Protein AF-A0A0G4MQM3-F1 (afdb_monomer)

Mean predicted aligned error: 10.5 Å

Structure (mmCIF, N/CA/C/O backbone):
data_AF-A0A0G4MQM3-F1
#
_entry.id   AF-A0A0G4MQM3-F1
#
loop_
_atom_site.group_PDB
_atom_site.id
_atom_site.type_symbol
_atom_site.label_atom_id
_atom_site.label_alt_id
_atom_site.label_comp_id
_atom_site.label_asym_id
_atom_site.label_entity_id
_atom_site.label_seq_id
_atom_site.pdbx_PDB_ins_code
_atom_site.Cartn_x
_atom_site.Cartn_y
_atom_site.Cartn_z
_atom_site.occupancy
_atom_site.B_iso_or_equiv
_atom_site.auth_seq_id
_atom_site.auth_comp_id
_atom_site.auth_asym_id
_atom_site.auth_atom_id
_atom_site.pdbx_PDB_model_num
ATOM 1 N N . MET A 1 1 ? -20.144 63.739 32.416 1.00 45.12 1 MET A N 1
ATOM 2 C CA . MET A 1 1 ? -21.367 62.970 32.085 1.00 45.12 1 MET A CA 1
ATOM 3 C C . MET A 1 1 ? -22.306 63.928 31.360 1.00 45.12 1 MET A C 1
ATOM 5 O O . MET A 1 1 ? -22.835 64.807 32.008 1.00 45.12 1 MET A O 1
ATOM 9 N N . VAL A 1 2 ? -22.275 64.053 30.032 1.00 40.44 2 VAL A N 1
ATOM 10 C CA . VAL A 1 2 ? -23.289 63.457 29.129 1.00 40.44 2 VAL A CA 1
ATOM 11 C C . VAL A 1 2 ? -22.763 63.320 27.675 1.00 40.44 2 VAL A C 1
ATOM 13 O O . VAL A 1 2 ? -23.434 62.747 26.835 1.00 40.44 2 VAL A O 1
ATOM 16 N N . SER A 1 3 ? -21.526 63.722 27.357 1.00 49.03 3 SER A N 1
ATOM 17 C CA . SER A 1 3 ? -21.060 63.776 25.951 1.00 49.03 3 SER A CA 1
ATOM 18 C C . SER A 1 3 ? -20.290 62.551 25.418 1.00 49.03 3 SER A C 1
ATOM 20 O O . SER A 1 3 ? -19.908 62.563 24.255 1.00 49.03 3 SER A O 1
ATOM 22 N N . LEU A 1 4 ? -20.060 61.493 26.208 1.00 36.62 4 LEU A N 1
ATOM 23 C CA . LEU A 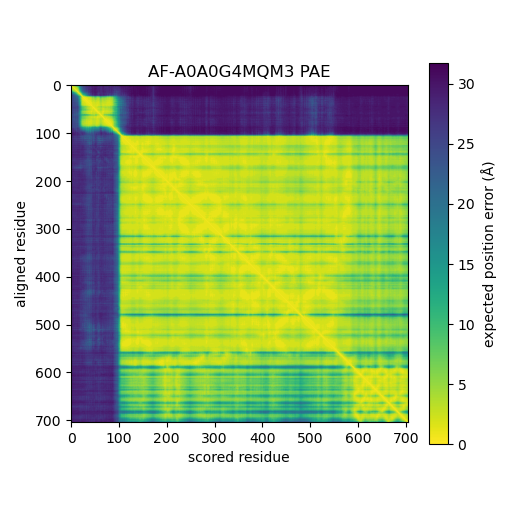1 4 ? -19.366 60.279 25.721 1.00 36.62 4 LEU A CA 1
ATOM 24 C C . LEU A 1 4 ? -20.292 59.064 25.527 1.00 36.62 4 LEU A C 1
ATOM 26 O O . LEU A 1 4 ? -19.958 58.139 24.797 1.00 36.62 4 LEU A O 1
ATOM 30 N N . ARG A 1 5 ? -21.486 59.070 26.139 1.00 38.03 5 ARG A N 1
ATOM 31 C CA . ARG A 1 5 ? -22.462 57.971 26.005 1.00 38.03 5 ARG A CA 1
ATOM 32 C C . ARG A 1 5 ? -23.193 57.992 24.660 1.00 38.03 5 ARG A C 1
ATOM 34 O O . ARG A 1 5 ? -23.529 56.935 24.146 1.00 38.03 5 ARG A O 1
ATOM 41 N N . SER A 1 6 ? -23.392 59.167 24.070 1.00 38.03 6 SER A N 1
ATOM 42 C CA . SER A 1 6 ? -24.176 59.319 22.837 1.00 38.03 6 SER A CA 1
ATOM 43 C C . SER A 1 6 ? -23.406 58.933 21.569 1.00 38.03 6 SER A C 1
ATOM 45 O O . SER A 1 6 ? -24.026 58.619 20.562 1.00 38.03 6 SER A O 1
ATOM 47 N N . GLN A 1 7 ? -22.068 58.923 21.612 1.00 39.97 7 GLN A N 1
ATOM 48 C CA . GLN A 1 7 ? -21.227 58.553 20.463 1.00 39.97 7 GLN A CA 1
ATOM 49 C C . GLN A 1 7 ? -20.845 57.063 20.445 1.00 39.97 7 GLN A C 1
ATOM 51 O O . GLN A 1 7 ? -20.603 56.517 19.375 1.00 39.97 7 GLN A O 1
ATOM 56 N N . LEU A 1 8 ? -20.885 56.372 21.591 1.00 37.66 8 LEU A N 1
ATOM 57 C CA . LEU A 1 8 ? -20.654 54.921 21.667 1.00 37.66 8 LEU A CA 1
ATOM 58 C C . LEU A 1 8 ? -21.893 54.086 21.295 1.00 37.66 8 LEU A C 1
ATOM 60 O O . LEU A 1 8 ? -21.753 52.973 20.802 1.00 37.66 8 LEU A O 1
ATOM 64 N N . VAL A 1 9 ? -23.104 54.630 21.456 1.00 40.44 9 VAL A N 1
ATOM 65 C CA . VAL A 1 9 ? -24.354 53.924 21.104 1.00 40.44 9 VAL A CA 1
ATOM 66 C C . VAL A 1 9 ? -24.642 53.963 19.593 1.00 40.44 9 VAL A C 1
ATOM 68 O O . VAL A 1 9 ? -25.296 53.065 19.074 1.00 40.44 9 VAL A O 1
ATOM 71 N N . ALA A 1 10 ? -24.095 54.936 18.857 1.00 34.84 10 ALA A N 1
ATOM 72 C CA . ALA A 1 10 ? -24.284 55.040 17.406 1.00 34.84 10 ALA A CA 1
ATOM 73 C C . ALA A 1 10 ? -23.329 54.150 16.583 1.00 34.84 10 ALA A C 1
ATOM 75 O O . ALA A 1 10 ? -23.631 53.852 15.432 1.00 34.84 10 ALA A O 1
ATOM 76 N N . LEU A 1 11 ? -22.214 53.681 17.162 1.00 31.00 11 LEU A N 1
ATOM 77 C CA . LEU A 1 11 ? -21.285 52.764 16.480 1.00 31.00 11 LEU A CA 1
ATOM 78 C C . LEU A 1 11 ? -21.647 51.280 16.684 1.00 31.00 11 LEU A C 1
ATOM 80 O O . LEU A 1 11 ? -21.257 50.436 15.886 1.00 31.00 11 LEU A O 1
ATOM 84 N N . ALA A 1 12 ? -22.437 50.963 17.715 1.00 33.69 12 ALA A N 1
ATOM 85 C CA . ALA A 1 12 ? -22.892 49.602 18.014 1.00 33.69 12 ALA A CA 1
ATOM 86 C C . ALA A 1 12 ? -24.162 49.182 17.240 1.00 33.69 12 ALA A C 1
ATOM 88 O O . ALA A 1 12 ? -24.564 48.026 17.305 1.00 33.69 12 ALA A O 1
ATOM 89 N N . ALA A 1 13 ? -24.791 50.095 16.491 1.00 33.56 13 ALA A N 1
ATOM 90 C CA . ALA A 1 13 ? -26.027 49.825 15.748 1.00 33.56 13 ALA A CA 1
ATOM 91 C C . ALA A 1 13 ? -25.812 49.437 14.267 1.00 33.56 13 ALA A C 1
ATOM 93 O O . ALA A 1 13 ? -26.789 49.230 13.553 1.00 33.56 13 ALA A O 1
ATOM 94 N N . ALA A 1 14 ? -24.562 49.319 13.797 1.00 35.78 14 ALA A N 1
ATOM 95 C CA . ALA A 1 14 ? -24.239 48.984 12.400 1.00 35.78 14 ALA A CA 1
ATOM 96 C C . ALA A 1 14 ? -23.581 47.601 12.201 1.00 35.78 14 ALA A C 1
ATOM 98 O O . ALA A 1 14 ? -23.248 47.241 11.077 1.00 35.78 14 ALA A O 1
ATOM 99 N N . LEU A 1 15 ? -23.428 46.800 13.260 1.00 32.94 15 LEU A N 1
ATOM 100 C CA . LEU A 1 15 ? -22.952 45.415 13.182 1.00 32.94 15 LEU A CA 1
ATOM 101 C C . LEU A 1 15 ? -23.902 44.520 13.977 1.00 32.94 15 LEU A C 1
ATOM 103 O O . LEU A 1 15 ? -23.637 44.141 15.115 1.00 32.94 15 LEU A O 1
ATOM 107 N N . ALA A 1 16 ? -25.044 44.209 13.370 1.00 32.56 16 ALA A N 1
ATOM 108 C CA . ALA A 1 16 ? -25.912 43.135 13.829 1.00 32.56 16 ALA A CA 1
ATOM 109 C C . ALA A 1 16 ? -25.217 41.788 13.566 1.00 32.56 16 ALA A C 1
ATOM 111 O O . ALA A 1 16 ? -25.464 41.131 12.559 1.00 32.56 16 ALA A O 1
ATOM 112 N N . ILE A 1 17 ? -24.318 41.397 14.468 1.00 32.84 17 ILE A N 1
ATOM 113 C CA . ILE A 1 17 ? -23.904 40.004 14.630 1.00 32.84 17 ILE A CA 1
ATOM 114 C C . ILE A 1 17 ? -24.949 39.368 15.557 1.00 32.84 17 ILE A C 1
ATOM 116 O O . ILE A 1 17 ? -25.212 39.932 16.625 1.00 32.84 17 ILE A O 1
ATOM 120 N N . PRO A 1 18 ? -25.585 38.242 15.188 1.00 31.36 18 PRO A N 1
ATOM 121 C CA . PRO A 1 18 ? -26.501 37.559 16.088 1.00 31.36 18 PRO A CA 1
ATOM 122 C C . PRO A 1 18 ? -25.741 37.158 17.352 1.00 31.36 18 PRO A C 1
ATOM 124 O O . PRO A 1 18 ? -24.697 36.511 17.280 1.00 31.36 18 PRO A O 1
ATOM 127 N N . ALA A 1 19 ? -26.264 37.564 18.507 1.00 32.25 19 ALA A N 1
ATOM 128 C CA . ALA A 1 19 ? -25.777 37.118 19.798 1.00 32.25 19 ALA A CA 1
ATOM 129 C C . ALA A 1 19 ? -25.812 35.584 19.844 1.00 32.25 19 ALA A C 1
ATOM 131 O O . ALA A 1 19 ? -26.888 34.984 19.820 1.00 32.25 19 ALA A O 1
ATOM 132 N N . VAL A 1 20 ? -24.635 34.957 19.914 1.00 35.31 20 VAL A N 1
ATOM 133 C CA . VAL A 1 20 ? -24.522 33.563 20.340 1.00 35.31 20 VAL A CA 1
ATOM 134 C C . VAL A 1 20 ? -25.028 33.506 21.775 1.00 35.31 20 VAL A C 1
ATOM 136 O O . VAL A 1 20 ? -24.501 34.143 22.687 1.00 35.31 20 VAL A O 1
ATOM 139 N N . SER A 1 21 ? -26.126 32.786 21.930 1.00 42.91 21 SER A N 1
ATOM 140 C CA . SER A 1 21 ? -26.828 32.549 23.174 1.00 42.91 21 SER A CA 1
ATOM 141 C C . SER A 1 21 ? -25.985 31.721 24.144 1.00 42.91 21 SER A C 1
ATOM 143 O O . SER A 1 21 ? -25.620 30.592 23.831 1.00 42.91 21 SER A O 1
ATOM 145 N N . GLY A 1 22 ? -25.764 32.276 25.336 1.00 47.69 22 GLY A N 1
ATOM 146 C CA . GLY A 1 22 ? -25.800 31.570 26.618 1.00 47.69 22 GLY A CA 1
ATOM 147 C C . GLY A 1 22 ? -24.928 30.325 26.777 1.00 47.69 22 GLY A C 1
ATOM 148 O O . GLY A 1 22 ? -25.447 29.214 26.803 1.00 47.69 22 GLY A O 1
ATOM 149 N N . GLN A 1 23 ? -23.639 30.514 27.056 1.00 51.12 23 GLN A N 1
ATOM 150 C CA . GLN A 1 23 ? -23.091 29.803 28.212 1.00 51.12 23 GLN A CA 1
ATOM 151 C C . GLN A 1 23 ? -23.460 30.640 29.437 1.00 51.12 23 GLN A C 1
ATOM 153 O O . GLN A 1 23 ? -23.235 31.853 29.429 1.00 51.12 23 GLN A O 1
ATOM 158 N N . ASP A 1 24 ? -24.096 30.028 30.437 1.00 71.25 24 ASP A N 1
ATOM 159 C CA . ASP A 1 24 ? -24.305 30.684 31.726 1.00 71.25 24 ASP A CA 1
ATOM 160 C C . ASP A 1 24 ? -22.931 31.151 32.230 1.00 71.25 24 ASP A C 1
ATOM 162 O O . ASP A 1 24 ? -21.958 30.396 32.168 1.00 71.25 24 ASP A O 1
ATOM 166 N N . LEU A 1 25 ? -22.815 32.410 32.653 1.00 67.31 25 LEU A N 1
ATOM 167 C CA . LEU A 1 25 ? -21.551 32.945 33.160 1.00 67.31 25 LEU A CA 1
ATOM 168 C C . LEU A 1 25 ? -21.043 32.076 34.318 1.00 67.31 25 LEU A C 1
ATOM 170 O O . LEU A 1 25 ? -19.841 31.855 34.434 1.00 67.31 25 LEU A O 1
ATOM 174 N N . GLU A 1 26 ? -21.963 31.526 35.110 1.00 71.81 26 GLU A N 1
ATOM 175 C CA . GLU A 1 26 ? -21.655 30.589 36.187 1.00 71.81 26 GLU A CA 1
ATOM 176 C C . GLU A 1 26 ? -21.132 29.244 35.662 1.00 71.81 26 GLU A C 1
ATOM 178 O O . GLU A 1 26 ? -20.152 28.727 36.194 1.00 71.81 26 GLU A O 1
ATOM 183 N N . ASP A 1 27 ? -21.682 28.711 34.565 1.00 67.19 27 ASP A N 1
ATOM 184 C CA . ASP A 1 27 ? -21.165 27.493 33.919 1.00 67.19 27 ASP A CA 1
ATOM 185 C C . ASP A 1 27 ? -19.780 27.717 33.299 1.00 67.19 27 ASP A C 1
ATOM 187 O O . ASP A 1 27 ? -18.915 26.837 33.355 1.00 67.19 27 ASP A O 1
ATOM 191 N N . PHE A 1 28 ? -19.550 28.894 32.707 1.00 76.12 28 PHE A N 1
ATOM 192 C CA . PHE A 1 28 ? -18.236 29.280 32.202 1.00 76.12 28 PHE A CA 1
ATOM 193 C C . PHE A 1 28 ? -17.230 29.386 33.350 1.00 76.12 28 PHE A C 1
ATOM 195 O O . PHE A 1 28 ? -16.153 28.799 33.265 1.00 76.12 28 PHE A O 1
ATOM 202 N N . ILE A 1 29 ? -17.581 30.066 34.446 1.00 71.06 29 ILE A N 1
ATOM 203 C CA . ILE A 1 29 ? -16.719 30.196 35.628 1.00 71.06 29 ILE A CA 1
ATOM 204 C C . ILE A 1 29 ? -16.440 28.819 36.243 1.00 71.06 29 ILE A C 1
ATOM 206 O O . ILE A 1 29 ? -15.282 28.508 36.525 1.00 71.06 29 ILE A O 1
ATOM 210 N N . ALA A 1 30 ? -17.456 27.965 36.390 1.00 71.38 30 ALA A N 1
ATOM 211 C CA . ALA A 1 30 ? -17.316 26.627 36.961 1.00 71.38 30 ALA A CA 1
ATOM 212 C C . ALA A 1 30 ? -16.373 25.728 36.144 1.00 71.38 30 ALA A C 1
ATOM 214 O O . ALA A 1 30 ? -15.617 24.950 36.724 1.00 71.38 30 ALA A O 1
ATOM 215 N N . LYS A 1 31 ? -16.368 25.859 34.810 1.00 68.69 31 LYS A N 1
ATOM 216 C CA . LYS A 1 31 ? -15.453 25.120 33.921 1.00 68.69 31 LYS A CA 1
ATOM 217 C C . LYS A 1 31 ? -14.067 25.756 33.834 1.00 68.69 31 LYS A C 1
ATOM 219 O O . LYS A 1 31 ? -13.063 25.049 33.851 1.00 68.69 31 LYS A O 1
ATOM 224 N N . GLN A 1 32 ? -13.995 27.081 33.757 1.00 79.62 32 GLN A N 1
ATOM 225 C CA . GLN A 1 32 ? -12.750 27.797 33.496 1.00 79.62 32 GLN A CA 1
ATOM 226 C C . GLN A 1 32 ? -11.874 27.941 34.742 1.00 79.62 32 GLN A C 1
ATOM 228 O O . GLN A 1 32 ? -10.648 28.013 34.623 1.00 79.62 32 GLN A O 1
ATOM 233 N N . ARG A 1 33 ? -12.470 27.960 35.940 1.00 79.38 33 ARG A N 1
ATOM 234 C CA . ARG A 1 33 ? -11.743 28.069 37.210 1.00 79.38 33 ARG A CA 1
ATOM 235 C C . ARG A 1 33 ? -10.747 26.919 37.440 1.00 79.38 33 ARG A C 1
ATOM 237 O O . ARG A 1 33 ? -9.574 27.237 37.641 1.00 79.38 33 ARG A O 1
ATOM 244 N N . PRO A 1 34 ? -11.122 25.622 37.365 1.00 72.81 34 PRO A N 1
ATOM 245 C CA . PRO A 1 34 ? -10.156 24.535 37.543 1.00 72.81 34 PRO A CA 1
ATOM 246 C C . PRO A 1 34 ? -9.076 24.524 36.449 1.00 72.81 34 PRO A C 1
ATOM 248 O O . PRO A 1 34 ? -7.906 24.326 36.758 1.00 72.81 34 PRO A O 1
ATOM 251 N N . LEU A 1 35 ? -9.428 24.832 35.194 1.00 66.69 35 LEU A N 1
ATOM 252 C CA . LEU A 1 35 ? -8.464 24.923 34.087 1.00 66.69 35 LEU A CA 1
ATOM 253 C C . LEU A 1 35 ? -7.432 26.036 34.305 1.00 66.69 35 LEU A C 1
ATOM 255 O O . LEU A 1 35 ? -6.234 25.839 34.111 1.00 66.69 35 LEU A O 1
ATOM 259 N N . SER A 1 36 ? -7.892 27.209 34.742 1.00 77.69 36 SER A N 1
ATOM 260 C CA . SER A 1 36 ? -7.018 28.352 35.018 1.00 77.69 36 SER A CA 1
ATOM 261 C C . SER A 1 36 ? -6.077 28.064 36.187 1.00 77.69 36 SER A C 1
ATOM 263 O O . SER A 1 36 ? -4.905 28.425 36.117 1.00 77.69 36 SER A O 1
ATOM 265 N N . LEU A 1 37 ? -6.556 27.372 37.227 1.00 80.38 37 LEU A N 1
ATOM 266 C CA . LEU A 1 37 ? -5.730 26.973 38.365 1.00 80.38 37 LEU A CA 1
ATOM 267 C C . LEU A 1 37 ? -4.632 25.985 37.947 1.00 80.38 37 LEU A C 1
ATOM 269 O O . LEU A 1 37 ? -3.466 26.206 38.269 1.00 80.38 37 LEU A O 1
ATOM 273 N N . THR A 1 38 ? -4.972 24.955 37.169 1.00 78.62 38 THR A N 1
ATOM 274 C CA . THR A 1 38 ? -3.993 23.998 36.629 1.00 78.62 38 THR A CA 1
ATOM 275 C C . THR A 1 38 ? -2.932 24.694 35.776 1.00 78.62 38 THR A C 1
ATOM 277 O O . THR A 1 38 ? -1.740 24.461 35.956 1.00 78.62 38 THR A O 1
ATOM 280 N N . ASN A 1 39 ? -3.336 25.617 34.902 1.00 78.75 39 ASN A N 1
ATOM 281 C CA . ASN A 1 39 ? -2.395 26.365 34.065 1.00 78.75 39 ASN A CA 1
ATOM 282 C C . ASN A 1 39 ? -1.470 27.279 34.878 1.00 78.75 39 ASN A C 1
ATOM 284 O O . ASN A 1 39 ? -0.300 27.436 34.532 1.00 78.75 39 ASN A O 1
ATOM 288 N N . VAL A 1 40 ? -1.960 27.854 35.979 1.00 82.75 40 VAL A N 1
ATOM 289 C CA . VAL A 1 40 ? -1.112 28.600 36.914 1.00 82.75 40 VAL A CA 1
ATOM 290 C C . VAL A 1 40 ? -0.096 27.677 37.590 1.00 82.75 40 VAL A C 1
ATOM 292 O O . VAL A 1 40 ? 1.073 28.045 37.683 1.00 82.75 40 VAL A O 1
ATOM 295 N N . LEU A 1 41 ? -0.506 26.480 38.024 1.00 82.00 41 LEU A N 1
ATOM 296 C CA . LEU A 1 41 ? 0.394 25.501 38.645 1.00 82.00 41 LEU A CA 1
ATOM 297 C C . LEU A 1 41 ? 1.480 25.013 37.674 1.00 82.00 41 LEU A C 1
ATOM 299 O O . LEU A 1 41 ? 2.636 24.878 38.070 1.00 82.00 41 LEU A O 1
ATOM 303 N N . ASN A 1 42 ? 1.144 24.841 36.394 1.00 81.81 42 ASN A N 1
ATOM 304 C CA . ASN A 1 42 ? 2.099 24.461 35.348 1.00 81.81 42 ASN A CA 1
ATOM 305 C C . ASN A 1 42 ? 3.169 25.533 35.080 1.00 81.81 42 ASN A C 1
ATOM 307 O O . ASN A 1 42 ? 4.229 25.217 34.549 1.00 81.81 42 ASN A O 1
ATOM 311 N N . ASN A 1 43 ? 2.936 26.781 35.495 1.00 86.62 43 ASN A N 1
ATOM 312 C CA . ASN A 1 43 ? 3.917 27.865 35.421 1.00 86.62 43 ASN A CA 1
ATOM 313 C C . ASN A 1 43 ? 4.820 27.957 36.672 1.00 86.62 43 ASN A C 1
ATOM 315 O O . ASN A 1 43 ? 5.604 28.904 36.795 1.00 86.62 43 ASN A O 1
ATOM 319 N N . LEU A 1 44 ? 4.748 26.989 37.596 1.00 84.38 44 LEU A N 1
ATOM 320 C CA . LEU A 1 44 ? 5.563 26.943 38.812 1.00 84.38 44 LEU A CA 1
ATOM 321 C C . LEU A 1 44 ? 6.716 25.942 38.707 1.00 84.38 44 LEU A C 1
ATOM 323 O O . LEU A 1 44 ? 6.526 24.767 38.392 1.00 84.38 44 LEU A O 1
ATOM 327 N N . GLY A 1 45 ? 7.909 26.389 39.101 1.00 83.25 45 GLY A N 1
ATOM 328 C CA . GLY A 1 45 ? 9.063 25.534 39.366 1.00 83.25 45 GLY A CA 1
ATOM 329 C C . GLY A 1 45 ? 9.331 24.501 38.272 1.00 83.25 45 GLY A C 1
ATOM 330 O O . GLY A 1 45 ? 9.378 24.832 37.089 1.00 83.25 45 GLY A O 1
ATOM 331 N N . ALA A 1 46 ? 9.511 23.243 38.679 1.00 69.50 46 ALA A N 1
ATOM 332 C CA . ALA A 1 46 ? 9.918 22.167 37.780 1.00 69.50 46 ALA A CA 1
ATOM 333 C C . ALA A 1 46 ? 8.910 21.895 36.650 1.00 69.50 46 ALA A C 1
ATOM 335 O O . ALA A 1 46 ? 9.342 21.613 35.536 1.00 69.50 46 ALA A O 1
ATOM 336 N N . ALA A 1 47 ? 7.601 22.046 36.900 1.00 66.62 47 ALA A N 1
ATOM 337 C CA . ALA A 1 47 ? 6.561 21.869 35.878 1.00 66.62 47 ALA A CA 1
ATOM 338 C C . ALA A 1 47 ? 6.716 22.865 34.717 1.00 66.62 47 ALA A C 1
ATOM 340 O O . ALA A 1 47 ? 6.431 22.549 33.566 1.00 66.62 47 ALA A O 1
ATOM 341 N N . ALA A 1 48 ? 7.258 24.042 35.021 1.00 75.81 48 ALA A N 1
ATOM 342 C CA . ALA A 1 48 ? 7.523 25.099 34.064 1.00 75.81 48 ALA A CA 1
ATOM 343 C C . ALA A 1 48 ? 8.924 25.031 33.438 1.00 75.81 48 ALA A C 1
ATOM 345 O O . ALA A 1 48 ? 9.242 25.865 32.596 1.00 75.81 48 ALA A O 1
ATOM 346 N N . GLY A 1 49 ? 9.793 24.111 33.879 1.00 77.75 49 GLY A N 1
ATOM 347 C CA . GLY A 1 49 ? 11.228 24.123 33.567 1.00 77.75 49 GLY A CA 1
ATOM 348 C C . GLY A 1 49 ? 12.024 25.210 34.313 1.00 77.75 49 GLY A C 1
ATOM 349 O O . GLY A 1 49 ? 13.100 25.615 33.863 1.00 77.75 49 GLY A O 1
ATOM 350 N N . ALA A 1 50 ? 11.493 25.728 35.425 1.00 79.62 50 ALA A N 1
ATOM 351 C CA . ALA A 1 50 ? 12.103 26.748 36.277 1.00 79.62 50 ALA A CA 1
ATOM 352 C C . ALA A 1 50 ? 12.607 26.163 37.613 1.00 79.62 50 ALA A C 1
ATOM 354 O O . ALA A 1 50 ? 12.245 25.058 38.018 1.00 79.62 50 ALA A O 1
ATOM 355 N N . ALA A 1 51 ? 13.454 26.907 38.332 1.00 78.50 51 ALA A N 1
ATOM 356 C CA . ALA A 1 51 ? 13.912 26.481 39.655 1.00 78.50 51 ALA A CA 1
ATOM 357 C C . ALA A 1 51 ? 12.739 26.419 40.661 1.00 78.50 51 ALA A C 1
ATOM 359 O O . ALA A 1 51 ? 11.816 27.236 40.568 1.00 78.50 51 ALA A O 1
ATOM 360 N N . PRO A 1 52 ? 12.764 25.495 41.643 1.00 77.62 52 PRO A N 1
ATOM 361 C CA . PRO A 1 52 ? 11.723 25.399 42.663 1.00 77.62 52 PRO A CA 1
ATOM 362 C C . PRO A 1 52 ? 11.438 26.746 43.342 1.00 77.62 52 PRO A C 1
ATOM 364 O O . PRO A 1 52 ? 12.358 27.458 43.741 1.00 77.62 52 PRO A O 1
ATOM 367 N N . GLY A 1 53 ? 10.155 27.093 43.473 1.00 74.44 53 GLY A N 1
ATOM 368 C CA . GLY A 1 53 ? 9.707 28.353 44.077 1.00 74.44 53 GLY A CA 1
ATOM 369 C C . GLY A 1 53 ? 9.617 29.550 43.122 1.00 74.44 53 GLY A C 1
ATOM 370 O O . GLY A 1 53 ? 9.162 30.611 43.544 1.00 74.44 53 GLY A O 1
ATOM 371 N N . LEU A 1 54 ? 10.002 29.403 41.848 1.00 81.31 54 LEU A N 1
ATOM 372 C CA . LEU A 1 54 ? 9.814 30.444 40.833 1.00 81.31 54 LEU A CA 1
ATOM 373 C C . LEU A 1 54 ? 8.491 30.278 40.081 1.00 81.31 54 LEU A C 1
ATOM 375 O O . LEU A 1 54 ? 8.071 29.160 39.791 1.00 81.31 54 LEU A O 1
ATOM 379 N N . VAL A 1 55 ? 7.876 31.407 39.726 1.00 89.19 55 VAL A N 1
ATOM 380 C CA . VAL A 1 55 ? 6.721 31.488 38.817 1.00 89.19 55 VAL A CA 1
ATOM 381 C C . VAL A 1 55 ? 7.194 32.114 37.513 1.00 89.19 55 VAL A C 1
ATOM 383 O O . VAL A 1 55 ? 7.801 33.189 37.555 1.00 89.19 55 VAL A O 1
ATOM 386 N N . ILE A 1 56 ? 6.936 31.478 36.372 1.00 89.88 56 ILE A N 1
ATOM 387 C CA . ILE A 1 56 ? 7.141 32.101 35.057 1.00 89.88 56 ILE A CA 1
ATOM 388 C C . ILE A 1 56 ? 5.863 32.818 34.606 1.00 89.88 56 ILE A C 1
ATOM 390 O O . ILE A 1 56 ? 4.760 32.366 34.899 1.00 89.88 56 ILE A O 1
ATOM 394 N N . ALA A 1 57 ? 5.989 33.933 33.883 1.00 84.50 57 ALA A N 1
ATOM 395 C CA . ALA A 1 57 ? 4.819 34.632 33.338 1.00 84.50 57 ALA A CA 1
ATOM 396 C C . ALA A 1 57 ? 4.141 33.863 32.193 1.00 84.50 57 ALA A C 1
ATOM 398 O O . ALA A 1 57 ? 2.923 33.926 32.046 1.00 84.50 57 ALA A O 1
ATOM 399 N N . SER A 1 58 ? 4.919 33.158 31.370 1.00 84.19 58 SER A N 1
ATOM 400 C CA . SER A 1 58 ? 4.423 32.328 30.271 1.00 84.19 58 SER A CA 1
ATOM 401 C C . SER A 1 58 ? 5.499 31.329 29.836 1.00 84.19 58 SER A C 1
ATOM 403 O O . SER A 1 58 ? 6.684 31.672 29.885 1.00 84.19 58 SER A O 1
ATOM 405 N N . PRO A 1 59 ? 5.129 30.134 29.338 1.00 81.62 59 PRO A N 1
ATOM 406 C CA . PRO A 1 59 ? 6.077 29.215 28.712 1.00 81.62 59 PRO A CA 1
ATOM 407 C C . PRO A 1 59 ? 6.665 29.759 27.395 1.00 81.62 59 PRO A C 1
ATOM 409 O O . PRO A 1 59 ? 7.622 29.181 26.881 1.00 81.62 59 PRO A O 1
ATOM 412 N N . SER A 1 60 ? 6.137 30.867 26.852 1.00 84.56 60 SER A N 1
ATOM 413 C CA . SER A 1 60 ? 6.624 31.467 25.606 1.00 84.56 60 SER A CA 1
ATOM 414 C C . SER A 1 60 ? 8.084 31.913 25.708 1.00 84.56 60 SER A C 1
ATOM 416 O O . SER A 1 60 ? 8.429 32.830 26.461 1.00 84.56 60 SER A O 1
ATOM 418 N N . ARG A 1 61 ? 8.944 31.298 24.891 1.00 85.81 61 ARG A N 1
ATOM 419 C CA . ARG A 1 61 ? 10.365 31.659 24.735 1.00 85.81 61 ARG A CA 1
ATOM 420 C C . ARG A 1 61 ? 10.642 32.472 23.467 1.00 85.81 61 ARG A C 1
ATOM 422 O O . ARG A 1 61 ? 11.786 32.843 23.227 1.00 85.81 61 ARG A O 1
ATOM 429 N N . THR A 1 62 ? 9.614 32.751 22.672 1.00 81.06 62 THR A N 1
ATOM 430 C CA . THR A 1 62 ? 9.702 33.417 21.364 1.00 81.06 62 THR A CA 1
ATOM 431 C C . THR A 1 62 ? 8.802 34.649 21.315 1.00 81.06 62 THR A C 1
ATOM 433 O O . THR A 1 62 ? 7.902 34.768 22.136 1.00 81.06 62 THR A O 1
ATOM 436 N N . ASP A 1 63 ? 9.068 35.565 20.379 1.00 62.78 63 ASP A N 1
ATOM 437 C CA . ASP A 1 63 ? 8.550 36.942 20.354 1.00 62.78 63 ASP A CA 1
ATOM 438 C C . ASP A 1 63 ? 7.024 37.080 20.588 1.00 62.78 63 ASP A C 1
ATOM 440 O O . ASP A 1 63 ? 6.244 36.604 19.761 1.00 62.78 63 ASP A O 1
ATOM 444 N N . PRO A 1 64 ? 6.581 37.747 21.678 1.00 70.06 64 PRO A N 1
ATOM 445 C CA . PRO A 1 64 ? 7.391 38.278 22.782 1.00 70.06 64 PRO A CA 1
ATOM 446 C C . PRO A 1 64 ? 7.839 37.180 23.775 1.00 70.06 64 PRO A C 1
ATOM 448 O O . PRO A 1 64 ? 7.000 36.429 24.290 1.00 70.06 64 PRO A O 1
ATOM 451 N N . PRO A 1 65 ? 9.145 37.091 24.112 1.00 81.50 65 PRO A N 1
ATOM 452 C CA . PRO A 1 65 ? 9.623 36.130 25.097 1.00 81.50 65 PRO A CA 1
ATOM 453 C C . PRO A 1 65 ? 9.096 36.519 26.482 1.00 81.50 65 PRO A C 1
ATOM 455 O O . PRO A 1 65 ? 9.380 37.603 26.990 1.00 81.50 65 PRO A O 1
ATOM 458 N N . TYR A 1 66 ? 8.336 35.627 27.111 1.00 87.62 66 TYR A N 1
ATOM 459 C CA . TYR A 1 66 ? 7.748 35.839 28.438 1.00 87.62 66 TYR A CA 1
ATOM 460 C C . TYR A 1 66 ? 8.130 34.751 29.450 1.00 87.62 66 TYR A C 1
ATOM 462 O O . TYR A 1 66 ? 7.600 34.725 30.563 1.00 87.62 66 TYR A O 1
ATOM 470 N N . TYR A 1 67 ? 9.118 33.921 29.110 1.00 89.69 67 TYR A N 1
ATOM 471 C CA . TYR A 1 67 ? 9.766 32.971 30.012 1.00 89.69 67 TYR A CA 1
ATOM 472 C C . TYR A 1 67 ? 10.669 33.689 31.033 1.00 89.69 67 TYR A C 1
ATOM 474 O O . TYR A 1 67 ? 11.891 33.557 31.049 1.00 89.69 67 TYR A O 1
ATOM 482 N N . TYR A 1 68 ? 10.051 34.505 31.881 1.00 88.69 68 TYR A N 1
ATOM 483 C CA . TYR A 1 68 ? 10.696 35.290 32.924 1.00 88.69 68 TYR A CA 1
ATOM 484 C C . TYR A 1 68 ? 9.908 35.172 34.222 1.00 88.69 68 TYR A C 1
ATOM 486 O O . TYR A 1 68 ? 8.682 35.040 34.207 1.00 88.69 68 TYR A O 1
ATOM 494 N N . THR A 1 69 ? 10.613 35.270 35.348 1.00 88.44 69 THR A N 1
ATOM 495 C CA . THR A 1 69 ? 9.979 35.435 36.654 1.00 88.44 69 THR A CA 1
ATOM 496 C C . THR A 1 69 ? 9.919 36.916 37.005 1.00 88.44 69 THR A C 1
ATOM 498 O O . THR A 1 69 ? 10.940 37.603 37.061 1.00 88.44 69 THR A O 1
ATOM 501 N N . TRP A 1 70 ? 8.710 37.427 37.216 1.00 86.62 70 TRP A N 1
ATOM 502 C CA . TRP A 1 70 ? 8.482 38.809 37.620 1.00 86.62 70 TRP A CA 1
ATOM 503 C C . TRP A 1 70 ? 8.066 38.816 39.078 1.00 86.62 70 TRP A C 1
ATOM 505 O O . TRP A 1 70 ? 7.028 38.264 39.428 1.00 86.62 70 TRP A O 1
ATOM 515 N N . THR A 1 71 ? 8.836 39.478 39.938 1.00 85.44 71 THR A N 1
ATOM 516 C CA . THR A 1 71 ? 8.615 39.461 41.393 1.00 85.44 71 THR A CA 1
ATOM 517 C C . THR A 1 71 ? 7.179 39.817 41.789 1.00 85.44 71 THR A C 1
ATOM 519 O O . THR A 1 71 ? 6.611 39.191 42.682 1.00 85.44 71 THR A O 1
ATOM 522 N N . ARG A 1 72 ? 6.570 40.797 41.108 1.00 86.81 72 ARG A N 1
ATOM 523 C CA . ARG A 1 72 ? 5.175 41.197 41.338 1.00 86.81 72 ARG A CA 1
ATOM 524 C C . ARG A 1 72 ? 4.198 40.074 40.989 1.00 86.81 72 ARG A C 1
ATOM 526 O O . ARG A 1 72 ? 3.315 39.773 41.785 1.00 86.81 72 ARG A O 1
ATOM 533 N N . ASP A 1 73 ? 4.352 39.477 39.815 1.00 81.50 73 ASP A N 1
ATOM 534 C CA . ASP A 1 73 ? 3.406 38.494 39.289 1.00 81.50 73 ASP A CA 1
ATOM 535 C C . ASP A 1 73 ? 3.536 37.173 40.062 1.00 81.50 73 ASP A C 1
ATOM 537 O O . ASP A 1 73 ? 2.529 36.563 40.418 1.00 81.50 73 ASP A O 1
ATOM 541 N N . SER A 1 74 ? 4.760 36.811 40.464 1.00 85.19 74 SER A N 1
ATOM 542 C CA . SER A 1 74 ? 5.031 35.726 41.410 1.00 85.19 74 SER A CA 1
ATOM 543 C C . SER A 1 74 ? 4.328 35.958 42.752 1.00 85.19 74 SER A C 1
ATOM 545 O O . SER A 1 74 ? 3.639 35.069 43.244 1.00 85.19 74 SER A O 1
ATOM 547 N N . ALA A 1 75 ? 4.436 37.159 43.335 1.00 83.88 75 ALA A N 1
ATOM 548 C CA . ALA A 1 75 ? 3.795 37.473 44.613 1.00 83.88 75 ALA A CA 1
ATOM 549 C C . ALA A 1 75 ? 2.259 37.422 44.536 1.00 83.88 75 ALA A C 1
ATOM 551 O O . ALA A 1 75 ? 1.616 36.896 45.443 1.00 83.88 75 ALA A O 1
ATOM 552 N N . LEU A 1 76 ? 1.667 37.931 43.450 1.00 85.50 76 LEU A N 1
ATOM 553 C CA . LEU A 1 76 ? 0.219 37.873 43.223 1.00 85.50 76 LEU A CA 1
ATOM 554 C C . LEU A 1 76 ? -0.267 36.437 43.006 1.00 85.50 76 LEU A C 1
ATOM 556 O O . LEU A 1 76 ? -1.290 36.050 43.566 1.00 85.50 76 LEU A O 1
ATOM 560 N N . THR A 1 77 ? 0.495 35.642 42.255 1.00 86.12 77 THR A N 1
ATOM 561 C CA . THR A 1 77 ? 0.200 34.226 42.005 1.00 86.12 77 THR A CA 1
ATOM 562 C C . THR A 1 77 ? 0.229 33.4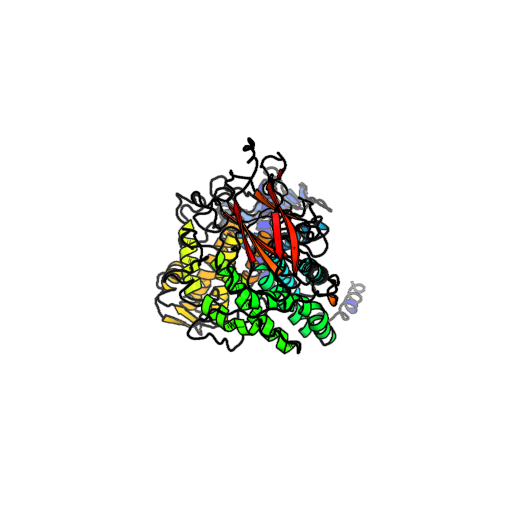25 43.301 1.00 86.12 77 THR A C 1
ATOM 564 O O . THR A 1 77 ? -0.731 32.727 43.613 1.00 86.12 77 THR A O 1
ATOM 567 N N . PHE A 1 78 ? 1.278 33.577 44.113 1.00 85.38 78 PHE A N 1
ATOM 568 C CA . PHE A 1 78 ? 1.357 32.898 45.406 1.00 85.38 78 PHE A CA 1
ATOM 569 C C . PHE A 1 78 ? 0.287 33.373 46.385 1.00 85.38 78 PHE A C 1
ATOM 571 O O . PHE A 1 78 ? -0.266 32.550 47.108 1.00 85.38 78 PHE A O 1
ATOM 578 N N . LYS A 1 79 ? -0.056 34.668 46.396 1.00 86.81 79 LYS A N 1
ATOM 579 C CA . LYS A 1 79 ? -1.172 35.162 47.210 1.00 86.81 79 LYS A CA 1
ATOM 580 C C . LYS A 1 79 ? -2.485 34.479 46.813 1.00 86.81 79 LYS A C 1
ATOM 582 O O . LYS A 1 79 ? -3.197 34.014 47.693 1.00 86.81 79 LYS A O 1
ATOM 587 N N . MET A 1 80 ? -2.771 34.383 45.514 1.00 87.94 80 MET A N 1
ATOM 588 C CA . MET A 1 80 ? -3.957 33.691 45.004 1.00 87.94 80 MET A CA 1
ATOM 589 C C . MET A 1 80 ? -3.964 32.213 45.413 1.00 87.94 80 MET A C 1
ATOM 591 O O . MET A 1 80 ? -4.966 31.746 45.937 1.00 87.94 80 MET A O 1
ATOM 595 N N . LEU A 1 81 ? -2.842 31.502 45.271 1.00 82.06 81 LEU A N 1
ATOM 596 C CA . LEU A 1 81 ? -2.738 30.093 45.670 1.00 82.06 81 LEU A CA 1
ATOM 597 C C . LEU A 1 81 ? -2.931 29.890 47.179 1.00 82.06 81 LEU A C 1
ATOM 599 O O . LEU A 1 81 ? -3.553 28.917 47.594 1.00 82.06 81 LEU A O 1
ATOM 603 N N . ILE A 1 82 ? -2.421 30.811 48.001 1.00 81.38 82 ILE A N 1
ATOM 604 C CA . ILE A 1 82 ? -2.645 30.808 49.452 1.00 81.38 82 ILE A CA 1
ATOM 605 C C . ILE A 1 82 ? -4.124 31.053 49.762 1.00 81.38 82 ILE A C 1
ATOM 607 O O . ILE A 1 82 ? -4.693 30.345 50.588 1.00 81.38 82 ILE A O 1
ATOM 611 N N . ASP A 1 83 ? -4.754 32.029 49.105 1.00 81.31 83 ASP A N 1
ATOM 612 C CA . ASP A 1 83 ? -6.173 32.332 49.301 1.00 81.31 83 ASP A CA 1
ATOM 613 C C . ASP A 1 83 ? -7.055 31.130 48.895 1.00 81.31 83 ASP A C 1
ATOM 615 O O . ASP A 1 83 ? -7.946 30.751 49.658 1.00 81.31 83 ASP A O 1
ATOM 619 N N . GLU A 1 84 ? -6.758 30.485 47.757 1.00 77.81 84 GLU A N 1
ATOM 620 C CA . GLU A 1 84 ? -7.411 29.252 47.283 1.00 77.81 84 GLU A CA 1
ATOM 621 C C . GLU A 1 84 ? -7.236 28.096 48.280 1.00 77.81 84 GLU A C 1
ATOM 623 O O . GLU A 1 84 ? -8.213 27.453 48.665 1.00 77.81 84 GLU A O 1
ATOM 628 N N . PHE A 1 85 ? -6.016 27.881 48.785 1.00 70.56 85 PHE A N 1
ATOM 629 C CA . PHE A 1 85 ? -5.732 26.851 49.790 1.00 70.56 85 PHE A CA 1
ATOM 630 C C . PHE A 1 85 ? -6.495 27.079 51.104 1.00 70.56 85 PHE A C 1
ATOM 632 O O . PHE A 1 85 ? -6.955 26.128 51.735 1.00 70.56 85 PHE A O 1
ATOM 639 N N . ILE A 1 86 ? -6.635 28.338 51.531 1.00 74.75 86 ILE A N 1
ATOM 640 C CA . ILE A 1 86 ? -7.356 28.700 52.759 1.00 74.75 86 ILE A CA 1
ATOM 641 C C . ILE A 1 86 ? -8.872 28.513 52.594 1.00 74.75 86 ILE A C 1
ATOM 643 O O . ILE A 1 86 ? -9.541 28.167 53.568 1.00 74.75 86 ILE A O 1
ATOM 647 N N . HIS A 1 87 ? -9.423 28.765 51.402 1.00 68.12 87 HIS A N 1
ATOM 648 C CA . HIS A 1 87 ? -10.873 28.764 51.171 1.00 68.12 87 HIS A CA 1
ATOM 649 C C . HIS A 1 87 ? -11.439 27.389 50.791 1.00 68.12 87 HIS A C 1
ATOM 651 O O . HIS A 1 87 ? -12.590 27.118 51.131 1.00 68.12 87 HIS A O 1
ATOM 657 N N . ASP A 1 88 ? -10.659 26.516 50.144 1.00 62.22 88 ASP A N 1
ATOM 658 C CA . ASP A 1 88 ? -11.098 25.161 49.788 1.00 62.22 88 ASP A CA 1
ATOM 659 C C . ASP A 1 88 ? -9.954 24.125 49.903 1.00 62.22 88 ASP A C 1
ATOM 661 O O . ASP A 1 88 ? -9.329 23.729 48.911 1.00 62.22 88 ASP A O 1
ATOM 665 N N . PRO A 1 89 ? -9.643 23.661 51.130 1.00 54.50 89 PRO A N 1
ATOM 666 C CA . PRO A 1 89 ? -8.502 22.782 51.375 1.00 54.50 89 PRO A CA 1
ATOM 667 C C . PRO A 1 89 ? -8.639 21.405 50.708 1.00 54.50 89 PRO A C 1
ATOM 669 O O . PRO A 1 89 ? -7.628 20.733 50.521 1.00 54.50 89 PRO A O 1
ATOM 672 N N . LEU A 1 90 ? -9.845 20.974 50.311 1.00 46.66 90 LEU A N 1
ATOM 673 C CA . LEU A 1 90 ? -10.062 19.692 49.627 1.00 46.66 90 LEU A CA 1
ATOM 674 C C . LEU A 1 90 ? -9.687 19.748 48.139 1.00 46.66 90 LEU A C 1
ATOM 676 O O . LEU A 1 90 ? -9.147 18.770 47.624 1.00 46.66 90 LEU A O 1
ATOM 680 N N . VAL A 1 91 ? -9.889 20.885 47.465 1.00 51.31 91 VAL A N 1
ATOM 681 C CA . VAL A 1 91 ? -9.461 21.086 46.067 1.00 51.31 91 VAL A CA 1
ATOM 682 C C . VAL A 1 91 ? -7.936 21.174 45.971 1.00 51.31 91 VAL A C 1
ATOM 684 O O . VAL A 1 91 ? -7.330 20.573 45.084 1.00 51.31 91 VAL A O 1
ATOM 687 N N . ALA A 1 92 ? -7.291 21.843 46.929 1.00 43.88 92 ALA A N 1
ATOM 688 C CA . ALA A 1 92 ? -5.835 21.947 46.961 1.00 43.88 92 ALA A CA 1
ATOM 689 C C . ALA A 1 92 ? -5.141 20.630 47.360 1.00 43.88 92 ALA A C 1
ATOM 691 O O . ALA A 1 92 ? -4.071 20.315 46.838 1.00 43.88 92 ALA A O 1
ATOM 692 N N . LEU A 1 93 ? -5.760 19.822 48.232 1.00 39.69 93 LEU A N 1
ATOM 693 C CA . LEU A 1 93 ? -5.260 18.484 48.557 1.00 39.69 93 LEU A CA 1
ATOM 694 C C . LEU A 1 93 ? -5.493 17.491 47.407 1.00 39.69 93 LEU A C 1
ATOM 696 O O . LEU A 1 93 ? -4.639 16.645 47.177 1.00 39.69 93 LEU A O 1
ATOM 700 N N . ALA A 1 94 ? -6.584 17.619 46.642 1.00 40.81 94 ALA A N 1
ATOM 701 C CA . ALA A 1 94 ? -6.814 16.832 45.427 1.00 40.81 94 ALA A CA 1
ATOM 702 C C . ALA A 1 94 ? -5.814 17.173 44.307 1.00 40.81 94 ALA A C 1
ATOM 704 O O . ALA A 1 94 ? -5.377 16.273 43.602 1.00 40.81 94 ALA A O 1
ATOM 705 N N . ALA A 1 95 ? -5.384 18.434 44.183 1.00 41.56 95 ALA A N 1
ATOM 706 C CA . ALA A 1 95 ? -4.334 18.837 43.242 1.00 41.56 95 ALA A CA 1
ATOM 707 C C . ALA A 1 95 ? -2.920 18.389 43.674 1.00 41.56 95 ALA A C 1
ATOM 709 O O . ALA A 1 95 ? -2.072 18.132 42.825 1.00 41.56 95 ALA A O 1
ATOM 710 N N . ALA A 1 96 ? -2.662 18.269 44.983 1.00 38.16 96 ALA A N 1
ATOM 711 C CA . ALA A 1 96 ? -1.366 17.850 45.532 1.00 38.16 96 ALA A CA 1
ATOM 712 C C . ALA A 1 96 ? -1.237 16.328 45.778 1.00 38.16 96 ALA A C 1
ATOM 714 O O . ALA A 1 96 ? -0.121 15.825 45.893 1.00 38.16 96 ALA A O 1
ATOM 715 N N . LEU A 1 97 ? -2.355 15.594 45.862 1.00 35.38 97 LEU A N 1
ATOM 716 C CA . LEU A 1 97 ? -2.422 14.129 46.009 1.00 35.38 97 LEU A CA 1
ATOM 717 C C . LEU A 1 97 ? -3.007 13.420 44.780 1.00 35.38 97 LEU A C 1
ATOM 719 O O . LEU A 1 97 ? -3.219 12.206 44.827 1.00 35.38 97 LEU A O 1
ATOM 723 N N . ALA A 1 98 ? -3.240 14.131 43.674 1.00 30.81 98 ALA A N 1
ATOM 724 C CA . ALA A 1 98 ? -3.461 13.496 42.384 1.00 30.81 98 ALA A CA 1
ATOM 725 C C . ALA A 1 98 ? -2.167 12.789 41.956 1.00 30.81 98 ALA A C 1
ATOM 727 O O . ALA A 1 98 ? -1.331 13.334 41.241 1.00 30.81 98 ALA A O 1
ATOM 728 N N . ILE A 1 99 ? -2.024 11.531 42.374 1.00 35.12 99 ILE A N 1
ATOM 729 C CA . ILE A 1 99 ? -1.464 10.512 41.490 1.00 35.12 99 ILE A CA 1
ATOM 730 C C . ILE A 1 99 ? -2.295 10.647 40.211 1.00 35.12 99 ILE A C 1
ATOM 732 O O . ILE A 1 99 ? -3.517 10.481 40.295 1.00 35.12 99 ILE A O 1
ATOM 736 N N . PRO A 1 100 ? -1.711 11.062 39.077 1.00 33.72 100 PRO A N 1
ATOM 737 C CA . PRO A 1 100 ? -2.515 11.367 37.916 1.00 33.72 100 PRO A CA 1
ATOM 738 C C . PRO A 1 100 ? -3.229 10.084 37.514 1.00 33.72 100 PRO A C 1
ATOM 740 O O . PRO A 1 100 ? -2.601 9.059 37.244 1.00 33.72 100 PRO A O 1
ATOM 743 N N . ALA A 1 101 ? -4.556 10.147 37.464 1.00 31.72 101 ALA A N 1
ATOM 744 C CA . ALA A 1 101 ? -5.288 9.314 36.538 1.00 31.72 101 ALA A CA 1
ATOM 745 C C . ALA A 1 101 ? -4.851 9.759 35.132 1.00 31.72 101 ALA A C 1
ATOM 747 O O . ALA A 1 101 ? -5.456 10.636 34.523 1.00 31.72 101 ALA A O 1
ATOM 748 N N . VAL A 1 102 ? -3.739 9.205 34.650 1.00 42.94 102 VAL A N 1
ATOM 749 C CA . VAL A 1 102 ? -3.426 9.165 33.222 1.00 42.94 102 VAL A CA 1
ATOM 750 C C . VAL A 1 102 ? -4.530 8.315 32.605 1.00 42.94 102 VAL A C 1
ATOM 752 O O . VAL A 1 102 ? -4.671 7.164 33.007 1.00 42.94 102 VAL A O 1
ATOM 755 N N . SER A 1 103 ? -5.381 8.872 31.738 1.00 48.06 103 SER A N 1
ATOM 756 C CA . SER A 1 103 ? -6.158 8.058 30.770 1.00 48.06 103 SER A CA 1
ATOM 757 C C . SER A 1 103 ? -7.136 8.820 29.864 1.00 48.06 103 SER A C 1
ATOM 759 O O . SER A 1 103 ? -7.671 8.199 28.958 1.00 48.06 103 SER A O 1
ATOM 761 N N . GLY A 1 104 ? -7.386 10.127 30.032 1.00 47.66 104 GLY A N 1
ATOM 762 C CA . GLY A 1 104 ? -8.313 10.855 29.139 1.00 47.66 104 GLY A CA 1
ATOM 763 C C . GLY A 1 104 ? -7.752 12.155 28.575 1.00 47.66 104 GLY A C 1
ATOM 764 O O . GLY A 1 104 ? -7.510 12.275 27.383 1.00 47.66 104 GLY A O 1
ATOM 765 N N . GLN A 1 105 ? -7.519 13.134 29.449 1.00 53.56 105 GLN A N 1
ATOM 766 C CA . GLN A 1 105 ? -7.133 14.489 29.042 1.00 53.56 105 GLN A CA 1
ATOM 767 C C . GLN A 1 105 ? -5.726 14.559 28.417 1.00 53.56 105 GLN A C 1
ATOM 769 O O . GLN A 1 105 ? -5.510 15.315 27.480 1.00 53.56 105 GLN A O 1
ATOM 774 N N . ASP A 1 106 ? -4.802 13.717 28.885 1.00 75.50 106 ASP A N 1
ATOM 775 C CA . ASP A 1 106 ? -3.433 13.620 28.361 1.00 75.50 106 ASP A CA 1
ATOM 776 C C . ASP A 1 106 ? -3.382 13.048 26.929 1.00 75.50 106 ASP A C 1
ATOM 778 O O . ASP A 1 106 ? -2.647 13.555 26.084 1.00 75.50 106 ASP A O 1
ATOM 782 N N . LEU A 1 107 ? -4.225 12.052 26.623 1.00 87.06 107 LEU A N 1
ATOM 783 C CA . LEU A 1 107 ? -4.309 11.473 25.280 1.00 87.06 107 LEU A CA 1
ATOM 784 C C . LEU A 1 107 ? -4.927 12.461 24.279 1.00 87.06 107 LEU A C 1
ATOM 786 O O . LEU A 1 107 ? -4.430 12.589 23.163 1.00 87.06 107 LEU A O 1
ATOM 790 N N . GLU A 1 108 ? -5.979 13.186 24.674 1.00 89.19 108 GLU A N 1
ATOM 791 C CA . GLU A 1 108 ? -6.564 14.241 23.832 1.00 89.19 108 GLU A CA 1
ATOM 792 C C . GLU A 1 108 ? -5.546 15.347 23.530 1.00 89.19 108 GLU A C 1
ATOM 794 O O . GLU A 1 108 ? -5.398 15.753 22.376 1.00 89.19 108 GLU A O 1
ATOM 799 N N . ASP A 1 109 ? -4.796 15.796 24.542 1.00 88.81 109 ASP A N 1
ATOM 800 C CA . ASP A 1 109 ? -3.742 16.799 24.373 1.00 88.81 109 ASP A CA 1
ATOM 801 C C . ASP A 1 109 ? -2.619 16.296 23.455 1.00 88.81 109 ASP A C 1
ATOM 803 O O . ASP A 1 109 ? -2.084 17.067 22.651 1.00 88.81 109 ASP A O 1
ATOM 807 N N . PHE A 1 110 ? -2.257 15.012 23.549 1.00 90.31 110 PHE A N 1
ATOM 808 C CA . PHE A 1 110 ? -1.304 14.386 22.636 1.00 90.31 110 PHE A CA 1
ATOM 809 C C . PHE A 1 110 ? -1.834 14.356 21.206 1.00 90.31 110 PHE A C 1
ATOM 811 O O . PHE A 1 110 ? -1.146 14.837 20.311 1.00 90.31 110 PHE A O 1
ATOM 818 N N . ILE A 1 111 ? -3.055 13.870 20.972 1.00 93.81 111 ILE A N 1
ATOM 819 C CA . ILE A 1 111 ? -3.640 13.785 19.626 1.00 93.81 111 ILE A CA 1
ATOM 820 C C . ILE A 1 111 ? -3.771 15.176 18.997 1.00 93.81 111 ILE A C 1
ATOM 822 O O . ILE A 1 111 ? -3.383 15.366 17.841 1.00 93.81 111 ILE A O 1
ATOM 826 N N . ALA A 1 112 ? -4.244 16.163 19.764 1.00 90.88 112 ALA A N 1
ATOM 827 C CA . ALA A 1 112 ? -4.396 17.542 19.310 1.00 90.88 112 ALA A CA 1
ATOM 828 C C . ALA A 1 112 ? -3.061 18.191 18.901 1.00 90.88 112 ALA A C 1
ATOM 830 O O . ALA A 1 112 ? -3.039 19.035 18.005 1.00 90.88 112 ALA A O 1
ATOM 831 N N . LYS A 1 113 ? -1.942 17.792 19.522 1.00 91.62 113 LYS A N 1
ATOM 832 C CA . LYS A 1 113 ? -0.588 18.241 19.148 1.00 91.62 113 LYS A CA 1
ATOM 833 C C . LYS A 1 113 ? 0.005 17.415 18.008 1.00 91.62 113 LYS A C 1
ATOM 835 O O . LYS A 1 113 ? 0.585 17.970 17.078 1.00 91.62 113 LYS A O 1
ATOM 840 N N . GLN A 1 114 ? -0.141 16.097 18.072 1.00 95.81 114 GLN A N 1
ATOM 841 C CA . GLN A 1 114 ? 0.545 15.156 17.199 1.00 95.81 114 GLN A CA 1
ATOM 842 C C . GLN A 1 114 ? -0.092 15.069 15.808 1.00 95.81 114 GLN A C 1
ATOM 844 O O . GLN A 1 114 ? 0.644 14.885 14.842 1.00 95.81 114 GLN A O 1
ATOM 849 N N . ARG A 1 115 ? -1.415 15.248 15.652 1.00 95.94 115 ARG A N 1
ATOM 850 C CA . ARG A 1 115 ? -2.076 15.231 14.327 1.00 95.94 115 ARG A CA 1
ATOM 851 C C . ARG A 1 115 ? -1.538 16.328 13.390 1.00 95.94 115 ARG A C 1
ATOM 853 O O . ARG A 1 115 ? -1.034 15.969 12.325 1.00 95.94 115 ARG A O 1
ATOM 860 N N . PRO A 1 116 ? -1.561 17.630 13.750 1.00 93.00 116 PRO A N 1
ATOM 861 C CA . PRO A 1 116 ? -1.018 18.676 12.876 1.00 93.00 116 PRO A CA 1
ATOM 862 C C . PRO A 1 116 ? 0.504 18.568 12.682 1.00 93.00 116 PRO A C 1
ATOM 864 O O . PRO A 1 116 ? 1.012 18.893 11.606 1.00 93.00 116 PRO A O 1
ATOM 867 N N . LEU A 1 117 ? 1.239 18.073 13.686 1.00 92.81 117 LEU A N 1
ATOM 868 C CA . LEU A 1 117 ? 2.672 17.800 13.555 1.00 92.81 117 LEU A CA 1
ATOM 869 C C . LEU A 1 117 ? 2.947 16.671 12.553 1.00 92.81 117 LEU A C 1
ATOM 871 O O . LEU A 1 117 ? 3.812 16.811 11.696 1.00 92.81 117 LEU A O 1
ATOM 875 N N . SER A 1 118 ? 2.177 15.585 12.611 1.00 97.31 118 SER A N 1
ATOM 876 C CA . SER A 1 118 ? 2.304 14.455 11.686 1.00 97.31 118 SER A CA 1
ATOM 877 C C . SER A 1 118 ? 1.991 14.880 10.253 1.00 97.31 118 SER A C 1
ATOM 879 O O . SER A 1 118 ? 2.754 14.552 9.350 1.00 97.31 118 SER A O 1
ATOM 881 N N . LEU A 1 119 ? 0.949 15.694 10.039 1.00 94.69 119 LEU A N 1
ATOM 882 C CA . LEU A 1 119 ? 0.664 16.273 8.722 1.00 94.69 119 LEU A CA 1
ATOM 883 C C . LEU A 1 119 ? 1.829 17.145 8.223 1.00 94.69 119 LEU A C 1
ATOM 885 O O . LEU A 1 119 ? 2.256 17.019 7.078 1.00 94.69 119 LEU A O 1
ATOM 889 N N . THR A 1 120 ? 2.399 17.979 9.097 1.00 96.12 120 THR A N 1
ATOM 890 C CA . THR A 1 120 ? 3.588 18.785 8.769 1.00 96.12 120 THR A CA 1
ATOM 891 C C . THR A 1 120 ? 4.778 17.901 8.389 1.00 96.12 120 THR A C 1
ATOM 893 O O . THR A 1 120 ? 5.463 18.179 7.408 1.00 96.12 120 THR A O 1
ATOM 896 N N . ASN A 1 121 ? 5.009 16.808 9.115 1.00 94.81 121 ASN A N 1
ATOM 897 C CA . ASN A 1 121 ? 6.128 15.906 8.857 1.00 94.81 121 ASN A CA 1
ATOM 898 C C . ASN A 1 121 ? 5.937 15.059 7.590 1.00 94.81 121 ASN A C 1
ATOM 900 O O . ASN A 1 121 ? 6.913 14.818 6.882 1.00 94.81 121 ASN A O 1
ATOM 904 N N . VAL A 1 122 ? 4.699 14.704 7.227 1.00 98.00 122 VAL A N 1
ATOM 905 C CA . VAL A 1 122 ? 4.388 14.157 5.894 1.00 98.00 122 VAL A CA 1
ATOM 906 C C . VAL A 1 122 ? 4.793 15.149 4.801 1.00 98.00 122 VAL A C 1
ATOM 908 O O . VAL A 1 122 ? 5.476 14.771 3.851 1.00 98.00 122 VAL A O 1
ATOM 911 N N . LEU A 1 123 ? 4.426 16.427 4.943 1.00 96.69 123 LEU A N 1
ATOM 912 C CA . LEU A 1 123 ? 4.776 17.460 3.961 1.00 96.69 123 LEU A CA 1
ATOM 913 C C . LEU A 1 123 ? 6.289 17.737 3.904 1.00 96.69 123 LEU A C 1
ATOM 915 O O . LEU A 1 123 ? 6.813 18.020 2.828 1.00 96.69 123 LEU A O 1
ATOM 919 N N . ASN A 1 124 ? 7.010 17.598 5.021 1.00 97.12 124 ASN A N 1
ATOM 920 C CA . ASN A 1 124 ? 8.475 17.691 5.050 1.00 97.12 124 ASN A CA 1
ATOM 921 C C . ASN A 1 124 ? 9.153 16.561 4.255 1.00 97.12 124 ASN A C 1
ATOM 923 O O . ASN A 1 124 ? 10.227 16.771 3.691 1.00 97.12 124 ASN A O 1
ATOM 927 N N . ASN A 1 125 ? 8.512 15.393 4.158 1.00 97.69 125 ASN A N 1
ATOM 928 C CA . ASN A 1 125 ? 8.978 14.257 3.362 1.00 97.69 125 ASN A CA 1
ATOM 929 C C . ASN A 1 125 ? 8.546 14.329 1.880 1.00 97.69 125 ASN A C 1
ATOM 931 O O . ASN A 1 125 ? 8.810 13.405 1.105 1.00 97.69 125 ASN A O 1
ATOM 935 N N . LEU A 1 126 ? 7.923 15.430 1.448 1.00 95.62 126 LEU A N 1
ATOM 936 C CA . LEU A 1 126 ? 7.419 15.596 0.089 1.00 95.62 126 LEU A CA 1
ATOM 937 C C . LEU A 1 126 ? 8.305 16.508 -0.772 1.00 95.62 126 LEU A C 1
ATOM 939 O O . LEU A 1 126 ? 8.625 17.643 -0.407 1.00 95.62 126 LEU A O 1
ATOM 943 N N . GLY A 1 127 ? 8.610 16.050 -1.987 1.00 94.75 127 GLY A N 1
ATOM 944 C CA . GLY A 1 127 ? 9.189 16.851 -3.060 1.00 94.75 127 GLY A CA 1
ATOM 945 C C . GLY A 1 127 ? 10.408 17.658 -2.623 1.00 94.75 127 GLY A C 1
ATOM 946 O O . GLY A 1 127 ? 11.306 17.155 -1.950 1.00 94.75 127 GLY A O 1
ATOM 947 N N . ALA A 1 128 ? 10.435 18.941 -2.986 1.00 91.00 128 ALA A N 1
ATOM 948 C CA . ALA A 1 128 ? 11.583 19.806 -2.730 1.00 91.00 128 ALA A CA 1
ATOM 949 C C . ALA A 1 128 ? 11.949 19.936 -1.238 1.00 91.00 128 ALA A C 1
ATOM 951 O O . ALA A 1 128 ? 13.129 20.111 -0.942 1.00 91.00 128 ALA A O 1
ATOM 952 N N . ALA A 1 129 ? 10.989 19.817 -0.309 1.00 91.88 129 ALA A N 1
ATOM 953 C CA . ALA A 1 129 ? 11.272 19.853 1.131 1.00 91.88 129 ALA A CA 1
ATOM 954 C C . ALA A 1 129 ? 12.160 18.673 1.565 1.00 91.88 129 ALA A C 1
ATOM 956 O O . ALA A 1 129 ? 13.070 18.836 2.376 1.00 91.88 129 ALA A O 1
ATOM 957 N N . ALA A 1 130 ? 11.956 17.521 0.928 1.00 93.94 130 ALA A N 1
ATOM 958 C CA . ALA A 1 130 ? 12.728 16.304 1.123 1.00 93.94 130 ALA A CA 1
ATOM 959 C C . ALA A 1 130 ? 13.969 16.195 0.225 1.00 93.94 130 ALA A C 1
ATOM 961 O O . ALA A 1 130 ? 14.771 15.281 0.410 1.00 93.94 130 ALA A O 1
ATOM 962 N N . GLY A 1 131 ? 14.140 17.078 -0.764 1.00 95.00 131 GLY A N 1
ATOM 963 C CA . GLY A 1 131 ? 15.126 16.911 -1.840 1.00 95.00 131 GLY A CA 1
ATOM 964 C C . GLY A 1 131 ? 14.720 15.885 -2.911 1.00 95.00 131 GLY A C 1
ATOM 965 O O . GLY A 1 131 ? 15.585 15.377 -3.618 1.00 95.00 131 GLY A O 1
ATOM 966 N N . ALA A 1 132 ? 13.424 15.587 -3.024 1.00 96.94 132 ALA A N 1
ATOM 967 C CA . ALA A 1 132 ? 12.827 14.733 -4.048 1.00 96.94 132 ALA A CA 1
ATOM 968 C C . ALA A 1 132 ? 12.201 15.560 -5.191 1.00 96.94 132 ALA A C 1
ATOM 970 O O . ALA A 1 132 ? 11.948 16.763 -5.051 1.00 96.94 132 ALA A O 1
ATOM 971 N N . ALA A 1 133 ? 11.920 14.923 -6.329 1.00 97.81 133 ALA A N 1
ATOM 972 C CA . ALA A 1 133 ? 11.198 15.564 -7.427 1.00 97.81 133 ALA A CA 1
ATOM 973 C C . ALA A 1 133 ? 9.759 15.954 -7.008 1.00 97.81 133 ALA A C 1
ATOM 975 O O . ALA A 1 133 ? 9.173 15.307 -6.135 1.00 97.81 133 ALA A O 1
ATOM 976 N N . PRO A 1 134 ? 9.157 17.006 -7.603 1.00 97.44 134 PRO A N 1
ATOM 977 C CA . PRO A 1 134 ? 7.786 17.410 -7.287 1.00 97.44 134 PRO A CA 1
ATOM 978 C C . PRO A 1 134 ? 6.799 16.245 -7.409 1.00 97.44 134 PRO A C 1
ATOM 980 O O . PRO A 1 134 ? 6.828 15.523 -8.399 1.00 97.44 134 PRO A O 1
ATOM 983 N N . GLY A 1 135 ? 5.937 16.073 -6.404 1.00 96.81 135 GLY A N 1
ATOM 984 C CA . GLY A 1 135 ? 4.939 14.999 -6.367 1.00 96.81 135 GLY A CA 1
ATOM 985 C C . GLY A 1 135 ? 5.461 13.639 -5.900 1.00 96.81 135 GLY A C 1
ATOM 986 O O . GLY A 1 135 ? 4.656 12.738 -5.682 1.00 96.81 135 GLY A O 1
ATOM 987 N N . LEU A 1 136 ? 6.774 13.479 -5.700 1.00 98.38 136 LEU A N 1
ATOM 988 C CA . LEU A 1 136 ? 7.340 12.291 -5.062 1.00 98.38 136 LEU A CA 1
ATOM 989 C C . LEU A 1 136 ? 7.441 12.492 -3.551 1.00 98.38 136 LEU A C 1
ATOM 991 O O . LEU A 1 136 ? 7.786 13.573 -3.073 1.00 98.38 136 LEU A O 1
ATOM 995 N N . VAL A 1 137 ? 7.158 11.429 -2.805 1.00 97.62 137 VAL A N 1
ATOM 996 C CA . VAL A 1 137 ? 7.312 11.378 -1.349 1.00 97.62 137 VAL A CA 1
ATOM 997 C C . VAL A 1 137 ? 8.372 10.346 -1.003 1.00 97.62 137 VAL A C 1
ATOM 999 O O . VAL A 1 137 ? 8.372 9.247 -1.567 1.00 97.62 137 VAL A O 1
ATOM 1002 N N . ILE A 1 138 ? 9.295 10.704 -0.113 1.00 98.31 138 ILE A N 1
ATOM 1003 C CA . ILE A 1 138 ? 10.274 9.748 0.408 1.00 98.31 138 ILE A CA 1
ATOM 1004 C C . ILE A 1 138 ? 9.626 8.899 1.504 1.00 98.31 138 ILE A C 1
ATOM 1006 O O . ILE A 1 138 ? 8.781 9.403 2.245 1.00 98.31 138 ILE A O 1
ATOM 1010 N N . ALA A 1 139 ? 10.028 7.636 1.656 1.00 97.75 139 ALA A N 1
ATOM 1011 C CA . ALA A 1 139 ? 9.591 6.850 2.814 1.00 97.75 139 ALA A CA 1
ATOM 1012 C C . ALA A 1 139 ? 10.169 7.428 4.116 1.00 97.75 139 ALA A C 1
ATOM 1014 O O . ALA A 1 139 ? 9.441 7.613 5.087 1.00 97.75 139 ALA A O 1
ATOM 1015 N N . SER A 1 140 ? 11.463 7.769 4.122 1.00 98.56 140 SER A N 1
ATOM 1016 C CA . SER A 1 140 ? 12.139 8.419 5.251 1.00 98.56 140 SER A CA 1
ATOM 1017 C C . SER A 1 140 ? 13.373 9.215 4.794 1.00 98.56 140 SER A C 1
ATOM 1019 O O . SER A 1 140 ? 14.028 8.840 3.817 1.00 98.56 140 SER A O 1
ATOM 1021 N N . PRO A 1 141 ? 13.771 10.284 5.517 1.00 96.44 141 PRO A N 1
ATOM 1022 C CA . PRO A 1 141 ? 15.030 10.998 5.286 1.00 96.44 141 PRO A CA 1
ATOM 1023 C C . PRO A 1 141 ? 16.289 10.186 5.652 1.00 96.44 141 PRO A C 1
ATOM 1025 O O . PRO A 1 141 ? 17.405 10.699 5.517 1.00 96.44 141 PRO A O 1
ATOM 1028 N N . SER A 1 142 ? 16.152 8.955 6.155 1.00 96.38 142 SER A N 1
ATOM 1029 C CA . SER A 1 142 ? 17.275 8.072 6.480 1.00 96.38 142 SER A CA 1
ATOM 1030 C C . SER A 1 142 ? 17.998 7.578 5.221 1.00 96.38 142 SER A C 1
ATOM 1032 O O . SER A 1 142 ? 17.386 7.008 4.322 1.00 96.38 142 SER A O 1
ATOM 1034 N N . LYS A 1 143 ? 19.322 7.770 5.157 1.00 93.50 143 LYS A N 1
ATOM 1035 C CA . LYS A 1 143 ? 20.153 7.436 3.979 1.00 93.50 143 LYS A CA 1
ATOM 1036 C C . LYS A 1 143 ? 21.117 6.269 4.187 1.00 93.50 143 LYS A C 1
ATOM 1038 O O . LYS A 1 143 ? 21.750 5.858 3.223 1.00 93.50 143 LYS A O 1
ATOM 1043 N N . THR A 1 144 ? 21.282 5.777 5.413 1.00 89.25 144 THR A N 1
ATOM 1044 C CA . THR A 1 144 ? 22.388 4.864 5.749 1.00 89.25 144 THR A CA 1
ATOM 1045 C C . THR A 1 144 ? 21.936 3.573 6.405 1.00 89.25 144 THR A C 1
ATOM 1047 O O . THR A 1 144 ? 22.253 2.511 5.886 1.00 89.25 144 THR A O 1
ATOM 1050 N N . ASP A 1 145 ? 21.219 3.646 7.525 1.00 88.06 145 ASP A N 1
ATOM 1051 C CA . ASP A 1 145 ? 20.874 2.468 8.323 1.00 88.06 145 ASP A CA 1
ATOM 1052 C C . ASP A 1 145 ? 19.500 2.664 8.993 1.00 88.06 145 ASP A C 1
ATOM 1054 O O . ASP A 1 145 ? 19.426 3.267 10.065 1.00 88.06 145 ASP A O 1
ATOM 1058 N N . PRO A 1 146 ? 18.407 2.260 8.323 1.00 93.50 146 PRO A N 1
ATOM 1059 C CA . PRO A 1 146 ? 18.371 1.726 6.961 1.00 93.50 146 PRO A CA 1
ATOM 1060 C C . PRO A 1 146 ? 18.316 2.845 5.894 1.00 93.50 146 PRO A C 1
ATOM 1062 O O . PRO A 1 146 ? 17.877 3.965 6.182 1.00 93.50 146 PRO A O 1
ATOM 1065 N N . PRO A 1 147 ? 18.743 2.585 4.643 1.00 93.69 147 PRO A N 1
ATOM 1066 C CA . PRO A 1 147 ? 18.676 3.553 3.546 1.00 93.69 147 PRO A CA 1
ATOM 1067 C C . PRO A 1 147 ? 17.262 3.602 2.939 1.00 93.69 147 PRO A C 1
ATOM 1069 O O . PRO A 1 147 ? 16.939 2.853 2.022 1.00 93.69 147 PRO A O 1
ATOM 1072 N N . TYR A 1 148 ? 16.408 4.481 3.463 1.00 96.75 148 TYR A N 1
ATOM 1073 C CA . TYR A 1 148 ? 14.988 4.623 3.087 1.00 96.75 148 TYR A CA 1
ATOM 1074 C C . TYR A 1 148 ? 14.699 5.879 2.251 1.00 96.75 148 TYR A C 1
ATOM 1076 O O . TYR A 1 148 ? 13.547 6.249 2.017 1.00 96.75 148 TYR A O 1
ATOM 1084 N N . TYR A 1 149 ? 15.747 6.538 1.766 1.00 97.94 149 TYR A N 1
ATOM 1085 C CA . TYR A 1 149 ? 15.647 7.725 0.927 1.00 97.94 149 TYR A CA 1
ATOM 1086 C C . TYR A 1 149 ? 15.314 7.356 -0.529 1.00 97.94 149 TYR A C 1
ATOM 1088 O O . TYR A 1 149 ? 16.122 7.555 -1.431 1.00 97.94 149 TYR A O 1
ATOM 1096 N N . TYR A 1 150 ? 14.122 6.790 -0.723 1.00 98.44 150 TYR A N 1
ATOM 1097 C CA . TYR A 1 150 ? 13.516 6.402 -2.000 1.00 98.44 150 TYR A CA 1
ATOM 1098 C C . TYR A 1 150 ? 12.016 6.704 -1.959 1.00 98.44 150 TYR A C 1
ATOM 1100 O O . TYR A 1 150 ? 11.451 6.923 -0.883 1.00 98.44 150 TYR A O 1
ATOM 1108 N N . THR A 1 151 ? 11.361 6.689 -3.119 1.00 98.62 151 THR A N 1
ATOM 1109 C CA . THR A 1 151 ? 9.897 6.745 -3.195 1.00 98.62 151 THR A CA 1
ATOM 1110 C C . THR A 1 151 ? 9.342 5.349 -3.464 1.00 98.62 151 THR A C 1
ATOM 1112 O O . THR A 1 151 ? 9.705 4.710 -4.451 1.00 98.62 151 THR A O 1
ATOM 1115 N N . TRP A 1 152 ? 8.485 4.854 -2.572 1.00 98.75 152 TRP A N 1
ATOM 1116 C CA . TRP A 1 152 ? 7.752 3.602 -2.765 1.00 98.75 152 TRP A CA 1
ATOM 1117 C C . TRP A 1 152 ? 6.368 3.898 -3.324 1.00 98.75 152 TRP A C 1
ATOM 1119 O O . TRP A 1 152 ? 5.674 4.791 -2.836 1.00 98.75 152 TRP A O 1
ATOM 1129 N N . THR A 1 153 ? 5.934 3.119 -4.314 1.00 98.75 153 THR A N 1
ATOM 1130 C CA . THR A 1 153 ? 4.606 3.276 -4.922 1.00 98.75 153 THR A CA 1
ATOM 1131 C C . THR A 1 153 ? 3.500 3.108 -3.874 1.00 98.75 153 THR A C 1
ATOM 1133 O O . THR A 1 153 ? 2.569 3.912 -3.848 1.00 98.75 153 THR A O 1
ATOM 1136 N N . ARG A 1 154 ? 3.623 2.114 -2.976 1.00 98.75 154 ARG A N 1
ATOM 1137 C CA . ARG A 1 154 ? 2.672 1.859 -1.878 1.00 98.75 154 ARG A CA 1
ATOM 1138 C C . ARG A 1 154 ? 2.601 3.033 -0.901 1.00 98.75 154 ARG A C 1
ATOM 1140 O O . ARG A 1 154 ? 1.530 3.609 -0.733 1.00 98.75 154 ARG A O 1
ATOM 1147 N N . ASP A 1 155 ? 3.724 3.397 -0.285 1.00 98.31 155 ASP A N 1
ATOM 1148 C CA . ASP A 1 155 ? 3.801 4.468 0.715 1.00 98.31 155 ASP A CA 1
ATOM 1149 C C . ASP A 1 155 ? 3.298 5.793 0.144 1.00 98.31 155 ASP A C 1
ATOM 1151 O O . ASP A 1 155 ? 2.548 6.518 0.798 1.00 98.31 155 ASP A O 1
ATOM 1155 N N . SER A 1 156 ? 3.659 6.074 -1.110 1.00 98.50 156 SER A N 1
ATOM 1156 C CA . SER A 1 156 ? 3.198 7.248 -1.837 1.00 98.50 156 SER A CA 1
ATOM 1157 C C . SER A 1 156 ? 1.688 7.241 -2.044 1.00 98.50 156 SER A C 1
ATOM 1159 O O . SER A 1 156 ? 1.019 8.201 -1.668 1.00 98.50 156 SER A O 1
ATOM 1161 N N . ALA A 1 157 ? 1.120 6.144 -2.548 1.00 98.88 157 ALA A N 1
ATOM 1162 C CA . ALA A 1 157 ? -0.319 6.029 -2.754 1.00 98.88 157 ALA A CA 1
ATOM 1163 C C . ALA A 1 157 ? -1.127 6.122 -1.449 1.00 98.88 157 ALA A C 1
ATOM 1165 O O . ALA A 1 157 ? -2.124 6.840 -1.403 1.00 98.88 157 ALA A O 1
ATOM 1166 N N . LEU A 1 158 ? -0.691 5.458 -0.374 1.00 98.81 158 LEU A N 1
ATOM 1167 C CA . LEU A 1 158 ? -1.366 5.515 0.929 1.00 98.81 158 LEU A CA 1
ATOM 1168 C C . LEU A 1 158 ? -1.284 6.912 1.558 1.00 98.81 158 LEU A C 1
ATOM 1170 O O . LEU A 1 158 ? -2.275 7.418 2.084 1.00 98.81 158 LEU A O 1
ATOM 1174 N N . THR A 1 159 ? -0.124 7.563 1.457 1.00 98.75 159 THR A N 1
ATOM 1175 C CA . THR A 1 159 ? 0.066 8.933 1.952 1.00 98.75 159 THR A CA 1
ATOM 1176 C C . THR A 1 159 ? -0.799 9.917 1.174 1.00 98.75 159 THR A C 1
ATOM 1178 O O . THR A 1 159 ? -1.485 10.741 1.775 1.00 98.75 159 THR A O 1
ATOM 1181 N N . PHE A 1 160 ? -0.827 9.818 -0.157 1.00 98.81 160 PHE A N 1
ATOM 1182 C CA . PHE A 1 160 ? -1.667 10.688 -0.973 1.00 98.81 160 PHE A CA 1
ATOM 1183 C C . PHE A 1 160 ? -3.152 10.396 -0.813 1.00 98.81 160 PHE A C 1
ATOM 1185 O O . PHE A 1 160 ? -3.935 11.338 -0.841 1.00 98.81 160 PHE A O 1
ATOM 1192 N N . LYS A 1 161 ? -3.555 9.148 -0.546 1.00 98.81 161 LYS A N 1
ATOM 1193 C CA . LYS A 1 161 ? -4.934 8.847 -0.150 1.00 98.81 161 LYS A CA 1
ATOM 1194 C C . LYS A 1 161 ? -5.326 9.614 1.117 1.00 98.81 161 LYS A C 1
ATOM 1196 O O . LYS A 1 161 ? -6.377 10.244 1.121 1.00 98.81 161 LYS A O 1
ATOM 1201 N N . MET A 1 162 ? -4.467 9.623 2.141 1.00 98.69 162 MET A N 1
ATOM 1202 C CA . MET A 1 162 ? -4.685 10.411 3.361 1.00 98.69 162 MET A CA 1
ATOM 1203 C C . MET A 1 162 ? -4.749 11.918 3.066 1.00 98.69 162 MET A C 1
ATOM 1205 O O . MET A 1 162 ? -5.681 12.577 3.513 1.00 98.69 162 MET A O 1
ATOM 1209 N N . LEU A 1 163 ? -3.823 12.466 2.271 1.00 98.81 163 LEU A N 1
ATOM 1210 C CA . LEU A 1 163 ? -3.823 13.898 1.929 1.00 98.81 163 LEU A CA 1
ATOM 1211 C C . LEU A 1 163 ? -5.058 14.315 1.116 1.00 98.81 163 LEU A C 1
ATOM 1213 O O . LEU A 1 163 ? -5.576 15.412 1.312 1.00 98.81 163 LEU A O 1
ATOM 1217 N N . ILE A 1 164 ? -5.532 13.451 0.214 1.00 98.88 164 ILE A N 1
ATOM 1218 C CA . ILE A 1 164 ? -6.769 13.667 -0.544 1.00 98.88 164 ILE A CA 1
ATOM 1219 C C . ILE A 1 164 ? -7.972 13.648 0.403 1.00 98.88 164 ILE A C 1
ATOM 1221 O O . ILE A 1 164 ? -8.826 14.520 0.296 1.00 98.88 164 ILE A O 1
ATOM 1225 N N . ASP A 1 165 ? -8.026 12.721 1.361 1.00 98.44 165 ASP A N 1
ATOM 1226 C CA . ASP A 1 165 ? -9.109 12.675 2.350 1.00 98.44 165 ASP A CA 1
ATOM 1227 C C . ASP A 1 165 ? -9.117 13.918 3.261 1.00 98.44 165 ASP A C 1
ATOM 1229 O O . ASP A 1 165 ? -10.177 14.506 3.471 1.00 98.44 165 ASP A O 1
ATOM 1233 N N . GLU A 1 166 ? -7.952 14.370 3.745 1.00 97.75 166 GLU A N 1
ATOM 1234 C CA . GLU A 1 166 ? -7.819 15.620 4.516 1.00 97.75 166 GLU A CA 1
ATOM 1235 C C . GLU A 1 166 ? -8.252 16.842 3.689 1.00 97.75 166 GLU A C 1
ATOM 1237 O O . GLU A 1 166 ? -8.942 17.730 4.196 1.00 97.75 166 GLU A O 1
ATOM 1242 N N . PHE A 1 167 ? -7.888 16.887 2.403 1.00 98.19 167 PHE A N 1
ATOM 1243 C CA . PHE A 1 167 ? -8.334 17.937 1.491 1.00 98.19 167 PHE A CA 1
ATOM 1244 C C . PHE A 1 167 ? -9.855 17.918 1.303 1.00 98.19 167 PHE A C 1
ATOM 1246 O O . PHE A 1 167 ? -10.490 18.957 1.438 1.00 98.19 167 PHE A O 1
ATOM 1253 N N . ILE A 1 168 ? -10.455 16.757 1.028 1.00 96.81 168 ILE A N 1
ATOM 1254 C CA . ILE A 1 168 ? -11.902 16.625 0.797 1.00 96.81 168 ILE A CA 1
ATOM 1255 C C . ILE A 1 168 ? -12.704 16.984 2.052 1.00 96.81 168 ILE A C 1
ATOM 1257 O O . ILE A 1 168 ? -13.781 17.570 1.937 1.00 96.81 168 ILE A O 1
ATOM 1261 N N . HIS A 1 169 ? -12.191 16.648 3.237 1.00 94.31 169 HIS A N 1
ATOM 1262 C CA . HIS A 1 169 ? -12.853 16.952 4.501 1.00 94.31 169 HIS A CA 1
ATOM 1263 C C . HIS A 1 169 ? -12.997 18.465 4.741 1.00 94.31 169 HIS A C 1
ATOM 1265 O O . HIS A 1 169 ? -14.061 18.920 5.162 1.00 94.31 169 HIS A O 1
ATOM 1271 N N . ASP A 1 170 ? -11.955 19.253 4.453 1.00 93.38 170 ASP A N 1
ATOM 1272 C CA . ASP A 1 170 ? -12.009 20.720 4.522 1.00 93.38 170 ASP A CA 1
ATOM 1273 C C . ASP A 1 170 ? -11.179 21.375 3.397 1.00 93.38 170 ASP A C 1
ATOM 1275 O O . ASP A 1 170 ? -10.036 21.794 3.619 1.00 93.38 170 ASP A O 1
ATOM 1279 N N . PRO A 1 171 ? -11.748 21.517 2.181 1.00 92.44 171 PRO A N 1
ATOM 1280 C CA . PRO A 1 171 ? -11.015 22.038 1.024 1.00 92.44 171 PRO A CA 1
ATOM 1281 C C . PRO A 1 171 ? -10.563 23.490 1.193 1.00 92.44 171 PRO A C 1
ATOM 1283 O O . PRO A 1 171 ? -9.634 23.937 0.523 1.00 92.44 171 PRO A O 1
ATOM 1286 N N . VAL A 1 172 ? -11.221 24.250 2.078 1.00 92.56 172 VAL A N 1
ATOM 1287 C CA . VAL A 1 172 ? -10.888 25.654 2.338 1.00 92.56 172 VAL A CA 1
ATOM 1288 C C . VAL A 1 172 ? -9.702 25.744 3.289 1.00 92.56 172 VAL A C 1
ATOM 1290 O O . VAL A 1 172 ? -8.756 26.481 3.004 1.00 92.56 172 VAL A O 1
ATOM 1293 N N . ALA A 1 173 ? -9.723 24.998 4.398 1.00 86.25 173 ALA A N 1
ATOM 1294 C CA . ALA A 1 173 ? -8.610 24.980 5.345 1.00 86.25 173 ALA A CA 1
ATOM 1295 C C . ALA A 1 173 ? -7.359 24.315 4.754 1.00 86.25 173 ALA A C 1
ATOM 1297 O O . ALA A 1 173 ? -6.245 24.770 5.013 1.00 86.25 173 ALA A O 1
ATOM 1298 N N . ASN A 1 174 ? -7.548 23.292 3.917 1.00 92.94 174 ASN A N 1
ATOM 1299 C CA . ASN A 1 174 ? -6.479 22.477 3.344 1.00 92.94 174 ASN A CA 1
ATOM 1300 C C . ASN A 1 174 ? -6.196 22.793 1.866 1.00 92.94 174 ASN A C 1
ATOM 1302 O O . ASN A 1 174 ? -5.607 21.978 1.157 1.00 92.94 174 ASN A O 1
ATOM 1306 N N . ALA A 1 175 ? -6.559 23.986 1.383 1.00 91.69 175 ALA A N 1
ATOM 1307 C CA . ALA A 1 175 ? -6.381 24.395 -0.017 1.00 91.69 175 ALA A CA 1
ATOM 1308 C C . ALA A 1 175 ? -4.927 24.275 -0.527 1.00 91.69 175 ALA A C 1
ATOM 1310 O O . ALA A 1 175 ? -4.679 24.098 -1.718 1.00 91.69 175 ALA A O 1
ATOM 1311 N N . ASN A 1 176 ? -3.939 24.344 0.370 1.00 90.62 176 ASN A N 1
ATOM 1312 C CA . ASN A 1 176 ? -2.527 24.145 0.039 1.00 90.62 176 ASN A CA 1
ATOM 1313 C C . ASN A 1 176 ? -2.195 22.706 -0.401 1.00 90.62 176 ASN A C 1
ATOM 1315 O O . ASN A 1 176 ? -1.203 22.514 -1.108 1.00 90.62 176 ASN A O 1
ATOM 1319 N N . LEU A 1 177 ? -3.000 21.708 -0.019 1.00 96.31 177 LEU A N 1
ATOM 1320 C CA . LEU A 1 177 ? -2.796 20.309 -0.403 1.00 96.31 177 LEU A CA 1
ATOM 1321 C C . LEU A 1 177 ? -3.096 20.057 -1.883 1.00 96.31 177 LEU A C 1
ATOM 1323 O O . LEU A 1 177 ? -2.451 19.199 -2.484 1.00 96.31 177 LEU A O 1
ATOM 1327 N N . GLU A 1 178 ? -3.991 20.834 -2.503 1.00 97.50 178 GLU A N 1
ATOM 1328 C CA . GLU A 1 178 ? -4.380 20.645 -3.908 1.00 97.50 178 GLU A CA 1
ATOM 1329 C C . GLU A 1 178 ? -3.164 20.661 -4.843 1.00 97.50 178 GLU A C 1
ATOM 1331 O O . GLU A 1 178 ? -3.018 19.802 -5.715 1.00 97.50 178 GLU A O 1
ATOM 1336 N N . LYS A 1 179 ? -2.233 21.599 -4.627 1.00 96.94 179 LYS A N 1
ATOM 1337 C CA . LYS A 1 179 ? -1.001 21.670 -5.421 1.00 96.94 179 LYS A CA 1
ATOM 1338 C C . LYS A 1 179 ? -0.205 20.366 -5.326 1.00 96.94 179 LYS A C 1
ATOM 1340 O O . LYS A 1 179 ? 0.296 19.882 -6.337 1.00 96.94 179 LYS A O 1
ATOM 1345 N N . HIS A 1 180 ? -0.080 19.809 -4.126 1.00 98.31 180 HIS A N 1
ATOM 1346 C CA . HIS A 1 180 ? 0.662 18.574 -3.902 1.00 98.31 180 HIS A CA 1
ATOM 1347 C C . HIS A 1 180 ? -0.026 17.372 -4.554 1.00 98.31 180 HIS A C 1
ATOM 1349 O O . HIS A 1 180 ? 0.659 16.546 -5.151 1.00 98.31 180 HIS A O 1
ATOM 1355 N N . ILE A 1 181 ? -1.360 17.309 -4.513 1.00 98.81 181 ILE A N 1
ATOM 1356 C CA . ILE A 1 181 ? -2.158 16.264 -5.174 1.00 98.81 181 ILE A CA 1
ATOM 1357 C C . ILE A 1 181 ? -1.964 16.317 -6.699 1.00 98.81 181 ILE A C 1
ATOM 1359 O O . ILE A 1 181 ? -1.728 15.291 -7.339 1.00 98.81 181 ILE A O 1
ATOM 1363 N N . ARG A 1 182 ? -1.976 17.518 -7.290 1.00 98.62 182 ARG A N 1
ATOM 1364 C CA . ARG A 1 182 ? -1.722 17.719 -8.728 1.00 98.62 182 ARG A CA 1
ATOM 1365 C C . ARG A 1 182 ? -0.281 17.387 -9.122 1.00 98.62 182 ARG A C 1
ATOM 1367 O O . ARG A 1 182 ? -0.057 16.768 -10.162 1.00 98.62 182 ARG A O 1
ATOM 1374 N N . ASP A 1 183 ? 0.693 17.758 -8.290 1.00 98.69 183 ASP A N 1
ATOM 1375 C CA . ASP A 1 183 ? 2.093 17.374 -8.497 1.00 98.69 183 ASP A CA 1
ATOM 1376 C C . ASP A 1 183 ? 2.252 15.843 -8.444 1.00 98.69 183 ASP A C 1
ATOM 1378 O O . ASP A 1 183 ? 2.959 15.279 -9.277 1.00 98.69 183 ASP A O 1
ATOM 1382 N N . TYR A 1 184 ? 1.568 15.160 -7.518 1.00 98.88 184 TYR A N 1
ATOM 1383 C CA . TYR A 1 184 ? 1.560 13.697 -7.421 1.00 98.88 184 TYR A CA 1
ATOM 1384 C C . TYR A 1 184 ? 0.976 13.032 -8.659 1.00 98.88 184 TYR A C 1
ATOM 1386 O O . TYR A 1 184 ? 1.631 12.159 -9.224 1.00 98.88 184 TYR A O 1
ATOM 1394 N N . LEU A 1 185 ? -0.193 13.476 -9.133 1.00 98.88 185 LEU A N 1
ATOM 1395 C CA . LEU A 1 185 ? -0.791 12.983 -10.378 1.00 98.88 185 LEU A CA 1
ATOM 1396 C C . LEU A 1 185 ? 0.220 13.029 -11.530 1.00 98.88 185 LEU A C 1
ATOM 1398 O O . LEU A 1 185 ? 0.441 12.027 -12.214 1.00 98.88 185 LEU A O 1
ATOM 1402 N N . ARG A 1 186 ? 0.884 14.176 -11.703 1.00 98.81 186 ARG A N 1
ATOM 1403 C CA . ARG A 1 186 ? 1.903 14.352 -12.739 1.00 98.81 186 ARG A CA 1
ATOM 1404 C C . ARG A 1 186 ? 3.113 13.445 -12.532 1.00 98.81 186 ARG A C 1
ATOM 1406 O O . ARG A 1 186 ? 3.598 12.841 -13.488 1.00 98.81 186 ARG A O 1
ATOM 1413 N N . ALA A 1 187 ? 3.612 13.348 -11.303 1.00 98.81 187 ALA A N 1
ATOM 1414 C CA . ALA A 1 187 ? 4.758 12.508 -10.981 1.00 98.81 187 ALA A CA 1
ATOM 1415 C C . ALA A 1 187 ? 4.466 11.027 -11.244 1.00 98.81 187 ALA A C 1
ATOM 1417 O O . ALA A 1 187 ? 5.300 10.332 -11.819 1.00 98.81 187 ALA A O 1
ATOM 1418 N N . GLN A 1 188 ? 3.266 10.556 -10.896 1.00 98.81 188 GLN A N 1
ATOM 1419 C CA . GLN A 1 188 ? 2.843 9.189 -11.174 1.00 98.81 188 GLN A CA 1
ATOM 1420 C C . GLN A 1 188 ? 2.665 8.929 -12.670 1.00 98.81 188 GLN A C 1
ATOM 1422 O O . GLN A 1 188 ? 3.117 7.893 -13.146 1.00 98.81 188 GLN A O 1
ATOM 1427 N N . ALA A 1 189 ? 2.092 9.870 -13.428 1.00 98.81 189 ALA A N 1
ATOM 1428 C CA . ALA A 1 189 ? 1.990 9.759 -14.883 1.00 98.81 189 ALA A CA 1
ATOM 1429 C C . ALA A 1 189 ? 3.368 9.564 -15.543 1.00 98.81 189 ALA A C 1
ATOM 1431 O O . ALA A 1 189 ? 3.526 8.722 -16.425 1.00 98.81 189 ALA A O 1
ATOM 1432 N N . ILE A 1 190 ? 4.385 10.300 -15.079 1.00 98.75 190 ILE A N 1
ATOM 1433 C CA . ILE A 1 190 ? 5.772 10.141 -15.536 1.00 98.75 190 ILE A CA 1
ATOM 1434 C C . ILE A 1 190 ? 6.344 8.795 -15.075 1.00 98.75 190 ILE A C 1
ATOM 1436 O O . ILE A 1 190 ? 6.864 8.048 -15.904 1.00 98.75 190 ILE A O 1
ATOM 1440 N N . LEU A 1 191 ? 6.219 8.454 -13.788 1.00 98.44 191 LEU A N 1
ATOM 1441 C CA . LEU A 1 191 ? 6.747 7.206 -13.223 1.00 98.44 191 LEU A CA 1
ATOM 1442 C C . LEU A 1 191 ? 6.198 5.958 -13.917 1.00 98.44 191 LEU A C 1
ATOM 1444 O O . LEU A 1 191 ? 6.961 5.025 -14.149 1.00 98.44 191 LEU A O 1
ATOM 1448 N N . GLN A 1 192 ? 4.919 5.951 -14.314 1.00 98.69 192 GLN A N 1
ATOM 1449 C CA . GLN A 1 192 ? 4.329 4.837 -15.064 1.00 98.69 192 GLN A CA 1
ATOM 1450 C C . GLN A 1 192 ? 5.123 4.508 -16.338 1.00 98.69 192 GLN A C 1
ATOM 1452 O O . GLN A 1 192 ? 5.127 3.356 -16.752 1.00 98.69 192 GLN A O 1
ATOM 1457 N N . THR A 1 193 ? 5.816 5.483 -16.943 1.00 97.50 193 THR A N 1
ATOM 1458 C CA . THR A 1 193 ? 6.614 5.302 -18.170 1.00 97.50 193 THR A CA 1
ATOM 1459 C C . THR A 1 193 ? 8.062 4.862 -17.934 1.00 97.50 193 THR A C 1
ATOM 1461 O O . THR A 1 193 ? 8.755 4.506 -18.889 1.00 97.50 193 THR A O 1
ATOM 1464 N N . VAL A 1 194 ? 8.541 4.868 -16.687 1.00 96.12 194 VAL A N 1
ATOM 1465 C CA . VAL A 1 194 ? 9.938 4.563 -16.359 1.00 96.12 194 VAL A CA 1
ATOM 1466 C C . VAL A 1 194 ? 10.174 3.057 -16.444 1.00 96.12 194 VAL A C 1
ATOM 1468 O O . VAL A 1 194 ? 9.735 2.293 -15.585 1.00 96.12 194 VAL A O 1
ATOM 1471 N N . ALA A 1 195 ? 10.910 2.627 -17.471 1.00 92.62 195 ALA A N 1
ATOM 1472 C CA . ALA A 1 195 ? 11.371 1.247 -17.580 1.00 92.62 195 ALA A CA 1
ATOM 1473 C C . ALA A 1 195 ? 12.294 0.893 -16.404 1.00 92.62 195 ALA A C 1
ATOM 1475 O O . ALA A 1 195 ? 13.235 1.624 -16.088 1.00 92.62 195 ALA A O 1
ATOM 1476 N N . ASN A 1 196 ? 12.027 -0.240 -15.767 1.00 93.94 196 ASN A N 1
ATOM 1477 C CA . ASN A 1 196 ? 12.637 -0.649 -14.509 1.00 93.94 196 ASN A CA 1
ATOM 1478 C C . ASN A 1 196 ? 12.838 -2.180 -14.473 1.00 93.94 196 ASN A C 1
ATOM 1480 O O . ASN A 1 196 ? 12.440 -2.868 -15.417 1.00 93.94 196 ASN A O 1
ATOM 1484 N N . PRO A 1 197 ? 13.471 -2.737 -13.425 1.00 92.81 197 PRO A N 1
ATOM 1485 C CA . PRO A 1 197 ? 13.710 -4.178 -13.337 1.00 92.81 197 PRO A CA 1
ATOM 1486 C C . PRO A 1 197 ? 12.467 -5.080 -13.364 1.00 92.81 197 PRO A C 1
ATOM 1488 O O . PRO A 1 197 ? 12.582 -6.243 -13.742 1.00 92.81 197 PRO A O 1
ATOM 1491 N N . SER A 1 198 ? 11.282 -4.588 -12.986 1.00 94.12 198 SER A N 1
ATOM 1492 C CA . SER A 1 198 ? 10.032 -5.354 -13.127 1.00 94.12 198 SER A CA 1
ATOM 1493 C C . SER A 1 198 ? 9.526 -5.401 -14.577 1.00 94.12 198 SER A C 1
ATOM 1495 O O . SER A 1 198 ? 8.821 -6.344 -14.957 1.00 94.12 198 SER A O 1
ATOM 1497 N N . GLY A 1 199 ? 9.886 -4.403 -15.392 1.00 91.75 199 GLY A N 1
ATOM 1498 C CA . GLY A 1 199 ? 9.559 -4.296 -16.812 1.00 91.75 199 GLY A CA 1
ATOM 1499 C C . GLY A 1 199 ? 9.345 -2.848 -17.265 1.00 91.75 199 GLY A C 1
ATOM 1500 O O . GLY A 1 199 ? 9.832 -1.898 -16.655 1.00 91.75 199 GLY A O 1
ATOM 1501 N N . ALA A 1 200 ? 8.583 -2.666 -18.342 1.00 91.56 200 ALA A N 1
ATOM 1502 C CA . ALA A 1 200 ? 8.211 -1.353 -18.875 1.00 91.56 200 ALA A CA 1
ATOM 1503 C C . ALA A 1 200 ? 6.683 -1.183 -18.948 1.00 91.56 200 ALA A C 1
ATOM 1505 O O . ALA A 1 200 ? 5.934 -2.147 -18.763 1.00 91.56 200 ALA A O 1
ATOM 1506 N N . LEU A 1 201 ? 6.217 0.042 -19.225 1.00 94.75 201 LEU A N 1
ATOM 1507 C CA . LEU A 1 201 ? 4.800 0.313 -19.498 1.00 94.75 201 LEU A CA 1
ATOM 1508 C C . LEU A 1 201 ? 4.330 -0.383 -20.774 1.00 94.75 201 LEU A C 1
ATOM 1510 O O . LEU A 1 201 ? 3.280 -1.014 -20.802 1.00 94.75 201 LEU A O 1
ATOM 1514 N N . LEU A 1 202 ? 5.121 -0.269 -21.838 1.00 91.56 202 LEU A N 1
ATOM 1515 C CA . LEU A 1 202 ? 4.825 -0.857 -23.135 1.00 91.56 202 LEU A CA 1
ATOM 1516 C C . LEU A 1 202 ? 5.795 -2.011 -23.414 1.00 91.56 202 LEU A C 1
ATOM 1518 O O . LEU A 1 202 ? 6.984 -1.871 -23.133 1.00 91.56 202 LEU A O 1
ATOM 1522 N N . PRO A 1 203 ? 5.316 -3.132 -23.983 1.00 86.25 203 PRO A N 1
ATOM 1523 C CA . PRO A 1 203 ? 3.930 -3.394 -24.394 1.00 86.25 203 PRO A CA 1
ATOM 1524 C C . PRO A 1 203 ? 3.040 -4.003 -23.290 1.00 86.25 203 PRO A C 1
ATOM 1526 O O . PRO A 1 203 ? 1.852 -4.225 -23.518 1.00 86.25 203 PRO A O 1
ATOM 1529 N N . SER A 1 204 ? 3.607 -4.357 -22.134 1.00 88.88 204 SER A N 1
ATOM 1530 C CA . SER A 1 204 ? 3.014 -5.330 -21.205 1.00 88.88 204 SER A CA 1
ATOM 1531 C C . SER A 1 204 ? 2.481 -4.746 -19.893 1.00 88.88 204 SER A C 1
ATOM 1533 O O . SER A 1 204 ? 1.809 -5.463 -19.149 1.00 88.88 204 SER A O 1
ATOM 1535 N N . GLY A 1 205 ? 2.821 -3.498 -19.566 1.00 94.88 205 GLY A N 1
ATOM 1536 C CA . GLY A 1 205 ? 2.518 -2.851 -18.288 1.00 94.88 205 GLY A CA 1
ATOM 1537 C C . GLY A 1 205 ? 3.304 -3.384 -17.092 1.00 94.88 205 GLY A C 1
ATOM 1538 O O . GLY A 1 205 ? 3.086 -2.919 -15.976 1.00 94.88 205 GLY A O 1
ATOM 1539 N N . ARG A 1 206 ? 4.221 -4.345 -17.275 1.00 94.50 206 ARG A N 1
ATOM 1540 C CA . ARG A 1 206 ? 4.928 -5.014 -16.165 1.00 94.50 206 ARG A CA 1
ATOM 1541 C C . ARG A 1 206 ? 5.692 -4.052 -15.255 1.00 94.50 206 ARG A C 1
ATOM 1543 O O . ARG A 1 206 ? 5.773 -4.301 -14.054 1.00 94.50 206 ARG A O 1
ATOM 1550 N N . GLY A 1 207 ? 6.199 -2.947 -15.806 1.00 96.38 207 GLY A N 1
ATOM 1551 C CA . GLY A 1 207 ? 6.927 -1.929 -15.044 1.00 96.38 207 GLY A CA 1
ATOM 1552 C C . GLY A 1 207 ? 6.102 -1.272 -13.932 1.00 96.38 207 GLY A C 1
ATOM 1553 O O . GLY A 1 207 ? 6.671 -0.794 -12.954 1.00 96.38 207 GLY A O 1
ATOM 1554 N N . LEU A 1 208 ? 4.767 -1.305 -14.016 1.00 98.56 208 LEU A N 1
ATOM 1555 C CA . LEU A 1 208 ? 3.879 -0.745 -12.991 1.00 98.56 208 LEU A CA 1
ATOM 1556 C C . LEU A 1 208 ? 3.975 -1.486 -11.646 1.00 98.56 208 LEU A C 1
ATOM 1558 O O . LEU A 1 208 ? 3.639 -0.910 -10.616 1.00 98.56 208 LEU A O 1
ATOM 1562 N N . GLY A 1 209 ? 4.450 -2.736 -11.652 1.00 98.12 209 GLY A N 1
ATOM 1563 C CA . GLY A 1 209 ? 4.662 -3.551 -10.455 1.00 98.12 209 GLY A CA 1
ATOM 1564 C C . GLY A 1 209 ? 5.951 -3.268 -9.684 1.00 98.12 209 GLY A C 1
ATOM 1565 O O . GLY A 1 209 ? 6.227 -3.973 -8.712 1.00 98.12 209 GLY A O 1
ATOM 1566 N N . GLU A 1 210 ? 6.772 -2.304 -10.108 1.00 98.31 210 GLU A N 1
ATOM 1567 C CA . GLU A 1 210 ? 7.983 -1.948 -9.366 1.00 98.31 210 GLU A CA 1
ATOM 1568 C C . GLU A 1 210 ? 7.629 -1.257 -8.045 1.00 98.31 210 GLU A C 1
ATOM 1570 O O . GLU A 1 210 ? 6.857 -0.292 -7.994 1.00 98.31 210 GLU A O 1
ATOM 1575 N N . ALA A 1 211 ? 8.226 -1.760 -6.965 1.00 97.81 211 ALA A N 1
ATOM 1576 C CA . ALA A 1 211 ? 7.930 -1.309 -5.614 1.00 97.81 211 ALA A CA 1
ATOM 1577 C C . ALA A 1 211 ? 8.415 0.121 -5.353 1.00 97.81 211 ALA A C 1
ATOM 1579 O O . ALA A 1 211 ? 7.694 0.904 -4.730 1.00 97.81 211 ALA A O 1
ATOM 1580 N N . LYS A 1 212 ? 9.622 0.462 -5.829 1.00 97.88 212 LYS A N 1
ATOM 1581 C CA . LYS A 1 212 ? 10.302 1.712 -5.482 1.00 97.88 212 LYS A CA 1
ATOM 1582 C C . LYS A 1 212 ? 11.171 2.288 -6.597 1.00 97.88 212 LYS A C 1
ATOM 1584 O O . LYS A 1 212 ? 11.660 1.569 -7.466 1.00 97.88 212 LYS A O 1
ATOM 1589 N N . TYR A 1 213 ? 11.404 3.590 -6.499 1.00 98.56 213 TYR A N 1
ATOM 1590 C CA . TYR A 1 213 ? 12.193 4.398 -7.425 1.00 98.56 213 TYR A CA 1
ATOM 1591 C C . TYR A 1 213 ? 13.127 5.331 -6.651 1.00 98.56 213 TYR A C 1
ATOM 1593 O O . TYR A 1 213 ? 12.916 5.610 -5.466 1.00 98.56 213 TYR A O 1
ATOM 1601 N N . GLU A 1 214 ? 14.148 5.843 -7.330 1.00 98.31 214 GLU A N 1
ATOM 1602 C CA . GLU A 1 214 ? 14.981 6.919 -6.799 1.00 98.31 214 GLU A CA 1
ATOM 1603 C C . GLU A 1 214 ? 14.140 8.183 -6.550 1.00 98.31 214 GLU A C 1
ATOM 1605 O O . GLU A 1 214 ? 13.083 8.390 -7.151 1.00 98.31 214 GLU A O 1
ATOM 1610 N N . VAL A 1 215 ? 14.603 9.063 -5.659 1.00 97.38 215 VAL A N 1
ATOM 1611 C CA . VAL A 1 215 ? 13.841 10.267 -5.267 1.00 97.38 215 VAL A CA 1
ATOM 1612 C C . VAL A 1 215 ? 13.702 11.309 -6.381 1.00 97.38 215 VAL A C 1
ATOM 1614 O O . VAL A 1 215 ? 12.923 12.250 -6.246 1.00 97.38 215 VAL A O 1
ATOM 1617 N N . ASP A 1 216 ? 14.455 11.166 -7.470 1.00 97.31 216 ASP A N 1
ATOM 1618 C CA . ASP A 1 216 ? 14.323 11.970 -8.688 1.00 97.31 216 ASP A CA 1
ATOM 1619 C C . ASP A 1 216 ? 13.347 11.356 -9.712 1.00 97.31 216 ASP A C 1
ATOM 1621 O O . ASP A 1 216 ? 13.065 11.973 -10.739 1.00 97.31 216 ASP A O 1
ATOM 1625 N N . GLY A 1 217 ? 12.804 10.170 -9.419 1.00 97.00 217 GLY A N 1
ATOM 1626 C CA . GLY A 1 217 ? 11.910 9.407 -10.287 1.00 97.00 217 GLY A CA 1
ATOM 1627 C C . GLY A 1 217 ? 12.624 8.453 -11.245 1.00 97.00 217 GLY A C 1
ATOM 1628 O O . GLY A 1 217 ? 11.965 7.822 -12.070 1.00 97.00 217 GLY A O 1
ATOM 1629 N N . SER A 1 218 ? 13.951 8.328 -11.167 1.00 96.62 218 SER A N 1
ATOM 1630 C CA . SER A 1 218 ? 14.695 7.349 -11.957 1.00 96.62 218 SER A CA 1
ATOM 1631 C C . SER A 1 218 ? 14.567 5.925 -11.396 1.00 96.62 218 SER A C 1
ATOM 1633 O O . SER A 1 218 ? 14.127 5.690 -10.266 1.00 96.62 218 SER A O 1
ATOM 1635 N N . ARG A 1 219 ? 14.897 4.936 -12.231 1.00 95.31 219 ARG A N 1
ATOM 1636 C CA . ARG A 1 219 ? 14.779 3.512 -11.890 1.00 95.31 219 ARG A CA 1
ATOM 1637 C C . ARG A 1 219 ? 15.751 3.111 -10.775 1.00 95.31 219 ARG A C 1
ATOM 1639 O O . ARG A 1 219 ? 16.937 3.415 -10.847 1.00 95.31 219 ARG A O 1
ATOM 1646 N N . PHE A 1 220 ? 15.268 2.335 -9.806 1.00 95.06 220 PHE A N 1
ATOM 1647 C CA . PHE A 1 220 ? 16.122 1.661 -8.828 1.00 95.06 220 PHE A CA 1
ATOM 1648 C C . PHE A 1 220 ? 16.657 0.342 -9.415 1.00 95.06 220 PHE A C 1
ATOM 1650 O O . PHE A 1 220 ? 15.880 -0.536 -9.788 1.00 95.06 220 PHE A O 1
ATOM 1657 N N . ASN A 1 221 ? 17.983 0.186 -9.497 1.00 89.31 221 ASN A N 1
ATOM 1658 C CA . ASN A 1 221 ? 18.621 -0.951 -10.188 1.00 89.31 221 ASN A CA 1
ATOM 1659 C C . ASN A 1 221 ? 19.047 -2.112 -9.280 1.00 89.31 221 ASN A C 1
ATOM 1661 O O . ASN A 1 221 ? 19.425 -3.168 -9.784 1.00 89.31 221 ASN A O 1
ATOM 1665 N N . GLY A 1 222 ? 19.002 -1.944 -7.956 1.00 87.31 222 GLY A N 1
ATOM 1666 C CA . GLY A 1 222 ? 19.407 -2.995 -7.018 1.00 87.31 222 GLY A CA 1
ATOM 1667 C C . GLY A 1 222 ? 18.440 -4.183 -6.978 1.00 87.31 222 GLY A C 1
ATOM 1668 O O . GLY A 1 222 ? 17.268 -4.066 -7.350 1.00 87.31 222 GLY A O 1
ATOM 1669 N N . ALA A 1 223 ? 18.910 -5.329 -6.480 1.00 85.50 223 ALA A N 1
ATOM 1670 C CA . ALA A 1 223 ? 18.043 -6.453 -6.131 1.00 85.50 223 ALA A CA 1
ATOM 1671 C C . ALA A 1 223 ? 17.013 -6.040 -5.061 1.00 85.50 223 ALA A C 1
ATOM 1673 O O . ALA A 1 223 ? 17.293 -5.207 -4.196 1.00 85.50 223 ALA A O 1
ATOM 1674 N N . TRP A 1 224 ? 15.794 -6.571 -5.168 1.00 91.94 224 TRP A N 1
ATOM 1675 C CA . TRP A 1 224 ? 14.673 -6.232 -4.291 1.00 91.94 224 TRP A CA 1
ATOM 1676 C C . TRP A 1 224 ? 13.545 -7.261 -4.410 1.00 91.94 224 TRP A C 1
ATOM 1678 O O . TRP A 1 224 ? 13.451 -7.937 -5.436 1.00 91.94 224 TRP A O 1
ATOM 1688 N N . GLY A 1 225 ? 12.662 -7.328 -3.409 1.00 92.12 225 GLY A N 1
ATOM 1689 C CA . GLY A 1 225 ? 11.421 -8.101 -3.468 1.00 92.12 225 GLY A CA 1
ATOM 1690 C C . GLY A 1 225 ? 10.434 -7.478 -4.456 1.00 92.12 225 GLY A C 1
ATOM 1691 O O . GLY A 1 225 ? 9.629 -6.623 -4.083 1.00 92.12 225 GLY A O 1
ATOM 1692 N N . ARG A 1 226 ? 10.533 -7.868 -5.731 1.00 94.06 226 ARG A N 1
ATOM 1693 C CA . ARG A 1 226 ? 9.728 -7.363 -6.854 1.00 94.06 226 ARG A CA 1
ATOM 1694 C C . ARG A 1 226 ? 9.199 -8.505 -7.737 1.00 94.06 226 ARG A C 1
ATOM 1696 O O . ARG A 1 226 ? 9.844 -9.550 -7.811 1.00 94.06 226 ARG A O 1
ATOM 1703 N N . PRO A 1 227 ? 8.082 -8.309 -8.463 1.00 96.56 227 PRO A N 1
ATOM 1704 C CA . PRO A 1 227 ? 7.187 -7.153 -8.393 1.00 96.56 227 PRO A CA 1
ATOM 1705 C C . PRO A 1 227 ? 6.353 -7.159 -7.105 1.00 96.56 227 PRO A C 1
ATOM 1707 O O . PRO A 1 227 ? 6.101 -8.214 -6.523 1.00 96.56 227 PRO A O 1
ATOM 1710 N N . GLN A 1 228 ? 5.868 -5.986 -6.708 1.00 98.31 228 GLN A N 1
ATOM 1711 C CA . GLN A 1 228 ? 4.828 -5.820 -5.691 1.00 98.31 228 GLN A CA 1
ATOM 1712 C C . GLN A 1 228 ? 3.552 -5.339 -6.381 1.00 98.31 228 GLN A C 1
ATOM 1714 O O . GLN A 1 228 ? 3.553 -4.362 -7.130 1.00 98.31 228 GLN A O 1
ATOM 1719 N N . ARG A 1 229 ? 2.459 -6.091 -6.221 1.00 98.56 229 ARG A N 1
ATOM 1720 C CA . ARG A 1 229 ? 1.248 -5.929 -7.054 1.00 98.56 229 ARG A CA 1
ATOM 1721 C C . ARG A 1 229 ? 0.134 -5.119 -6.396 1.00 98.56 229 ARG A C 1
ATOM 1723 O O . ARG A 1 229 ? -0.978 -5.087 -6.914 1.00 98.56 229 ARG A O 1
ATOM 1730 N N . ASP A 1 230 ? 0.427 -4.491 -5.267 1.00 98.81 230 ASP A N 1
ATOM 1731 C CA . ASP A 1 230 ? -0.458 -3.614 -4.502 1.00 98.81 230 ASP A CA 1
ATOM 1732 C C . ASP A 1 230 ? -0.268 -2.128 -4.846 1.00 98.81 230 ASP A C 1
ATOM 1734 O O . ASP A 1 230 ? -1.210 -1.354 -4.720 1.00 98.81 230 ASP A O 1
ATOM 1738 N N . GLY A 1 231 ? 0.907 -1.727 -5.342 1.00 98.81 231 GLY A N 1
ATOM 1739 C CA . GLY A 1 231 ? 1.181 -0.341 -5.740 1.00 98.81 231 GLY A CA 1
ATOM 1740 C C . GLY A 1 231 ? 0.158 0.228 -6.739 1.00 98.81 231 GLY A C 1
ATOM 1741 O O . GLY A 1 231 ? -0.479 1.235 -6.424 1.00 98.81 231 GLY A O 1
ATOM 1742 N N . PRO A 1 232 ? -0.053 -0.406 -7.912 1.00 98.88 232 PRO A N 1
ATOM 1743 C CA . PRO A 1 232 ? -1.039 0.052 -8.893 1.00 98.88 232 PRO A CA 1
ATOM 1744 C C . PRO A 1 232 ? -2.470 0.188 -8.351 1.00 98.88 232 PRO A C 1
ATOM 1746 O O . PRO A 1 232 ? -3.025 1.278 -8.478 1.00 98.88 232 PRO A O 1
ATOM 1749 N N . PRO A 1 233 ? -3.084 -0.821 -7.697 1.00 98.88 233 PRO A N 1
ATOM 1750 C CA . PRO A 1 233 ? -4.437 -0.649 -7.176 1.00 98.88 233 PRO A CA 1
ATOM 1751 C C . PRO A 1 233 ? -4.532 0.413 -6.068 1.00 98.88 233 PRO A C 1
ATOM 1753 O O . PRO A 1 233 ? -5.513 1.149 -6.031 1.00 98.88 233 PRO A O 1
ATOM 1756 N N . LEU A 1 234 ? -3.520 0.570 -5.204 1.00 98.94 234 LEU A N 1
ATOM 1757 C CA . LEU A 1 234 ? -3.515 1.641 -4.197 1.00 98.94 234 LEU A CA 1
ATOM 1758 C C . LEU A 1 234 ? -3.439 3.034 -4.838 1.00 98.94 234 LEU A C 1
ATOM 1760 O O . LEU A 1 234 ? -4.160 3.944 -4.425 1.00 98.94 234 LEU A O 1
ATOM 1764 N N . ARG A 1 235 ? -2.595 3.202 -5.865 1.00 98.94 235 ARG A N 1
ATOM 1765 C CA . ARG A 1 235 ? -2.506 4.452 -6.631 1.00 98.94 235 ARG A CA 1
ATOM 1766 C C . ARG A 1 235 ? -3.820 4.756 -7.349 1.00 98.94 235 ARG A C 1
ATOM 1768 O O . ARG A 1 235 ? -4.279 5.897 -7.291 1.00 98.94 235 ARG A O 1
ATOM 1775 N N . ALA A 1 236 ? -4.445 3.747 -7.958 1.00 98.94 236 ALA A N 1
ATOM 1776 C CA . ALA A 1 236 ? -5.760 3.882 -8.571 1.00 98.94 236 ALA A CA 1
ATOM 1777 C C . ALA A 1 236 ? -6.793 4.370 -7.548 1.00 98.94 236 ALA A C 1
ATOM 1779 O O . ALA A 1 236 ? -7.448 5.369 -7.801 1.00 98.94 236 ALA A O 1
ATOM 1780 N N . VAL A 1 237 ? -6.885 3.750 -6.367 1.00 98.94 237 VAL A N 1
ATOM 1781 C CA . VAL A 1 237 ? -7.822 4.160 -5.301 1.00 98.94 237 VAL A CA 1
ATOM 1782 C C . VAL A 1 237 ? -7.612 5.616 -4.864 1.00 98.94 237 VAL A C 1
ATOM 1784 O O . VAL A 1 237 ? -8.582 6.366 -4.724 1.00 98.94 237 VAL A O 1
ATOM 1787 N N . ALA A 1 238 ? -6.361 6.053 -4.682 1.00 98.94 238 ALA A N 1
ATOM 1788 C CA . ALA A 1 238 ? -6.061 7.448 -4.358 1.00 98.94 238 ALA A CA 1
ATOM 1789 C C . ALA A 1 238 ? -6.562 8.402 -5.457 1.00 98.94 238 ALA A C 1
ATOM 1791 O O . ALA A 1 238 ? -7.295 9.350 -5.177 1.00 98.94 238 ALA A O 1
ATOM 1792 N N . LEU A 1 239 ? -6.232 8.120 -6.719 1.00 98.94 239 LEU A N 1
ATOM 1793 C CA . LEU A 1 239 ? -6.610 8.973 -7.845 1.00 98.94 239 LEU A CA 1
ATOM 1794 C C . LEU A 1 239 ? -8.102 8.896 -8.199 1.00 98.94 239 LEU A C 1
ATOM 1796 O O . LEU A 1 239 ? -8.650 9.899 -8.644 1.00 98.94 239 LEU A O 1
ATOM 1800 N N . ILE A 1 240 ? -8.781 7.770 -7.961 1.00 98.94 240 ILE A N 1
ATOM 1801 C CA . ILE A 1 240 ? -10.239 7.649 -8.108 1.00 98.94 240 ILE A CA 1
ATOM 1802 C C . ILE A 1 240 ? -10.945 8.540 -7.083 1.00 98.94 240 ILE A C 1
ATOM 1804 O O . ILE A 1 240 ? -11.891 9.247 -7.430 1.00 98.94 240 ILE A O 1
ATOM 1808 N N . THR A 1 241 ? -10.445 8.582 -5.843 1.00 98.88 241 THR A N 1
ATOM 1809 C CA . THR A 1 241 ? -10.975 9.484 -4.806 1.00 98.88 241 THR A CA 1
ATOM 1810 C C . THR A 1 241 ? -10.873 10.949 -5.255 1.00 98.88 241 THR A C 1
ATOM 1812 O O . THR A 1 241 ? -11.841 11.702 -5.153 1.00 98.88 241 THR A O 1
ATOM 1815 N N . TRP A 1 242 ? -9.727 11.340 -5.825 1.00 98.81 242 TRP A N 1
ATOM 1816 C CA . TRP A 1 242 ? -9.521 12.679 -6.388 1.00 98.81 242 TRP A CA 1
ATOM 1817 C C . TRP A 1 242 ? -10.417 12.966 -7.603 1.00 98.81 242 TRP A C 1
ATOM 1819 O O . TRP A 1 242 ? -11.050 14.018 -7.672 1.00 98.81 242 TRP A O 1
ATOM 1829 N N . ALA A 1 243 ? -10.514 12.022 -8.541 1.00 98.88 243 ALA A N 1
ATOM 1830 C CA . ALA A 1 243 ? -11.328 12.147 -9.746 1.00 98.88 243 ALA A CA 1
ATOM 1831 C C . ALA A 1 243 ? -12.820 12.320 -9.425 1.00 98.88 243 ALA A C 1
ATOM 1833 O O . ALA A 1 243 ? -13.490 13.135 -10.056 1.00 98.88 243 ALA A O 1
ATOM 1834 N N . ASN A 1 244 ? -13.333 11.602 -8.421 1.00 98.62 244 ASN A N 1
ATOM 1835 C CA . ASN A 1 244 ? -14.704 11.773 -7.948 1.00 98.62 244 ASN A CA 1
ATOM 1836 C C . ASN A 1 244 ? -14.945 13.186 -7.402 1.00 98.62 244 ASN A C 1
ATOM 1838 O O . ASN A 1 244 ? -15.909 13.828 -7.812 1.00 98.62 244 ASN A O 1
ATOM 1842 N N . TRP A 1 245 ? -14.046 13.702 -6.554 1.00 98.31 245 TRP A N 1
ATOM 1843 C CA . TRP A 1 245 ? -14.155 15.069 -6.032 1.00 98.31 245 TRP A CA 1
ATOM 1844 C C . TRP A 1 245 ? -14.100 16.133 -7.141 1.00 98.31 245 TRP A C 1
ATOM 1846 O O . TRP A 1 245 ? -14.874 17.095 -7.128 1.00 98.31 245 TRP A O 1
ATOM 1856 N N . LEU A 1 246 ? -13.222 15.951 -8.133 1.00 98.50 246 LEU A N 1
ATOM 1857 C CA . LEU A 1 246 ? -13.158 16.823 -9.306 1.00 98.50 246 LEU A CA 1
ATOM 1858 C C . LEU A 1 246 ? -14.478 16.807 -10.083 1.00 98.50 246 LEU A C 1
ATOM 1860 O O . LEU A 1 246 ? -15.022 17.867 -10.381 1.00 98.50 246 LEU A O 1
ATOM 1864 N N . ALA A 1 247 ? -15.025 15.626 -10.365 1.00 98.06 247 ALA A N 1
ATOM 1865 C CA . ALA A 1 247 ? -16.298 15.500 -11.067 1.00 98.06 247 ALA A CA 1
ATOM 1866 C C . ALA A 1 247 ? -17.471 16.110 -10.275 1.00 98.06 247 ALA A C 1
ATOM 1868 O O . ALA A 1 247 ? -18.379 16.686 -10.867 1.00 98.06 247 ALA A O 1
ATOM 1869 N N . ASP A 1 248 ? -17.445 16.054 -8.939 1.00 97.38 248 ASP A N 1
ATOM 1870 C CA . ASP A 1 248 ? -18.427 16.733 -8.079 1.00 97.38 248 ASP A CA 1
ATOM 1871 C C . ASP A 1 248 ? -18.298 18.269 -8.109 1.00 97.38 248 ASP A C 1
ATOM 1873 O O . ASP A 1 248 ? -19.244 18.982 -7.765 1.00 97.38 248 ASP A O 1
ATOM 1877 N N . SER A 1 249 ? -17.154 18.798 -8.554 1.00 95.19 249 SER A N 1
ATOM 1878 C CA . SER A 1 249 ? -16.878 20.239 -8.626 1.00 95.19 249 SER A CA 1
ATOM 1879 C C . SER A 1 249 ? -17.432 20.919 -9.893 1.00 95.19 249 SER A C 1
ATOM 1881 O O . SER A 1 249 ? -17.317 22.140 -10.034 1.00 95.19 249 SER A O 1
ATOM 1883 N N . GLY A 1 250 ? -18.069 20.160 -10.794 1.00 97.00 250 GLY A N 1
ATOM 1884 C CA . GLY A 1 250 ? -18.748 20.640 -12.005 1.00 97.00 250 GLY A CA 1
ATOM 1885 C C . GLY A 1 250 ? -18.051 20.244 -13.312 1.00 97.00 250 GLY A C 1
ATOM 1886 O O . GLY A 1 250 ? -16.995 19.618 -13.296 1.00 97.00 250 GLY A O 1
ATOM 1887 N N . ASP A 1 251 ? -18.623 20.649 -14.451 1.00 97.31 251 ASP A N 1
ATOM 1888 C CA . ASP A 1 251 ? -18.250 20.174 -15.798 1.00 97.31 251 ASP A CA 1
ATOM 1889 C C . ASP A 1 251 ? -16.743 20.240 -16.106 1.00 97.31 251 ASP A C 1
ATOM 1891 O O . ASP A 1 251 ? -16.185 19.314 -16.689 1.00 97.31 251 ASP A O 1
ATOM 1895 N N . ALA A 1 252 ? -16.062 21.316 -15.693 1.00 97.88 252 ALA A N 1
ATOM 1896 C CA . ALA A 1 252 ? -14.621 21.467 -15.910 1.00 97.88 252 ALA A CA 1
ATOM 1897 C C . ALA A 1 252 ? -13.791 20.474 -15.078 1.00 97.88 252 ALA A C 1
ATOM 1899 O O . ALA A 1 252 ? -12.756 19.995 -15.535 1.00 97.88 252 ALA A O 1
ATOM 1900 N N . GLY A 1 253 ? -14.240 20.160 -13.861 1.00 98.19 253 GLY A N 1
ATOM 1901 C CA . GLY A 1 253 ? -13.612 19.143 -13.025 1.00 98.19 253 GLY A CA 1
ATOM 1902 C C . GLY A 1 253 ? -13.902 17.731 -13.535 1.00 98.19 253 GLY A C 1
ATOM 1903 O O . GLY A 1 253 ? -13.010 16.890 -13.533 1.00 98.19 253 GLY A O 1
ATOM 1904 N N . GLU A 1 254 ? -15.101 17.475 -14.064 1.00 98.31 254 GLU A N 1
ATOM 1905 C CA . GLU A 1 254 ? -15.416 16.211 -14.743 1.00 98.31 254 GLU A CA 1
ATOM 1906 C C . GLU A 1 254 ? -14.559 16.007 -16.005 1.00 98.31 254 GLU A C 1
ATOM 1908 O O . GLU A 1 254 ? -14.034 14.915 -16.232 1.00 98.31 254 GLU A O 1
ATOM 1913 N N . GLU A 1 255 ? -14.353 17.062 -16.801 1.00 98.31 255 GLU A N 1
ATOM 1914 C CA . GLU A 1 255 ? -13.427 17.059 -17.939 1.00 98.31 255 GLU A CA 1
ATOM 1915 C C . GLU A 1 255 ? -11.988 16.774 -17.490 1.00 98.31 255 GLU A C 1
ATOM 1917 O O . GLU A 1 255 ? -11.327 15.912 -18.065 1.00 98.31 255 GLU A O 1
ATOM 1922 N N . GLU A 1 256 ? -11.520 17.409 -16.413 1.00 98.56 256 GLU A N 1
ATOM 1923 C CA . GLU A 1 256 ? -10.200 17.130 -15.842 1.00 98.56 256 GLU A CA 1
ATOM 1924 C C . GLU A 1 256 ? -10.065 15.666 -15.385 1.00 98.56 256 GLU A C 1
ATOM 1926 O O . GLU A 1 256 ? -9.086 14.986 -15.709 1.00 98.56 256 GLU A O 1
ATOM 1931 N N . ALA A 1 257 ? -11.064 15.156 -14.663 1.00 98.81 257 ALA A N 1
ATOM 1932 C CA . ALA A 1 257 ? -11.101 13.781 -14.183 1.00 98.81 257 ALA A CA 1
ATOM 1933 C C . ALA A 1 257 ? -11.028 12.778 -15.344 1.00 98.81 257 ALA A C 1
ATOM 1935 O O . ALA A 1 257 ? -10.263 11.814 -15.280 1.00 98.81 257 ALA A O 1
ATOM 1936 N N . ARG A 1 258 ? -11.778 13.020 -16.422 1.00 98.69 258 ARG A N 1
ATOM 1937 C CA . ARG A 1 258 ? -11.836 12.143 -17.597 1.00 98.69 258 ARG A CA 1
ATOM 1938 C C . ARG A 1 258 ? -10.605 12.247 -18.494 1.00 98.69 258 ARG A C 1
ATOM 1940 O O . ARG A 1 258 ? -10.109 11.224 -18.957 1.00 98.69 258 ARG A O 1
ATOM 1947 N N . ASP A 1 259 ? -10.109 13.449 -18.752 1.00 98.44 259 ASP A N 1
ATOM 1948 C CA . ASP A 1 259 ? -9.123 13.662 -19.815 1.00 98.44 259 ASP A CA 1
ATOM 1949 C C . ASP A 1 259 ? -7.683 13.718 -19.276 1.00 98.44 259 ASP A C 1
ATOM 1951 O O . ASP A 1 259 ? -6.735 13.466 -20.022 1.00 98.44 259 ASP A O 1
ATOM 1955 N N . ILE A 1 260 ? -7.504 13.985 -17.975 1.00 98.69 260 ILE A N 1
ATOM 1956 C CA . ILE A 1 260 ? -6.187 14.077 -17.324 1.00 98.69 260 ILE A CA 1
ATOM 1957 C C . ILE A 1 260 ? -5.981 12.956 -16.301 1.00 98.69 260 ILE A C 1
ATOM 1959 O O . ILE A 1 260 ? -4.956 12.276 -16.347 1.00 98.69 260 ILE A O 1
ATOM 1963 N N . VAL A 1 261 ? -6.926 12.733 -15.383 1.00 98.88 261 VAL A N 1
ATOM 1964 C CA . VAL A 1 261 ? -6.729 11.772 -14.277 1.00 98.88 261 VAL A CA 1
ATOM 1965 C C . VAL A 1 261 ? -6.948 10.325 -14.728 1.00 98.88 261 VAL A C 1
ATOM 1967 O O . VAL A 1 261 ? -6.123 9.450 -14.449 1.00 98.88 261 VAL A O 1
ATOM 1970 N N . TRP A 1 262 ? -8.036 10.065 -15.457 1.00 98.81 262 TRP A N 1
ATOM 1971 C CA . TRP A 1 262 ? -8.438 8.724 -15.881 1.00 98.81 262 TRP A CA 1
ATOM 1972 C C . TRP A 1 262 ? -7.357 7.948 -16.651 1.00 98.81 262 TRP A C 1
ATOM 1974 O O . TRP A 1 262 ? -7.184 6.774 -16.340 1.00 98.81 262 TRP A O 1
ATOM 1984 N N . PRO A 1 263 ? -6.571 8.526 -17.584 1.00 98.44 263 PRO A N 1
ATOM 1985 C CA . PRO A 1 263 ? -5.510 7.778 -18.265 1.00 98.44 263 PRO A CA 1
ATOM 1986 C C . PRO A 1 263 ? -4.460 7.165 -17.322 1.00 98.44 263 PRO A C 1
ATOM 1988 O O . PRO A 1 263 ? -3.947 6.084 -17.606 1.00 98.44 263 PRO A O 1
ATOM 1991 N N . VAL A 1 264 ? -4.163 7.813 -16.186 1.00 98.88 264 VAL A N 1
ATOM 1992 C CA . VAL A 1 264 ? -3.261 7.259 -15.159 1.00 98.88 264 VAL A CA 1
ATOM 1993 C C . VAL A 1 264 ? -3.936 6.084 -14.448 1.00 98.88 264 VAL A C 1
ATOM 1995 O O . VAL A 1 264 ? -3.341 5.011 -14.336 1.00 98.88 264 VAL A O 1
ATOM 1998 N N . ILE A 1 265 ? -5.197 6.260 -14.035 1.00 98.88 265 ILE A N 1
ATOM 1999 C CA . ILE A 1 265 ? -6.017 5.225 -13.382 1.00 98.88 265 ILE A CA 1
ATOM 2000 C C . ILE A 1 265 ? -6.182 4.001 -14.296 1.00 98.88 265 ILE A C 1
ATOM 2002 O O . ILE A 1 265 ? -6.014 2.867 -13.855 1.00 98.88 265 ILE A O 1
ATOM 2006 N N . ALA A 1 266 ? -6.466 4.213 -15.581 1.00 98.69 266 ALA A N 1
ATOM 2007 C CA . ALA A 1 266 ? -6.729 3.157 -16.551 1.00 98.69 266 ALA A CA 1
ATOM 2008 C C . ALA A 1 266 ? -5.542 2.193 -16.699 1.00 98.69 266 ALA A C 1
ATOM 2010 O O . ALA A 1 266 ? -5.751 0.982 -16.747 1.00 98.69 266 ALA A O 1
ATOM 2011 N N . ASN A 1 267 ? -4.303 2.700 -16.698 1.00 98.69 267 ASN A N 1
ATOM 2012 C CA . ASN A 1 267 ? -3.100 1.861 -16.714 1.00 98.69 267 ASN A CA 1
ATOM 2013 C C . ASN A 1 267 ? -2.998 0.971 -15.462 1.00 98.69 267 ASN A C 1
ATOM 2015 O O . ASN A 1 267 ? -2.633 -0.201 -15.558 1.00 98.69 267 ASN A O 1
ATOM 2019 N N . ASP A 1 268 ? -3.349 1.500 -14.289 1.00 98.88 268 ASP A N 1
ATOM 2020 C CA . ASP A 1 268 ? -3.281 0.763 -13.024 1.00 98.88 268 ASP A CA 1
ATOM 2021 C C . ASP A 1 268 ? -4.377 -0.298 -12.896 1.00 98.88 268 ASP A C 1
ATOM 2023 O O . ASP A 1 268 ? -4.128 -1.407 -12.408 1.00 98.88 268 ASP A O 1
ATOM 2027 N N . LEU A 1 269 ? -5.583 0.012 -13.376 1.00 98.88 269 LEU A N 1
ATOM 2028 C CA . LEU A 1 269 ? -6.682 -0.947 -13.460 1.00 98.88 269 LEU A CA 1
ATOM 2029 C C . LEU A 1 269 ? -6.362 -2.044 -14.477 1.00 98.88 269 LEU A C 1
ATOM 2031 O O . LEU A 1 269 ? -6.527 -3.222 -14.164 1.00 98.88 269 LEU A O 1
ATOM 2035 N N . ALA A 1 270 ? -5.818 -1.685 -15.645 1.00 98.62 270 ALA A N 1
ATOM 2036 C CA . ALA A 1 270 ? -5.350 -2.636 -16.651 1.00 98.62 270 ALA A CA 1
ATOM 2037 C C . ALA A 1 270 ? -4.288 -3.593 -16.086 1.00 98.62 270 ALA A C 1
ATOM 2039 O O . ALA A 1 270 ? -4.391 -4.805 -16.286 1.00 98.62 270 ALA A O 1
ATOM 2040 N N . TYR A 1 271 ? -3.321 -3.075 -15.319 1.00 98.75 271 TYR A N 1
ATOM 2041 C CA . TYR A 1 271 ? -2.340 -3.899 -14.611 1.00 98.75 271 TYR A CA 1
ATOM 2042 C C . TYR A 1 271 ? -3.007 -4.839 -13.610 1.00 98.75 271 TYR A C 1
ATOM 2044 O O . TYR A 1 271 ? -2.699 -6.031 -13.567 1.00 98.75 271 TYR A O 1
ATOM 2052 N N . THR A 1 272 ? -3.937 -4.309 -12.817 1.00 98.69 272 THR A N 1
ATOM 2053 C CA . THR A 1 272 ? -4.649 -5.074 -11.794 1.00 98.69 272 THR A CA 1
ATOM 2054 C C . THR A 1 272 ? -5.419 -6.235 -12.423 1.00 98.69 272 THR A C 1
ATOM 2056 O O . THR A 1 272 ? -5.178 -7.383 -12.060 1.00 98.69 272 THR A O 1
ATOM 2059 N N . GLY A 1 273 ? -6.254 -5.983 -13.434 1.00 98.38 273 GLY A N 1
ATOM 2060 C CA . GLY A 1 273 ? -6.991 -7.036 -14.141 1.00 98.38 273 GLY A CA 1
ATOM 2061 C C . GLY A 1 273 ? -6.086 -8.062 -14.838 1.00 98.38 273 GLY A C 1
ATOM 2062 O O . GLY A 1 273 ? -6.406 -9.251 -14.877 1.00 98.38 273 GLY A O 1
ATOM 2063 N N . GLN A 1 274 ? -4.920 -7.643 -15.336 1.00 97.81 274 GLN A N 1
ATOM 2064 C CA . GLN A 1 274 ? -3.989 -8.538 -16.028 1.00 97.81 274 GLN A CA 1
ATOM 2065 C C . GLN A 1 274 ? -3.179 -9.432 -15.089 1.00 97.81 274 GLN A C 1
ATOM 2067 O O . GLN A 1 274 ? -2.875 -10.573 -15.446 1.00 97.81 274 GLN A O 1
ATOM 2072 N N . TYR A 1 275 ? -2.801 -8.924 -13.916 1.00 98.00 275 TYR A N 1
ATOM 2073 C CA . TYR A 1 275 ? -1.792 -9.559 -13.069 1.00 98.00 275 TYR A CA 1
ATOM 2074 C C . TYR A 1 275 ? -2.269 -9.935 -11.663 1.00 98.00 275 TYR A C 1
ATOM 2076 O O . TYR A 1 275 ? -1.460 -10.474 -10.907 1.00 98.00 275 TYR A O 1
ATOM 2084 N N . TRP A 1 276 ? -3.537 -9.710 -11.295 1.00 98.06 276 TRP A N 1
ATOM 2085 C CA . TRP A 1 276 ? -4.046 -10.056 -9.956 1.00 98.06 276 TRP A CA 1
ATOM 2086 C C . TRP A 1 276 ? -3.816 -11.532 -9.595 1.00 98.06 276 TRP A C 1
ATOM 2088 O O . TRP A 1 276 ? -3.425 -11.849 -8.477 1.00 98.06 276 TRP A O 1
ATOM 2098 N N . ASN A 1 277 ? -3.984 -12.433 -10.565 1.00 96.94 277 ASN A N 1
ATOM 2099 C CA . ASN A 1 277 ? -3.834 -13.878 -10.387 1.00 96.94 277 ASN A CA 1
ATOM 2100 C C . ASN A 1 277 ? -2.383 -14.373 -10.591 1.00 96.94 277 ASN A C 1
ATOM 2102 O O . ASN A 1 277 ? -2.136 -15.553 -10.833 1.00 96.94 277 ASN A O 1
ATOM 2106 N N . SER A 1 278 ? -1.404 -13.465 -10.555 1.00 95.81 278 SER A N 1
ATOM 2107 C CA . SER A 1 278 ? 0.028 -13.783 -10.555 1.00 95.81 278 SER A CA 1
ATOM 2108 C C . SER A 1 278 ? 0.615 -13.534 -9.170 1.00 95.81 278 SER A C 1
ATOM 2110 O O . SER A 1 278 ? 0.264 -12.555 -8.514 1.00 95.81 278 SER A O 1
ATOM 2112 N N . THR A 1 279 ? 1.563 -14.365 -8.735 1.00 96.00 279 THR A N 1
ATOM 2113 C CA . THR A 1 279 ? 2.281 -14.110 -7.479 1.00 96.00 279 THR A CA 1
ATOM 2114 C C . THR A 1 279 ? 3.118 -12.828 -7.563 1.00 96.00 279 THR A C 1
ATOM 2116 O O . THR A 1 279 ? 3.452 -12.331 -8.650 1.00 96.00 279 THR A O 1
ATOM 2119 N N . GLY A 1 280 ? 3.435 -12.275 -6.399 1.00 96.50 280 GLY A N 1
ATOM 2120 C CA . GLY A 1 280 ? 4.326 -11.137 -6.197 1.00 96.50 280 GLY A CA 1
ATOM 2121 C C . GLY A 1 280 ? 4.755 -11.071 -4.734 1.00 96.50 280 GLY A C 1
ATOM 2122 O O . GLY A 1 280 ? 4.354 -11.916 -3.934 1.00 96.50 280 GLY A O 1
ATOM 2123 N N . PHE A 1 281 ? 5.567 -10.081 -4.387 1.00 97.69 281 PHE A N 1
ATOM 2124 C CA . PHE A 1 281 ? 5.960 -9.851 -3.001 1.00 97.69 281 PHE A CA 1
ATOM 2125 C C . PHE A 1 281 ? 4.851 -9.140 -2.223 1.00 97.69 281 PHE A C 1
ATOM 2127 O O . PHE A 1 281 ? 4.093 -8.341 -2.783 1.00 97.69 281 PHE A O 1
ATOM 2134 N N . ASP A 1 282 ? 4.753 -9.465 -0.937 1.00 98.38 282 ASP A N 1
ATOM 2135 C CA . ASP A 1 282 ? 3.820 -8.852 -0.001 1.00 98.38 282 ASP A CA 1
ATOM 2136 C C . ASP A 1 282 ? 4.234 -7.429 0.405 1.00 98.38 282 ASP A C 1
ATOM 2138 O O . ASP A 1 282 ? 5.278 -6.919 -0.004 1.00 98.38 282 ASP A O 1
ATOM 2142 N N . LEU A 1 283 ? 3.406 -6.774 1.228 1.00 98.44 283 LEU A N 1
ATOM 2143 C CA . LEU A 1 283 ? 3.656 -5.393 1.652 1.00 98.44 283 LEU A CA 1
ATOM 2144 C C . LEU A 1 283 ? 4.910 -5.193 2.512 1.00 98.44 283 LEU A C 1
ATOM 2146 O O . LEU A 1 283 ? 5.345 -4.062 2.714 1.00 98.44 283 LEU A O 1
ATOM 2150 N N . TRP A 1 284 ? 5.475 -6.285 3.018 1.00 98.25 284 TRP A N 1
ATOM 2151 C CA . TRP A 1 284 ? 6.718 -6.297 3.779 1.00 98.25 284 TRP A CA 1
ATOM 2152 C C . TRP A 1 284 ? 7.938 -6.575 2.915 1.00 98.25 284 TRP A C 1
ATOM 2154 O O . TRP A 1 284 ? 9.048 -6.553 3.432 1.00 98.25 284 TRP A O 1
ATOM 2164 N N . GLU A 1 285 ? 7.737 -6.770 1.608 1.00 96.38 285 GLU A N 1
ATOM 2165 C CA . GLU A 1 285 ? 8.800 -6.903 0.609 1.00 96.38 285 GLU A CA 1
ATOM 2166 C C . GLU A 1 285 ? 9.620 -8.193 0.787 1.00 96.38 285 GLU A C 1
ATOM 2168 O O . GLU A 1 285 ? 10.764 -8.289 0.344 1.00 96.38 285 GLU A O 1
ATOM 2173 N N . GLU A 1 286 ? 9.020 -9.207 1.421 1.00 94.69 286 GLU A N 1
ATOM 2174 C CA . GLU A 1 286 ? 9.716 -10.400 1.913 1.00 94.69 286 GLU A CA 1
ATOM 2175 C C . GLU A 1 286 ? 9.153 -11.702 1.346 1.00 94.69 286 GLU A C 1
ATOM 2177 O O . GLU A 1 286 ? 9.910 -12.609 0.996 1.00 94.69 286 GLU A O 1
ATOM 2182 N N . VAL A 1 287 ? 7.825 -11.831 1.282 1.00 95.38 287 VAL A N 1
ATOM 2183 C CA . VAL A 1 287 ? 7.169 -13.096 0.947 1.00 95.38 287 VAL A CA 1
ATOM 2184 C C . VAL A 1 287 ? 6.637 -13.045 -0.475 1.00 95.38 287 VAL A C 1
ATOM 2186 O O . VAL A 1 287 ? 5.628 -12.404 -0.750 1.00 95.38 287 VAL A O 1
ATOM 2189 N N . SER A 1 288 ? 7.282 -13.793 -1.370 1.00 95.12 288 SER A N 1
ATOM 2190 C CA . SER A 1 288 ? 6.756 -14.068 -2.709 1.00 95.12 288 SER A CA 1
ATOM 2191 C C . SER A 1 288 ? 5.595 -15.068 -2.614 1.00 95.12 288 SER A C 1
ATOM 2193 O O . SER A 1 288 ? 5.759 -16.187 -2.108 1.00 95.12 288 SER A O 1
ATOM 2195 N N . GLY A 1 289 ? 4.402 -14.650 -3.041 1.00 96.12 289 GLY A N 1
ATOM 2196 C CA . GLY A 1 289 ? 3.162 -15.422 -2.951 1.00 96.12 289 GLY A CA 1
ATOM 2197 C C . GLY A 1 289 ? 1.928 -14.621 -3.371 1.00 96.12 289 GLY A C 1
ATOM 2198 O O . GLY A 1 289 ? 2.000 -13.737 -4.225 1.00 96.12 289 GLY A O 1
ATOM 2199 N N . SER A 1 290 ? 0.781 -14.943 -2.777 1.00 97.94 290 SER A N 1
ATOM 2200 C CA . SER A 1 290 ? -0.466 -14.181 -2.899 1.00 97.94 290 SER A CA 1
ATOM 2201 C C . SER A 1 290 ? -0.792 -13.542 -1.551 1.00 97.94 290 SER A C 1
ATOM 2203 O O . SER A 1 290 ? -1.100 -14.250 -0.591 1.00 97.94 290 SER A O 1
ATOM 2205 N N . SER A 1 291 ? -0.776 -12.212 -1.482 1.00 98.56 291 SER A N 1
ATOM 2206 C CA . SER A 1 291 ? -0.975 -11.462 -0.238 1.00 98.56 291 SER A CA 1
ATOM 2207 C C . SER A 1 291 ? -2.423 -10.993 -0.048 1.00 98.56 291 SER A C 1
ATOM 2209 O O . SER A 1 291 ? -3.052 -10.522 -1.000 1.00 98.56 291 SER A O 1
ATOM 2211 N N . PHE A 1 292 ? -2.952 -11.095 1.175 1.00 98.69 292 PHE A N 1
ATOM 2212 C CA . PHE A 1 292 ? -4.315 -10.675 1.520 1.00 98.69 292 PHE A CA 1
ATOM 2213 C C . PHE A 1 292 ? -4.504 -9.165 1.311 1.00 98.69 292 PHE A C 1
ATOM 2215 O O . PHE A 1 292 ? -5.414 -8.766 0.586 1.00 98.69 292 PHE A O 1
ATOM 2222 N N . PHE A 1 293 ? -3.603 -8.337 1.857 1.00 98.88 293 PHE A N 1
ATOM 2223 C CA . PHE A 1 293 ? -3.578 -6.881 1.664 1.00 98.88 293 PHE A CA 1
ATOM 2224 C C . PHE A 1 293 ? -3.627 -6.501 0.179 1.00 98.88 293 PHE A C 1
ATOM 2226 O O . PHE A 1 293 ? -4.474 -5.715 -0.245 1.00 98.88 293 PHE A O 1
ATOM 2233 N N . THR A 1 294 ? -2.757 -7.115 -0.628 1.00 98.88 294 THR A N 1
ATOM 2234 C CA . THR A 1 294 ? -2.696 -6.883 -2.074 1.00 98.88 294 THR A CA 1
ATOM 2235 C C . THR A 1 294 ? -4.006 -7.262 -2.758 1.00 98.88 294 THR A C 1
ATOM 2237 O O . THR A 1 294 ? -4.550 -6.455 -3.505 1.00 98.88 294 THR A O 1
ATOM 2240 N N . THR A 1 295 ? -4.550 -8.448 -2.476 1.00 98.69 295 THR A N 1
ATOM 2241 C CA . THR A 1 295 ? -5.808 -8.922 -3.081 1.00 98.69 295 THR A CA 1
ATOM 2242 C C . THR A 1 295 ? -6.981 -8.006 -2.724 1.00 98.69 295 THR A C 1
ATOM 2244 O O . THR A 1 295 ? -7.817 -7.700 -3.572 1.00 98.69 295 THR A O 1
ATOM 2247 N N . GLN A 1 296 ? -7.039 -7.524 -1.481 1.00 98.62 296 GLN A N 1
ATOM 2248 C CA . GLN A 1 296 ? -8.093 -6.617 -1.037 1.00 98.62 296 GLN A CA 1
ATOM 2249 C C . GLN A 1 296 ? -7.987 -5.238 -1.704 1.00 98.62 296 GLN A C 1
ATOM 2251 O O . GLN A 1 296 ? -9.004 -4.701 -2.146 1.00 98.62 296 GLN A O 1
ATOM 2256 N N . ALA A 1 297 ? -6.771 -4.698 -1.853 1.00 98.81 297 ALA A N 1
ATOM 2257 C CA . ALA A 1 297 ? -6.535 -3.463 -2.602 1.00 98.81 297 ALA A CA 1
ATOM 2258 C C . ALA A 1 297 ? -6.936 -3.610 -4.080 1.00 98.81 297 ALA A C 1
ATOM 2260 O O . ALA A 1 297 ? -7.611 -2.738 -4.623 1.00 98.81 297 ALA A O 1
ATOM 2261 N N . GLN A 1 298 ? -6.581 -4.732 -4.716 1.00 98.81 298 GLN A N 1
ATOM 2262 C CA . GLN A 1 298 ? -6.969 -5.047 -6.095 1.00 98.81 298 GLN A CA 1
ATOM 2263 C C . GLN A 1 298 ? -8.489 -5.108 -6.253 1.00 98.81 298 GLN A C 1
ATOM 2265 O O . GLN A 1 298 ? -9.035 -4.499 -7.169 1.00 98.81 298 GLN A O 1
ATOM 2270 N N . TYR A 1 299 ? -9.179 -5.792 -5.336 1.00 98.25 299 TYR A N 1
ATOM 2271 C CA . TYR A 1 299 ? -10.634 -5.902 -5.374 1.00 98.25 299 TYR A CA 1
ATOM 2272 C C . TYR A 1 299 ? -11.310 -4.531 -5.270 1.00 98.25 299 TYR A C 1
ATOM 2274 O O . TYR A 1 299 ? -12.170 -4.204 -6.088 1.00 98.25 299 TYR A O 1
ATOM 2282 N N . ARG A 1 300 ? -10.868 -3.706 -4.310 1.00 98.44 300 ARG A N 1
ATOM 2283 C CA . ARG A 1 300 ? -11.348 -2.331 -4.134 1.00 98.44 300 ARG A CA 1
ATOM 2284 C C . ARG A 1 300 ? -11.131 -1.488 -5.393 1.00 98.44 300 ARG A C 1
ATOM 2286 O O . ARG A 1 300 ? -12.075 -0.869 -5.873 1.00 98.44 300 ARG A O 1
ATOM 2293 N N . ALA A 1 301 ? -9.919 -1.499 -5.948 1.00 98.81 301 ALA A N 1
ATOM 2294 C CA . ALA A 1 301 ? -9.574 -0.695 -7.117 1.00 98.81 301 ALA A CA 1
ATOM 2295 C C . ALA A 1 301 ? -10.427 -1.038 -8.346 1.00 98.81 301 ALA A C 1
ATOM 2297 O O . ALA A 1 301 ? -10.881 -0.131 -9.036 1.00 98.81 301 ALA A O 1
ATOM 2298 N N . LEU A 1 302 ? -10.678 -2.325 -8.612 1.00 98.44 302 LEU A N 1
ATOM 2299 C CA . LEU A 1 302 ? -11.501 -2.738 -9.753 1.00 98.44 302 LEU A CA 1
ATOM 2300 C C . LEU A 1 302 ? -12.975 -2.339 -9.589 1.00 98.44 302 LEU A C 1
ATOM 2302 O O . LEU A 1 302 ? -13.607 -1.959 -10.570 1.00 98.44 302 LEU A O 1
ATOM 2306 N N . ILE A 1 303 ? -13.520 -2.391 -8.369 1.00 97.62 303 ILE A N 1
ATOM 2307 C CA . ILE A 1 303 ? -14.893 -1.938 -8.096 1.00 97.62 303 ILE A CA 1
ATOM 2308 C C . ILE A 1 303 ? -15.008 -0.427 -8.299 1.00 97.62 303 ILE A C 1
ATOM 2310 O O . ILE A 1 303 ? -15.814 0.023 -9.110 1.00 97.62 303 ILE A O 1
ATOM 2314 N N . GLU A 1 304 ? -14.165 0.350 -7.615 1.00 98.00 304 GLU A N 1
ATOM 2315 C CA . GLU A 1 304 ? -14.181 1.814 -7.721 1.00 98.00 304 GLU A CA 1
ATOM 2316 C C . GLU A 1 304 ? -13.873 2.291 -9.143 1.00 98.00 304 GLU A C 1
ATOM 2318 O O . GLU A 1 304 ? -14.450 3.263 -9.629 1.00 98.00 304 GLU A O 1
ATOM 2323 N N . GLY A 1 305 ? -12.982 1.585 -9.838 1.00 98.25 305 GLY A N 1
ATOM 2324 C CA . GLY A 1 305 ? -12.635 1.860 -11.223 1.00 98.25 305 GLY A CA 1
ATOM 2325 C C . GLY A 1 305 ? -13.805 1.656 -12.182 1.00 98.25 305 GLY A C 1
ATOM 2326 O O . GLY A 1 305 ? -13.966 2.444 -13.113 1.00 98.25 305 GLY A O 1
ATOM 2327 N N . ALA A 1 306 ? -14.639 0.637 -11.951 1.00 97.31 306 ALA A N 1
ATOM 2328 C CA . ALA A 1 306 ? -15.836 0.391 -12.750 1.00 97.31 306 ALA A CA 1
ATOM 2329 C C . ALA A 1 306 ? -16.877 1.503 -12.558 1.00 97.31 306 ALA A C 1
ATOM 2331 O O . ALA A 1 306 ? -17.404 2.021 -13.544 1.00 97.31 306 ALA A O 1
ATOM 2332 N N . GLU A 1 307 ? -17.122 1.913 -11.310 1.00 96.81 307 GLU A N 1
ATOM 2333 C CA . GLU A 1 307 ? -18.061 2.996 -10.993 1.00 96.81 307 GLU A CA 1
ATOM 2334 C C . GLU A 1 307 ? -17.595 4.344 -11.553 1.00 96.81 307 GLU A C 1
ATOM 2336 O O . GLU A 1 307 ? -18.378 5.068 -12.173 1.00 96.81 307 GLU A O 1
ATOM 2341 N N . LEU A 1 308 ? -16.306 4.674 -11.399 1.00 98.12 308 LEU A N 1
ATOM 2342 C CA . LEU A 1 308 ? -15.750 5.902 -11.964 1.00 98.12 308 LEU A CA 1
ATOM 2343 C C . LEU A 1 308 ? -15.810 5.891 -13.497 1.00 98.12 308 LEU A C 1
ATOM 2345 O O . LEU A 1 308 ? -16.102 6.922 -14.101 1.00 98.12 308 LEU A O 1
ATOM 2349 N N . ALA A 1 309 ? -15.554 4.744 -14.135 1.00 97.81 309 ALA A N 1
ATOM 2350 C CA . ALA A 1 309 ? -15.634 4.633 -15.586 1.00 97.81 309 ALA A CA 1
ATOM 2351 C C . ALA A 1 309 ? -17.041 4.959 -16.103 1.00 97.81 309 ALA A C 1
ATOM 2353 O O . ALA A 1 309 ? -17.184 5.743 -17.042 1.00 97.81 309 ALA A O 1
ATOM 2354 N N . GLU A 1 310 ? -18.071 4.395 -15.465 1.00 96.25 310 GLU A N 1
ATOM 2355 C CA . GLU A 1 310 ? -19.469 4.690 -15.786 1.00 96.25 310 GLU A CA 1
ATOM 2356 C C . GLU A 1 310 ? -19.781 6.175 -15.564 1.00 96.25 310 GLU A C 1
ATOM 2358 O O . GLU A 1 310 ? -20.328 6.831 -16.453 1.00 96.25 310 GLU A O 1
ATOM 2363 N N . ARG A 1 311 ? -19.352 6.728 -14.422 1.00 96.62 311 ARG A N 1
ATOM 2364 C CA . ARG A 1 311 ? -19.545 8.139 -14.068 1.00 96.62 311 ARG A CA 1
ATOM 2365 C C . ARG A 1 311 ? -18.943 9.098 -15.098 1.00 96.62 311 ARG A C 1
ATOM 2367 O O . ARG A 1 311 ? -19.586 10.077 -15.453 1.00 96.62 311 ARG A O 1
ATOM 2374 N N . LEU A 1 312 ? -17.727 8.826 -15.570 1.00 97.62 312 LEU A N 1
ATOM 2375 C CA . LEU A 1 312 ? -17.001 9.676 -16.523 1.00 97.62 312 LEU A CA 1
ATOM 2376 C C . LEU A 1 312 ? -17.323 9.357 -17.993 1.00 97.62 312 LEU A C 1
ATOM 2378 O O . LEU A 1 312 ? -16.673 9.897 -18.892 1.00 97.62 312 LEU A O 1
ATOM 2382 N N . ASN A 1 313 ? -18.293 8.469 -18.253 1.00 95.94 313 ASN A N 1
ATOM 2383 C CA . ASN A 1 313 ? -18.655 7.995 -19.590 1.00 95.94 313 ASN A CA 1
ATOM 2384 C C . ASN A 1 313 ? -17.437 7.473 -20.387 1.00 95.94 313 ASN A C 1
ATOM 2386 O O . ASN A 1 313 ? -17.238 7.786 -21.564 1.00 95.94 313 ASN A O 1
ATOM 2390 N N . THR A 1 314 ? -16.603 6.682 -19.714 1.00 94.44 314 THR A N 1
ATOM 2391 C CA . THR A 1 314 ? -15.428 5.989 -20.258 1.00 94.44 314 THR A CA 1
ATOM 2392 C C . THR A 1 314 ? -15.552 4.480 -20.005 1.00 94.44 314 THR A C 1
ATOM 2394 O O . THR A 1 314 ? -16.577 3.996 -19.532 1.00 94.44 314 THR A O 1
ATOM 2397 N N . THR A 1 315 ? -14.540 3.690 -20.363 1.00 92.25 315 THR A N 1
ATOM 2398 C CA . THR A 1 315 ? -14.557 2.230 -20.195 1.00 92.25 315 THR A CA 1
ATOM 2399 C C . THR A 1 315 ? -13.376 1.757 -19.360 1.00 92.25 315 THR A C 1
ATOM 2401 O O . THR A 1 315 ? -12.227 1.973 -19.739 1.00 92.25 315 THR A O 1
ATOM 2404 N N . CYS A 1 316 ? -13.645 1.034 -18.269 1.00 91.06 316 CYS A N 1
ATOM 2405 C CA . CYS A 1 316 ? -12.607 0.274 -17.562 1.00 91.06 316 CYS A CA 1
ATOM 2406 C C . CYS A 1 316 ? -12.157 -0.972 -18.362 1.00 91.06 316 CYS A C 1
ATOM 2408 O O . CYS A 1 316 ? -11.055 -1.489 -18.183 1.00 91.06 316 CYS A O 1
ATOM 2410 N N . GLY A 1 317 ? -12.993 -1.432 -19.300 1.00 87.50 317 GLY A N 1
ATOM 2411 C CA . GLY A 1 317 ? -12.726 -2.604 -20.130 1.00 87.50 317 GLY A CA 1
ATOM 2412 C C . GLY A 1 317 ? -12.699 -3.907 -19.329 1.00 87.50 317 GLY A C 1
ATOM 2413 O O . GLY A 1 317 ? -13.117 -3.957 -18.174 1.00 87.50 317 GLY A O 1
ATOM 2414 N N . ALA A 1 318 ? -12.157 -4.959 -19.948 1.00 93.94 318 ALA A N 1
ATOM 2415 C CA . ALA A 1 318 ? -12.125 -6.308 -19.377 1.00 93.94 318 ALA A CA 1
ATOM 2416 C C . ALA A 1 318 ? -11.378 -6.403 -18.033 1.00 93.94 318 ALA A C 1
ATOM 2418 O O . ALA A 1 318 ? -11.549 -7.374 -17.309 1.00 93.94 318 ALA A O 1
ATOM 2419 N N . ALA A 1 319 ? -10.560 -5.406 -17.681 1.00 94.75 319 ALA A N 1
ATOM 2420 C CA . ALA A 1 319 ? -9.855 -5.383 -16.408 1.00 94.75 319 ALA A CA 1
ATOM 2421 C C . ALA A 1 319 ? -10.812 -5.352 -15.206 1.00 94.75 319 ALA A C 1
ATOM 2423 O O . ALA A 1 319 ? -10.634 -6.131 -14.273 1.00 94.75 319 ALA A O 1
ATOM 2424 N N . CYS A 1 320 ? -11.846 -4.503 -15.237 1.00 96.06 320 CYS A N 1
ATOM 2425 C CA . CYS A 1 320 ? -12.828 -4.434 -14.150 1.00 96.06 320 CYS A CA 1
ATOM 2426 C C . CYS A 1 320 ? -13.771 -5.646 -14.108 1.00 96.06 320 CYS A C 1
ATOM 2428 O O . CYS A 1 320 ? -14.290 -5.966 -13.038 1.00 96.06 320 CYS A O 1
ATOM 2430 N N . ASP A 1 321 ? -13.932 -6.375 -15.219 1.00 95.25 321 ASP A N 1
ATOM 2431 C CA . ASP A 1 321 ? -14.716 -7.619 -15.258 1.00 95.25 321 ASP A CA 1
ATOM 2432 C C . ASP A 1 321 ? -14.090 -8.736 -14.393 1.00 95.25 321 ASP A C 1
ATOM 2434 O O . ASP A 1 321 ? -14.755 -9.722 -14.071 1.00 95.25 321 ASP A O 1
ATOM 2438 N N . GLU A 1 322 ? -12.834 -8.573 -13.961 1.00 96.88 322 GLU A N 1
ATOM 2439 C CA . GLU A 1 322 ? -12.139 -9.485 -13.048 1.00 96.88 322 GLU A CA 1
ATOM 2440 C C . GLU A 1 322 ? -12.546 -9.301 -11.574 1.00 96.88 322 GLU A C 1
ATOM 2442 O O . GLU A 1 322 ? -12.286 -10.189 -10.758 1.00 96.88 322 GLU A O 1
ATOM 2447 N N . ALA A 1 323 ? -13.214 -8.196 -11.203 1.00 96.19 323 ALA A N 1
ATOM 2448 C CA . ALA A 1 323 ? -13.557 -7.904 -9.805 1.00 96.19 323 ALA A CA 1
ATOM 2449 C C . ALA A 1 323 ? -14.294 -9.061 -9.094 1.00 96.19 323 ALA A C 1
ATOM 2451 O O . ALA A 1 323 ? -13.893 -9.409 -7.980 1.00 96.19 323 ALA A O 1
ATOM 2452 N N . PRO A 1 324 ? -15.296 -9.736 -9.700 1.00 95.56 324 PRO A N 1
ATOM 2453 C CA . PRO A 1 324 ? -15.949 -10.890 -9.079 1.00 95.56 324 PRO A CA 1
ATOM 2454 C C . PRO A 1 324 ? -14.997 -12.063 -8.796 1.00 95.56 324 PRO A C 1
ATOM 2456 O O . PRO A 1 324 ? -15.149 -12.744 -7.781 1.00 95.56 324 PRO A O 1
ATOM 2459 N N . ALA A 1 325 ? -14.009 -12.312 -9.663 1.00 96.12 325 ALA A N 1
ATOM 2460 C CA . ALA A 1 325 ? -13.032 -13.384 -9.474 1.00 96.12 325 ALA A CA 1
ATOM 2461 C C . ALA A 1 325 ? -12.057 -13.056 -8.331 1.00 96.12 325 ALA A C 1
ATOM 2463 O O . ALA A 1 325 ? -11.848 -13.899 -7.452 1.00 96.12 325 ALA A O 1
ATOM 2464 N N . VAL A 1 326 ? -11.557 -11.813 -8.282 1.00 96.88 326 VAL A N 1
ATOM 2465 C CA . VAL A 1 326 ? -10.720 -11.309 -7.177 1.00 96.88 326 VAL A CA 1
ATOM 2466 C C . VAL A 1 326 ? -11.487 -11.374 -5.854 1.00 96.88 326 VAL A C 1
ATOM 2468 O O . VAL A 1 326 ? -10.988 -11.915 -4.867 1.00 96.88 326 VAL A O 1
ATOM 2471 N N . GLY A 1 327 ? -12.731 -10.889 -5.837 1.00 95.75 327 GLY A N 1
ATOM 2472 C CA . GLY A 1 327 ? -13.602 -10.931 -4.667 1.00 95.75 327 GLY A CA 1
ATOM 2473 C C . GLY A 1 327 ? -13.887 -12.361 -4.207 1.00 95.75 327 GLY A C 1
ATOM 2474 O O . GLY A 1 327 ? -13.828 -12.646 -3.012 1.00 95.75 327 GLY A O 1
ATOM 2475 N N . CYS A 1 328 ? -14.124 -13.298 -5.129 1.00 95.81 328 CYS A N 1
ATOM 2476 C CA . CYS A 1 328 ? -14.269 -14.709 -4.778 1.00 95.81 328 CYS A CA 1
ATOM 2477 C C . CYS A 1 328 ? -13.008 -15.250 -4.108 1.00 95.81 328 CYS A C 1
ATOM 2479 O O . CYS A 1 328 ? -13.099 -15.868 -3.050 1.00 95.81 328 CYS A O 1
ATOM 2481 N N . PHE A 1 329 ? -11.832 -14.990 -4.685 1.00 96.25 329 PHE A N 1
ATOM 2482 C CA . PHE A 1 329 ? -10.561 -15.440 -4.126 1.00 96.25 329 PHE A CA 1
ATOM 2483 C C . PHE A 1 329 ? -10.316 -14.860 -2.723 1.00 96.25 329 PHE A C 1
ATOM 2485 O O . PHE A 1 329 ? -10.003 -15.623 -1.807 1.00 96.25 329 PHE A O 1
ATOM 2492 N N . LEU A 1 330 ? -10.578 -13.562 -2.524 1.00 95.88 330 LEU A N 1
ATOM 2493 C CA . LEU A 1 330 ? -10.500 -12.884 -1.224 1.00 95.88 330 LEU A CA 1
ATOM 2494 C C . LEU A 1 330 ? -11.408 -13.529 -0.161 1.00 95.88 330 LEU A C 1
ATOM 2496 O O . LEU A 1 330 ? -10.997 -13.691 0.985 1.00 95.88 330 LEU A O 1
ATOM 2500 N N . ASN A 1 331 ? -12.634 -13.907 -0.540 1.00 92.62 331 ASN A N 1
ATOM 2501 C CA . ASN A 1 331 ? -13.629 -14.491 0.372 1.00 92.62 331 ASN A CA 1
ATOM 2502 C C . ASN A 1 331 ? -13.527 -16.013 0.514 1.00 92.62 331 ASN A C 1
ATOM 2504 O O . ASN A 1 331 ? -14.145 -16.597 1.413 1.00 92.62 331 ASN A O 1
ATOM 2508 N N . SER A 1 332 ? -12.778 -16.664 -0.373 1.00 85.69 332 SER A N 1
ATOM 2509 C CA . SER A 1 332 ? -12.600 -18.108 -0.357 1.00 85.69 332 SER A CA 1
ATOM 2510 C C . SER A 1 332 ? -11.870 -18.569 0.904 1.00 85.69 332 SER A C 1
ATOM 2512 O O . SER A 1 332 ? -11.149 -17.813 1.558 1.00 85.69 332 SER A O 1
ATOM 2514 N N . ASP A 1 333 ? -11.983 -19.860 1.209 1.00 88.69 333 ASP A N 1
ATOM 2515 C CA . ASP A 1 333 ? -11.216 -20.474 2.296 1.00 88.69 333 ASP A CA 1
ATOM 2516 C C . ASP A 1 333 ? -9.704 -20.578 1.978 1.00 88.69 333 ASP A C 1
ATOM 2518 O O . ASP A 1 333 ? -8.950 -21.155 2.754 1.00 88.69 333 ASP A O 1
ATOM 2522 N N . SER A 1 334 ? -9.233 -19.988 0.867 1.00 87.75 334 SER A N 1
ATOM 2523 C CA . SER A 1 334 ? -7.803 -19.902 0.539 1.00 87.75 334 SER A CA 1
ATOM 2524 C C . SER A 1 334 ? -7.049 -19.077 1.578 1.00 87.75 334 SER A C 1
ATOM 2526 O O . SER A 1 334 ? -6.020 -19.518 2.081 1.00 87.75 334 SER A O 1
ATOM 2528 N N . TYR A 1 335 ? -7.578 -17.902 1.937 1.00 96.19 335 TYR A N 1
ATOM 2529 C CA . TYR A 1 335 ? -6.999 -17.066 2.989 1.00 96.19 335 TYR A CA 1
ATOM 2530 C C . TYR A 1 335 ? -7.496 -17.448 4.382 1.00 96.19 335 TYR A C 1
ATOM 2532 O O . TYR A 1 335 ? -6.829 -17.144 5.361 1.00 96.19 335 TYR A O 1
ATOM 2540 N N . TRP A 1 336 ? -8.648 -18.102 4.519 1.00 96.75 336 TRP A N 1
ATOM 2541 C CA . TRP A 1 336 ? -9.252 -18.385 5.821 1.00 96.75 336 TRP A CA 1
ATOM 2542 C C . TRP A 1 336 ? -8.946 -19.804 6.317 1.00 96.75 336 TRP A C 1
ATOM 2544 O O . TRP A 1 336 ? -9.458 -20.783 5.787 1.00 96.75 336 TRP A O 1
ATOM 2554 N N . ASN A 1 337 ? -8.192 -19.932 7.415 1.00 95.38 337 ASN A N 1
ATOM 2555 C CA . ASN A 1 337 ? -7.800 -21.243 7.958 1.00 95.38 337 ASN A CA 1
ATOM 2556 C C . ASN A 1 337 ? -8.793 -21.853 8.969 1.00 95.38 337 ASN A C 1
ATOM 2558 O O . ASN A 1 337 ? -8.460 -22.800 9.685 1.00 95.38 337 ASN A O 1
ATOM 2562 N N . GLY A 1 338 ? -9.994 -21.282 9.091 1.00 95.62 338 GLY A N 1
ATOM 2563 C CA . GLY A 1 338 ? -10.978 -21.657 10.112 1.00 95.62 338 GLY A CA 1
ATOM 2564 C C . GLY A 1 338 ? -10.875 -20.872 11.425 1.00 95.62 338 GLY A C 1
ATOM 2565 O O . GLY A 1 338 ? -11.791 -20.967 12.241 1.00 95.62 338 GLY A O 1
ATOM 2566 N N . ARG A 1 339 ? -9.801 -20.100 11.647 1.00 95.81 339 ARG A N 1
ATOM 2567 C CA . ARG A 1 339 ? -9.579 -19.306 12.875 1.00 95.81 339 ARG A CA 1
ATOM 2568 C C . ARG A 1 339 ? -9.197 -17.853 12.607 1.00 95.81 339 ARG A C 1
ATOM 2570 O O . ARG A 1 339 ? -9.674 -16.971 13.312 1.00 95.81 339 ARG A O 1
ATOM 2577 N N . HIS A 1 340 ? -8.327 -17.614 11.633 1.00 97.44 340 HIS A N 1
ATOM 2578 C CA . HIS A 1 340 ? -7.917 -16.289 11.177 1.00 97.44 340 HIS A CA 1
ATOM 2579 C C . HIS A 1 340 ? -7.595 -16.324 9.678 1.00 97.44 340 HIS A C 1
ATOM 2581 O O . HIS A 1 340 ? -7.435 -17.396 9.085 1.00 97.44 340 HIS A O 1
ATOM 2587 N N . HIS A 1 341 ? -7.485 -15.148 9.067 1.00 98.00 341 HIS A N 1
ATOM 2588 C CA . HIS A 1 341 ? -6.890 -15.019 7.746 1.00 98.00 341 HIS A CA 1
ATOM 2589 C C . HIS A 1 341 ? -5.376 -15.268 7.830 1.00 98.00 341 HIS A C 1
ATOM 2591 O O . HIS A 1 341 ? -4.705 -14.760 8.729 1.00 98.00 341 HIS A O 1
ATOM 2597 N N . ILE A 1 342 ? -4.849 -16.064 6.906 1.00 97.69 342 ILE A N 1
ATOM 2598 C CA . ILE A 1 342 ? -3.424 -16.226 6.628 1.00 97.69 342 ILE A CA 1
ATOM 2599 C C . ILE A 1 342 ? -3.037 -15.079 5.698 1.00 97.69 342 ILE A C 1
ATOM 2601 O O . ILE A 1 342 ? -3.602 -14.958 4.620 1.00 97.69 342 ILE A O 1
ATOM 2605 N N . ALA A 1 343 ? -2.088 -14.236 6.086 1.00 97.81 343 ALA A N 1
ATOM 2606 C CA . ALA A 1 343 ? -1.746 -13.055 5.294 1.00 97.81 343 ALA A CA 1
ATOM 2607 C C . ALA A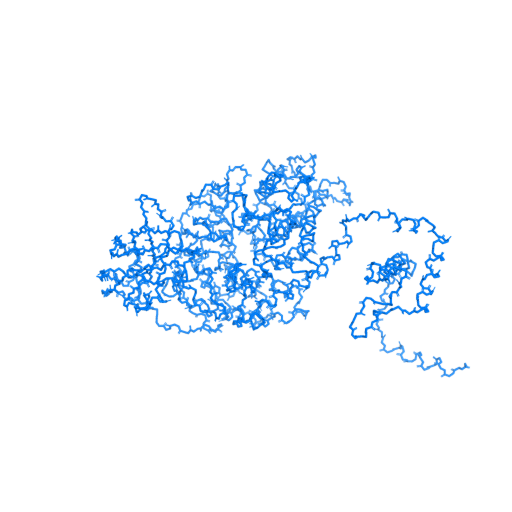 1 343 ? -1.141 -13.352 3.917 1.00 97.81 343 ALA A C 1
ATOM 2609 O O . ALA A 1 343 ? -1.401 -12.618 2.968 1.00 97.81 343 ALA A O 1
ATOM 2610 N N . ASN A 1 344 ? -0.360 -14.427 3.798 1.00 97.94 344 ASN A N 1
ATOM 2611 C CA . ASN A 1 344 ? 0.306 -14.815 2.560 1.00 97.94 344 ASN A CA 1
ATOM 2612 C C . ASN A 1 344 ? 0.095 -16.309 2.289 1.00 97.94 344 ASN A C 1
ATOM 2614 O O . ASN A 1 344 ? 0.398 -17.148 3.137 1.00 97.94 344 ASN A O 1
ATOM 2618 N N . ILE A 1 345 ? -0.402 -16.637 1.098 1.00 96.75 345 ILE A N 1
ATOM 2619 C CA . ILE A 1 345 ? -0.612 -18.013 0.618 1.00 96.75 345 ILE A CA 1
ATOM 2620 C C . ILE A 1 345 ? 0.123 -18.229 -0.708 1.00 96.75 345 ILE A C 1
ATOM 2622 O O . ILE A 1 345 ? 0.745 -17.303 -1.222 1.00 96.75 345 ILE A O 1
ATOM 2626 N N . ASN A 1 346 ? 0.073 -19.444 -1.267 1.00 94.94 346 ASN A N 1
ATOM 2627 C CA . ASN A 1 346 ? 0.785 -19.796 -2.508 1.00 94.94 346 ASN A CA 1
ATOM 2628 C C . ASN A 1 346 ? 2.287 -19.471 -2.434 1.00 94.94 346 ASN A C 1
ATOM 2630 O O . ASN A 1 346 ? 2.878 -18.930 -3.364 1.00 94.94 346 ASN A O 1
ATOM 2634 N N . THR A 1 347 ? 2.883 -19.771 -1.285 1.00 93.38 347 THR A N 1
ATOM 2635 C CA . THR A 1 347 ? 4.250 -19.406 -0.926 1.00 93.38 347 THR A CA 1
ATOM 2636 C C . THR A 1 347 ? 4.930 -20.566 -0.202 1.00 93.38 347 THR A C 1
ATOM 2638 O O . THR A 1 347 ? 4.264 -21.481 0.282 1.00 93.38 347 THR A O 1
ATOM 2641 N N . ASN A 1 348 ? 6.260 -20.523 -0.122 1.00 87.06 348 ASN A N 1
ATOM 2642 C CA . ASN A 1 348 ? 7.078 -21.528 0.560 1.00 87.06 348 ASN A CA 1
ATOM 2643 C C . ASN A 1 348 ? 7.421 -21.151 2.012 1.00 87.06 348 ASN A C 1
ATOM 2645 O O . ASN A 1 348 ? 8.109 -21.915 2.690 1.00 87.06 348 ASN A O 1
ATOM 2649 N N . THR A 1 349 ? 6.991 -19.978 2.495 1.00 88.00 349 THR A N 1
ATOM 2650 C CA . THR A 1 349 ? 7.248 -19.582 3.887 1.00 88.00 349 THR A CA 1
ATOM 2651 C C . THR A 1 349 ? 6.501 -20.477 4.880 1.00 88.00 349 THR A C 1
ATOM 2653 O O . THR A 1 349 ? 5.409 -20.966 4.604 1.00 88.00 349 THR A O 1
ATOM 2656 N N . GLN A 1 350 ? 7.098 -20.679 6.057 1.00 88.62 350 GLN A N 1
ATOM 2657 C CA . GLN A 1 350 ? 6.534 -21.473 7.157 1.00 88.62 350 GLN A CA 1
ATOM 2658 C C . GLN A 1 350 ? 5.996 -20.596 8.303 1.00 88.62 350 GLN A C 1
ATOM 2660 O O . GLN A 1 350 ? 5.791 -21.090 9.410 1.00 88.62 350 GLN A O 1
ATOM 2665 N N . ARG A 1 351 ? 5.788 -19.292 8.059 1.00 94.88 351 ARG A N 1
ATOM 2666 C CA . ARG A 1 351 ? 5.185 -18.366 9.035 1.00 94.88 351 ARG A CA 1
ATOM 2667 C C . ARG A 1 351 ? 3.762 -18.804 9.398 1.00 94.88 351 ARG A C 1
ATOM 2669 O O . ARG A 1 351 ? 3.042 -19.365 8.574 1.00 94.88 351 ARG A O 1
ATOM 2676 N N . SER A 1 352 ? 3.324 -18.471 10.609 1.00 95.44 352 SER A N 1
ATOM 2677 C CA . SER A 1 352 ? 1.971 -18.742 11.116 1.00 95.44 352 SER A CA 1
ATOM 2678 C C . SER A 1 352 ? 0.853 -18.081 10.300 1.00 95.44 352 SER A C 1
ATOM 2680 O O . SER A 1 352 ? -0.304 -18.498 10.379 1.00 95.44 352 SER A O 1
ATOM 2682 N N . GLY A 1 353 ? 1.181 -17.032 9.539 1.00 95.88 353 GLY A N 1
ATOM 2683 C CA . GLY A 1 353 ? 0.235 -16.241 8.756 1.00 95.88 353 GLY A CA 1
ATOM 2684 C C . GLY A 1 353 ? -0.524 -15.185 9.560 1.00 95.88 353 GLY A C 1
ATOM 2685 O O . GLY A 1 353 ? -1.355 -14.490 8.980 1.00 95.88 353 GLY A O 1
ATOM 2686 N N . LYS A 1 354 ? -0.260 -15.062 10.868 1.00 97.81 354 LYS A N 1
ATOM 2687 C CA . LYS A 1 354 ? -0.792 -13.994 11.723 1.00 97.81 354 LYS A CA 1
ATOM 2688 C C . LYS A 1 354 ? 0.019 -12.723 11.509 1.00 97.81 354 LYS A C 1
ATOM 2690 O O . LYS A 1 354 ? 1.160 -12.635 11.952 1.00 97.81 354 LYS A O 1
ATOM 2695 N N . ASP A 1 355 ? -0.576 -11.748 10.843 1.00 98.50 355 ASP A N 1
ATOM 2696 C CA . ASP A 1 355 ? 0.160 -10.591 10.348 1.00 98.50 355 ASP A CA 1
ATOM 2697 C C . ASP A 1 355 ? -0.741 -9.349 10.290 1.00 98.50 355 ASP A C 1
ATOM 2699 O O . ASP A 1 355 ? -1.920 -9.429 9.906 1.00 98.50 355 ASP A O 1
ATOM 2703 N N . ALA A 1 356 ? -0.150 -8.200 10.619 1.00 98.69 356 ALA A N 1
ATOM 2704 C CA . ALA A 1 356 ? -0.715 -6.864 10.491 1.00 98.69 356 ALA A CA 1
ATOM 2705 C C . ALA A 1 356 ? -1.267 -6.586 9.087 1.00 98.69 356 ALA A C 1
ATOM 2707 O O . ALA A 1 356 ? -2.227 -5.833 8.956 1.00 98.69 356 ALA A O 1
ATOM 2708 N N . ASN A 1 357 ? -0.719 -7.237 8.056 1.00 98.69 357 ASN A N 1
ATOM 2709 C CA . ASN A 1 357 ? -1.220 -7.285 6.681 1.00 98.69 357 ASN A CA 1
ATOM 2710 C C . ASN A 1 357 ? -2.757 -7.339 6.598 1.00 98.69 357 ASN A C 1
ATOM 2712 O O . ASN A 1 357 ? -3.376 -6.541 5.896 1.00 98.69 357 ASN A O 1
ATOM 2716 N N . THR A 1 358 ? -3.382 -8.243 7.360 1.00 98.50 358 THR A N 1
ATOM 2717 C CA . THR A 1 358 ? -4.838 -8.462 7.308 1.00 98.50 358 THR A CA 1
ATOM 2718 C C . THR A 1 358 ? -5.638 -7.299 7.899 1.00 98.50 358 THR A C 1
ATOM 2720 O O . THR A 1 358 ? -6.699 -6.949 7.384 1.00 98.50 358 THR A O 1
ATOM 2723 N N . MET A 1 359 ? -5.110 -6.664 8.949 1.00 98.75 359 MET A N 1
ATOM 2724 C CA . MET A 1 359 ? -5.688 -5.472 9.572 1.00 98.75 359 MET A CA 1
ATOM 2725 C C . MET A 1 359 ? -5.493 -4.240 8.681 1.00 98.75 359 MET A C 1
ATOM 2727 O O . MET A 1 359 ? -6.444 -3.499 8.439 1.00 98.75 359 MET A O 1
ATOM 2731 N N . LEU A 1 360 ? -4.288 -4.060 8.135 1.00 98.94 360 LEU A N 1
ATOM 2732 C CA . LEU A 1 360 ? -3.965 -2.955 7.237 1.00 98.94 360 LEU A CA 1
ATOM 2733 C C . LEU A 1 360 ? -4.805 -3.013 5.961 1.00 98.94 360 LEU A C 1
ATOM 2735 O O . LEU A 1 360 ? -5.241 -1.970 5.483 1.00 98.94 360 LEU A O 1
ATOM 2739 N N . GLY A 1 361 ? -5.090 -4.214 5.448 1.00 98.62 361 GLY A N 1
ATOM 2740 C CA . GLY A 1 361 ? -5.985 -4.395 4.308 1.00 98.62 361 GLY A CA 1
ATOM 2741 C C . GLY A 1 361 ? -7.397 -3.915 4.633 1.00 98.62 361 GLY A C 1
ATOM 2742 O O . GLY A 1 361 ? -7.968 -3.117 3.891 1.00 98.62 361 GLY A O 1
ATOM 2743 N N . ALA A 1 362 ? -7.940 -4.339 5.779 1.00 98.56 362 ALA A N 1
ATOM 2744 C CA . ALA A 1 362 ? -9.281 -3.953 6.206 1.00 98.56 362 ALA A CA 1
ATOM 2745 C C . ALA A 1 362 ? -9.407 -2.438 6.452 1.00 98.56 362 ALA A C 1
ATOM 2747 O O . ALA A 1 362 ? -10.432 -1.856 6.102 1.00 98.56 362 ALA A O 1
ATOM 2748 N N . ASN A 1 363 ? -8.372 -1.789 6.998 1.00 98.81 363 ASN A N 1
ATOM 2749 C CA . ASN A 1 363 ? -8.329 -0.328 7.133 1.00 98.81 363 ASN A CA 1
ATOM 2750 C C . ASN A 1 363 ? -8.252 0.361 5.767 1.00 98.81 363 ASN A C 1
ATOM 2752 O O . ASN A 1 363 ? -9.056 1.244 5.471 1.00 98.81 363 ASN A O 1
ATOM 2756 N N . ALA A 1 364 ? -7.344 -0.090 4.897 1.00 98.19 364 ALA A N 1
ATOM 2757 C CA . ALA A 1 364 ? -7.189 0.450 3.549 1.00 98.19 364 ALA A CA 1
ATOM 2758 C C . ALA A 1 364 ? -8.421 0.214 2.661 1.00 98.19 364 ALA A C 1
ATOM 2760 O O . ALA A 1 364 ? -8.569 0.895 1.652 1.00 98.19 364 ALA A O 1
ATOM 2761 N N . ALA A 1 365 ? -9.316 -0.709 3.021 1.00 97.88 365 ALA A N 1
ATOM 2762 C CA . ALA A 1 365 ? -10.575 -0.988 2.333 1.00 97.88 365 ALA A CA 1
ATOM 2763 C C . ALA A 1 365 ? -11.825 -0.532 3.109 1.00 97.88 365 ALA A C 1
ATOM 2765 O O . ALA A 1 365 ? -12.941 -0.914 2.752 1.00 97.88 365 ALA A O 1
ATOM 2766 N N . PHE A 1 366 ? -11.666 0.275 4.160 1.00 98.69 366 PHE A N 1
ATOM 2767 C CA . PHE A 1 366 ? -12.773 0.712 5.005 1.00 98.69 366 PHE A CA 1
ATOM 2768 C C . PHE A 1 366 ? -13.848 1.489 4.227 1.00 98.69 366 PHE A C 1
ATOM 2770 O O . PHE A 1 366 ? -13.544 2.409 3.467 1.00 98.69 366 PHE A O 1
ATOM 2777 N N . ASP A 1 367 ? -15.111 1.143 4.476 1.00 98.38 367 ASP A N 1
ATOM 2778 C CA . ASP A 1 367 ? -16.295 1.895 4.070 1.00 98.38 367 ASP A CA 1
ATOM 2779 C C . ASP A 1 367 ? -17.334 1.892 5.200 1.00 98.38 367 ASP A C 1
ATOM 2781 O O . ASP A 1 367 ? -17.800 0.842 5.650 1.00 98.38 367 ASP A O 1
ATOM 2785 N N . ILE A 1 368 ? -17.741 3.080 5.646 1.00 97.75 368 ILE A N 1
ATOM 2786 C CA . ILE A 1 368 ? -18.739 3.246 6.705 1.00 97.75 368 ILE A CA 1
ATOM 2787 C C . ILE A 1 368 ? -20.126 2.692 6.328 1.00 97.75 368 ILE A C 1
ATOM 2789 O O . ILE A 1 368 ? -20.864 2.249 7.211 1.00 97.75 368 ILE A O 1
ATOM 2793 N N . ALA A 1 369 ? -20.483 2.704 5.041 1.00 96.50 369 ALA A N 1
ATOM 2794 C CA . ALA A 1 369 ? -21.767 2.233 4.531 1.00 96.50 369 ALA A CA 1
ATOM 2795 C C . ALA A 1 369 ? -21.802 0.717 4.290 1.00 96.50 369 ALA A C 1
ATOM 2797 O O . ALA A 1 369 ? -22.887 0.131 4.253 1.00 96.50 369 ALA A O 1
ATOM 2798 N N . ALA A 1 370 ? -20.646 0.061 4.171 1.00 96.31 370 ALA A N 1
ATOM 2799 C CA . ALA A 1 370 ? -20.579 -1.375 3.931 1.00 96.31 370 ALA A CA 1
ATOM 2800 C C . ALA A 1 370 ? -21.073 -2.179 5.142 1.00 96.31 370 ALA A C 1
ATOM 2802 O O . ALA A 1 370 ? -20.740 -1.885 6.295 1.00 96.31 370 ALA A O 1
ATOM 2803 N N . SER A 1 371 ? -21.875 -3.214 4.888 1.00 94.25 371 SER A N 1
ATOM 2804 C CA . SER A 1 371 ? -22.353 -4.124 5.928 1.00 94.25 371 SER A CA 1
ATOM 2805 C C . SER A 1 371 ? -21.218 -4.994 6.481 1.00 94.25 371 SER A C 1
ATOM 2807 O O . SER A 1 371 ? -20.222 -5.269 5.810 1.00 94.25 371 SER A O 1
ATOM 2809 N N . CYS A 1 372 ? -21.374 -5.483 7.713 1.00 96.06 372 CYS A N 1
ATOM 2810 C CA . CYS A 1 372 ? -20.359 -6.337 8.343 1.00 96.06 372 CYS A CA 1
ATOM 2811 C C . CYS A 1 372 ? -20.248 -7.737 7.725 1.00 96.06 372 CYS A C 1
ATOM 2813 O O . CYS A 1 372 ? -19.293 -8.445 8.001 1.00 96.06 372 CYS A O 1
ATOM 2815 N N . ASP A 1 373 ? -21.203 -8.159 6.904 1.00 92.69 373 ASP A N 1
ATOM 2816 C CA . ASP A 1 373 ? -21.146 -9.387 6.104 1.00 92.69 373 ASP A CA 1
ATOM 2817 C C . ASP A 1 373 ? -20.733 -9.125 4.645 1.00 92.69 373 ASP A C 1
ATOM 2819 O O . ASP A 1 373 ? -20.787 -10.033 3.818 1.00 92.69 373 ASP A O 1
ATOM 2823 N N . SER A 1 374 ? -20.310 -7.896 4.325 1.00 93.50 374 SER A N 1
ATOM 2824 C CA . SER A 1 374 ? -19.831 -7.539 2.994 1.00 93.50 374 SER A CA 1
ATOM 2825 C C . SER A 1 374 ? -18.651 -8.412 2.569 1.00 93.50 374 SER A C 1
ATOM 2827 O O . SER A 1 374 ? -17.688 -8.607 3.318 1.00 93.50 374 SER A O 1
ATOM 2829 N N . ALA A 1 375 ? -18.673 -8.817 1.298 1.00 92.44 375 ALA A N 1
ATOM 2830 C CA . ALA A 1 375 ? -17.578 -9.511 0.631 1.00 92.44 375 ALA A CA 1
ATOM 2831 C C . ALA A 1 375 ? -16.278 -8.685 0.552 1.00 92.44 375 ALA A C 1
ATOM 2833 O O . ALA A 1 375 ? -15.239 -9.182 0.134 1.00 92.44 375 ALA A O 1
ATOM 2834 N N . THR A 1 376 ? -16.292 -7.409 0.932 1.00 95.50 376 THR A N 1
ATOM 2835 C CA . THR A 1 376 ? -15.083 -6.574 0.964 1.00 95.50 376 THR A CA 1
ATOM 2836 C C . THR A 1 376 ? -14.244 -6.767 2.232 1.00 95.50 376 THR A C 1
ATOM 2838 O O . THR A 1 376 ? -13.225 -6.100 2.365 1.00 95.50 376 THR A O 1
ATOM 2841 N N . ILE A 1 377 ? -14.640 -7.669 3.147 1.00 96.81 377 ILE A N 1
ATOM 2842 C CA . ILE A 1 377 ? -13.947 -7.992 4.412 1.00 96.81 377 ILE A CA 1
ATOM 2843 C C . ILE A 1 377 ? -13.620 -6.725 5.222 1.00 96.81 377 ILE A C 1
ATOM 2845 O O . ILE A 1 377 ? -12.470 -6.355 5.453 1.00 96.81 377 ILE A O 1
ATOM 2849 N N . GLN A 1 378 ? -14.681 -6.038 5.637 1.00 98.19 378 GLN A N 1
ATOM 2850 C CA . GLN A 1 378 ? -14.620 -4.796 6.408 1.00 98.19 378 GLN A CA 1
ATOM 2851 C C . GLN A 1 378 ? -14.092 -4.992 7.843 1.00 98.19 378 G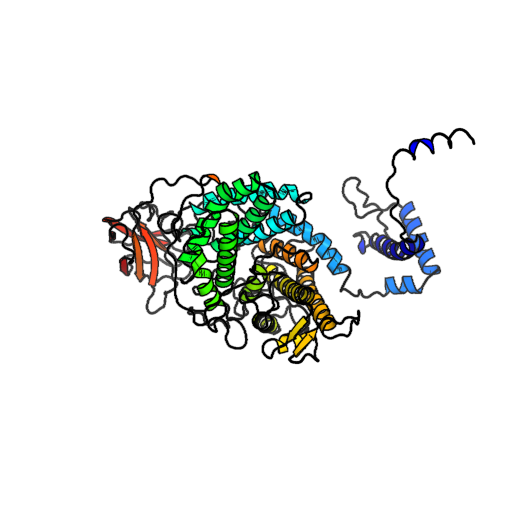LN A C 1
ATOM 2853 O O . GLN A 1 378 ? -14.163 -6.107 8.362 1.00 98.19 378 GLN A O 1
ATOM 2858 N N . PRO A 1 379 ? -13.654 -3.931 8.551 1.00 98.81 379 PRO A N 1
ATOM 2859 C CA . PRO A 1 379 ? -13.205 -4.035 9.944 1.00 98.81 379 PRO A CA 1
ATOM 2860 C C . PRO A 1 379 ? -14.223 -4.681 10.894 1.00 98.81 379 PRO A C 1
ATOM 2862 O O . PRO A 1 379 ? -13.852 -5.492 11.741 1.00 98.81 379 PRO A O 1
ATOM 2865 N N . CYS A 1 380 ? -15.523 -4.414 10.722 1.00 98.69 380 CYS A N 1
ATOM 2866 C CA . CYS A 1 380 ? -16.560 -5.064 11.527 1.00 98.69 380 CYS A CA 1
ATOM 2867 C C . CYS A 1 380 ? -16.904 -6.509 11.112 1.00 98.69 380 CYS A C 1
ATOM 2869 O O . CYS A 1 380 ? -17.771 -7.127 11.737 1.00 98.69 380 CYS A O 1
ATOM 2871 N N . HIS A 1 381 ? -16.256 -7.061 10.079 1.00 98.50 381 HIS A N 1
ATOM 2872 C CA . HIS A 1 381 ? -16.535 -8.401 9.566 1.00 98.50 381 HIS A CA 1
ATOM 2873 C C . HIS A 1 381 ? -16.086 -9.497 10.544 1.00 98.50 381 HIS A C 1
ATOM 2875 O O . HIS A 1 381 ? -14.959 -9.434 11.043 1.00 98.50 381 HIS A O 1
ATOM 2881 N N . PRO A 1 382 ? -16.877 -10.565 10.789 1.00 98.44 382 PRO A N 1
ATOM 2882 C CA . PRO A 1 382 ? -16.537 -11.580 11.789 1.00 98.44 382 PRO A CA 1
ATOM 2883 C C . PRO A 1 382 ? -15.154 -12.215 11.609 1.00 98.44 382 PRO A C 1
ATOM 2885 O O . PRO A 1 382 ? -14.406 -12.359 12.576 1.00 98.44 382 PRO A O 1
ATOM 2888 N N . ARG A 1 383 ? -14.776 -12.545 10.364 1.00 98.19 383 ARG A N 1
ATOM 2889 C CA . ARG A 1 383 ? -13.434 -13.070 10.050 1.00 98.19 383 ARG A CA 1
ATOM 2890 C C . ARG A 1 383 ? -12.324 -12.028 10.260 1.00 98.19 383 ARG A C 1
ATOM 2892 O O . ARG A 1 383 ? -11.220 -12.409 10.643 1.00 98.19 383 ARG A O 1
ATOM 2899 N N . ALA A 1 384 ? -12.593 -10.736 10.047 1.00 98.69 384 ALA A N 1
ATOM 2900 C CA . ALA A 1 384 ? -11.623 -9.668 10.299 1.00 98.69 384 ALA A CA 1
ATOM 2901 C C . ALA A 1 384 ? -11.400 -9.489 11.809 1.00 98.69 384 ALA A C 1
ATOM 2903 O O . ALA A 1 384 ? -10.260 -9.539 12.260 1.00 98.69 384 ALA A O 1
ATOM 2904 N N . LEU A 1 385 ? -12.477 -9.425 12.602 1.00 98.88 385 LEU A N 1
ATOM 2905 C CA . LEU A 1 385 ? -12.424 -9.351 14.070 1.00 98.88 385 LEU A CA 1
ATOM 2906 C C . LEU A 1 385 ? -11.697 -10.557 14.691 1.00 98.88 385 LEU A C 1
ATOM 2908 O O . LEU A 1 385 ? -10.862 -10.401 15.582 1.00 98.88 385 LEU A O 1
ATOM 2912 N N . ALA A 1 386 ? -11.979 -11.768 14.198 1.00 98.69 386 ALA A N 1
ATOM 2913 C CA . ALA A 1 386 ? -11.295 -12.982 14.638 1.0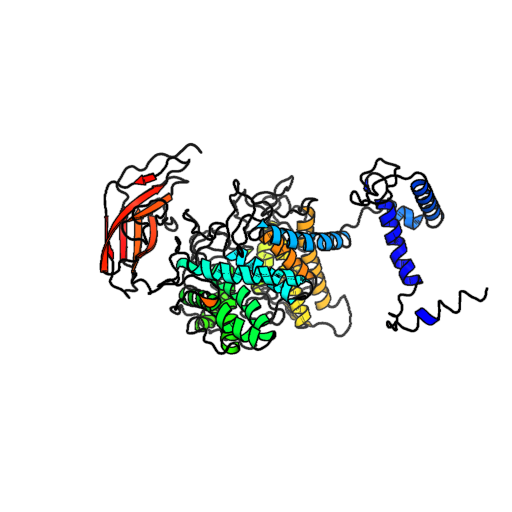0 98.69 386 ALA A CA 1
ATOM 2914 C C . ALA A 1 386 ? -9.794 -12.951 14.307 1.00 98.69 386 ALA A C 1
ATOM 2916 O O . ALA A 1 386 ? -8.969 -13.315 15.144 1.00 98.69 386 ALA A O 1
ATOM 2917 N N . SER A 1 387 ? -9.439 -12.471 13.110 1.00 98.62 387 SER A N 1
ATOM 2918 C CA . SER A 1 387 ? -8.040 -12.335 12.685 1.00 98.62 387 SER A CA 1
ATOM 2919 C C . SER A 1 387 ? -7.297 -11.301 13.518 1.00 98.62 387 SER A C 1
ATOM 2921 O O . SER A 1 387 ? -6.211 -11.595 14.010 1.00 98.62 387 SER A O 1
ATOM 2923 N N . PHE A 1 388 ? -7.920 -10.142 13.748 1.00 98.75 388 PHE A N 1
ATOM 2924 C CA . PHE A 1 388 ? -7.393 -9.082 14.597 1.00 98.75 388 PHE A CA 1
ATOM 2925 C C . PHE A 1 388 ? -7.066 -9.608 15.996 1.00 98.75 388 PHE A C 1
ATOM 2927 O O . PHE A 1 388 ? -5.932 -9.475 16.443 1.00 98.75 388 PHE A O 1
ATOM 2934 N N . LYS A 1 389 ? -8.009 -10.306 16.646 1.00 98.25 389 LYS A N 1
ATOM 2935 C CA . LYS A 1 389 ? -7.759 -10.934 17.951 1.00 98.25 389 LYS A CA 1
ATOM 2936 C C . LYS A 1 389 ? -6.592 -11.921 17.907 1.00 98.25 389 LYS A C 1
ATOM 2938 O O . LYS A 1 389 ? -5.695 -11.841 18.736 1.00 98.25 389 LYS A O 1
ATOM 2943 N N . GLN A 1 390 ? -6.605 -12.865 16.962 1.00 97.94 390 GLN A N 1
ATOM 2944 C CA . GLN A 1 390 ? -5.579 -13.911 16.888 1.00 97.94 390 GLN A CA 1
ATOM 2945 C C . GLN A 1 390 ? -4.174 -13.357 16.652 1.00 97.94 390 GLN A C 1
ATOM 2947 O O . GLN A 1 390 ? -3.210 -13.961 17.131 1.00 97.94 390 GLN A O 1
ATOM 2952 N N . TRP A 1 391 ? -4.071 -12.265 15.892 1.00 97.69 391 TRP A N 1
ATOM 2953 C CA . TRP A 1 391 ? -2.824 -11.556 15.647 1.00 97.69 391 TRP A CA 1
ATOM 2954 C C . TRP A 1 391 ? -2.397 -10.745 16.870 1.00 97.69 391 TRP A C 1
ATOM 2956 O O . TRP A 1 391 ? -1.294 -10.977 17.344 1.00 97.69 391 TRP A O 1
ATOM 2966 N N . VAL A 1 392 ? -3.257 -9.897 17.448 1.00 98.06 392 VAL A N 1
ATOM 2967 C CA . VAL A 1 392 ? -2.920 -9.105 18.647 1.00 98.06 392 VAL A CA 1
ATOM 2968 C C . VAL A 1 392 ? -2.502 -10.005 19.813 1.00 98.06 392 VAL A C 1
ATOM 2970 O O . VAL A 1 392 ? -1.468 -9.769 20.432 1.00 98.06 392 VAL A O 1
ATOM 2973 N N . ASP A 1 393 ? -3.233 -11.089 20.077 1.00 96.69 393 ASP A N 1
ATOM 2974 C CA . ASP A 1 393 ? -2.904 -12.015 21.168 1.00 96.69 393 ASP A CA 1
ATOM 2975 C C . ASP A 1 393 ? -1.536 -12.693 20.995 1.00 96.69 393 ASP A C 1
ATOM 2977 O O . ASP A 1 393 ? -0.938 -13.115 21.983 1.00 96.69 393 ASP A O 1
ATOM 2981 N N . ALA A 1 394 ? -1.017 -12.786 19.767 1.00 95.62 394 ALA A N 1
ATOM 2982 C CA . ALA A 1 394 ? 0.284 -13.394 19.501 1.00 95.62 394 ALA A CA 1
ATOM 2983 C C . ALA A 1 394 ? 1.464 -12.563 20.051 1.00 95.62 394 ALA A C 1
ATOM 2985 O O . ALA A 1 394 ? 2.538 -13.114 20.259 1.00 95.62 394 ALA A O 1
ATOM 2986 N N . TRP A 1 395 ? 1.258 -11.274 20.345 1.00 95.69 395 TRP A N 1
ATOM 2987 C CA . TRP A 1 395 ? 2.279 -10.357 20.878 1.00 95.69 395 TRP A CA 1
ATOM 2988 C C . TRP A 1 395 ? 2.250 -10.223 22.404 1.00 95.69 395 TRP A C 1
ATOM 2990 O O . TRP A 1 395 ? 3.003 -9.432 22.972 1.00 95.69 395 TRP A O 1
ATOM 3000 N N . ARG A 1 396 ? 1.352 -10.948 23.081 1.00 94.56 396 ARG A N 1
ATOM 3001 C CA . ARG A 1 396 ? 1.158 -10.839 24.535 1.00 94.56 396 ARG A CA 1
ATOM 3002 C C . ARG A 1 396 ? 2.115 -11.705 25.354 1.00 94.56 396 ARG A C 1
ATOM 3004 O O . ARG A 1 396 ? 2.069 -11.618 26.577 1.00 94.56 396 ARG A O 1
ATOM 3011 N N . ASP A 1 397 ? 2.940 -12.541 24.723 1.00 92.06 397 ASP A N 1
ATOM 3012 C CA . ASP A 1 397 ? 3.935 -13.344 25.437 1.00 92.06 397 ASP A CA 1
ATOM 3013 C C . ASP A 1 397 ? 5.104 -12.451 25.902 1.00 92.06 397 ASP A C 1
ATOM 3015 O O . ASP A 1 397 ? 5.877 -11.983 25.061 1.00 92.06 397 ASP A O 1
ATOM 3019 N N . PRO A 1 398 ? 5.270 -12.205 27.218 1.00 90.00 398 PRO A N 1
ATOM 3020 C CA . PRO A 1 398 ? 6.335 -11.343 27.724 1.00 90.00 398 PRO A CA 1
ATOM 3021 C C . PRO A 1 398 ? 7.734 -11.945 27.542 1.00 90.00 398 PRO A C 1
ATOM 3023 O O . PRO A 1 398 ? 8.714 -11.219 27.686 1.00 90.00 398 PRO A O 1
ATOM 3026 N N . ALA A 1 399 ? 7.852 -13.245 27.236 1.00 89.25 399 ALA A N 1
ATOM 3027 C CA . ALA A 1 399 ? 9.136 -13.851 26.892 1.00 89.25 399 ALA A CA 1
ATOM 3028 C C . ALA A 1 399 ? 9.648 -13.384 25.519 1.00 89.25 399 ALA A C 1
ATOM 3030 O O . ALA A 1 399 ? 10.859 -13.315 25.320 1.00 89.25 399 ALA A O 1
ATOM 3031 N N . GLU A 1 400 ? 8.737 -13.041 24.604 1.00 87.00 400 GLU A N 1
ATOM 3032 C CA . GLU A 1 400 ? 9.057 -12.568 23.253 1.00 87.00 400 GLU A CA 1
ATOM 3033 C C . GLU A 1 400 ? 8.959 -11.039 23.146 1.00 87.00 400 GLU A C 1
ATOM 3035 O O . GLU A 1 400 ? 9.778 -10.417 22.476 1.00 87.00 400 GLU A O 1
ATOM 3040 N N . TYR A 1 401 ? 7.988 -10.417 23.829 1.00 93.38 401 TYR A N 1
ATOM 3041 C CA . TYR A 1 401 ? 7.758 -8.966 23.828 1.00 93.38 401 TYR A CA 1
ATOM 3042 C C . TYR A 1 401 ? 7.636 -8.413 25.257 1.00 93.38 401 TYR A C 1
ATOM 3044 O O . TYR A 1 401 ? 6.524 -8.128 25.716 1.00 93.38 401 TYR A O 1
ATOM 3052 N N . PRO A 1 402 ? 8.765 -8.194 25.963 1.00 94.44 402 PRO A N 1
ATOM 3053 C CA . PRO A 1 402 ? 8.769 -7.665 27.332 1.00 94.44 402 PRO A CA 1
ATOM 3054 C C . PRO A 1 402 ? 8.035 -6.326 27.483 1.00 94.44 402 PRO A C 1
ATOM 3056 O O . PRO A 1 402 ? 7.451 -6.044 28.527 1.00 94.44 402 PRO A O 1
ATOM 3059 N N . ILE A 1 403 ? 8.007 -5.511 26.424 1.00 95.44 403 ILE A N 1
ATOM 3060 C CA . ILE A 1 403 ? 7.252 -4.251 26.355 1.00 95.44 403 ILE A CA 1
ATOM 3061 C C . ILE A 1 403 ? 5.752 -4.397 26.682 1.00 95.44 403 ILE A C 1
ATOM 3063 O O . ILE A 1 403 ? 5.133 -3.435 27.140 1.00 95.44 403 ILE A O 1
ATOM 3067 N N . ASN A 1 404 ? 5.184 -5.593 26.489 1.00 96.88 404 ASN A N 1
ATOM 3068 C CA . ASN A 1 404 ? 3.764 -5.891 26.691 1.00 96.88 404 ASN A CA 1
ATOM 3069 C C . ASN A 1 404 ? 3.459 -6.585 28.029 1.00 96.88 404 ASN A C 1
ATOM 3071 O O . ASN A 1 404 ? 2.326 -7.021 28.255 1.00 96.88 404 ASN A O 1
ATOM 3075 N N . GLU A 1 405 ? 4.451 -6.716 28.917 1.00 94.94 405 GLU A N 1
ATOM 3076 C CA . GLU A 1 405 ? 4.302 -7.438 30.179 1.00 94.94 405 GLU A CA 1
ATOM 3077 C C . GLU A 1 405 ? 3.158 -6.873 31.041 1.00 94.94 405 GLU A C 1
ATOM 3079 O O . GLU A 1 405 ? 3.081 -5.680 31.334 1.00 94.94 405 GLU A O 1
ATOM 3084 N N . GLY A 1 406 ? 2.260 -7.763 31.477 1.00 93.44 406 GLY A N 1
ATOM 3085 C CA . GLY A 1 406 ? 1.190 -7.440 32.424 1.00 93.44 406 GLY A CA 1
ATOM 3086 C C . GLY A 1 406 ? -0.018 -6.695 31.845 1.00 93.44 406 GLY A C 1
ATOM 3087 O O . GLY A 1 406 ? -0.912 -6.347 32.616 1.00 93.44 406 GLY A O 1
ATOM 3088 N N . ILE A 1 407 ? -0.084 -6.472 30.527 1.00 94.94 407 ILE A N 1
ATOM 3089 C CA . ILE A 1 407 ? -1.190 -5.736 29.894 1.00 94.94 407 ILE A CA 1
ATOM 3090 C C . ILE A 1 407 ? -2.406 -6.663 29.646 1.00 94.94 407 ILE A C 1
ATOM 3092 O O . ILE A 1 407 ? -2.262 -7.695 28.978 1.00 94.94 407 ILE A O 1
ATOM 3096 N N . PRO A 1 408 ? -3.616 -6.321 30.139 1.00 91.75 408 PRO A N 1
ATOM 3097 C CA . PRO A 1 408 ? -4.837 -7.117 29.955 1.00 91.75 408 PRO A CA 1
ATOM 3098 C C . PRO A 1 408 ? -5.263 -7.336 28.491 1.00 91.75 408 PRO A C 1
ATOM 3100 O O . PRO A 1 408 ? -4.924 -6.553 27.604 1.00 91.75 408 PRO A O 1
ATOM 3103 N N . SER A 1 409 ? -6.075 -8.374 28.231 1.00 90.06 409 SER A N 1
ATOM 3104 C CA . SER A 1 409 ? -6.517 -8.736 26.868 1.00 90.06 409 SER A CA 1
ATOM 3105 C C . SER A 1 409 ? -7.402 -7.686 26.188 1.00 90.06 409 SER A C 1
ATOM 3107 O O . SER A 1 409 ? -7.448 -7.628 24.962 1.00 90.06 409 SER A O 1
ATOM 3109 N N . ASN A 1 410 ? -8.056 -6.830 26.972 1.00 86.44 410 ASN A N 1
ATOM 3110 C CA . ASN A 1 410 ? -8.910 -5.737 26.514 1.00 86.44 410 ASN A CA 1
ATOM 3111 C C . ASN A 1 410 ? -8.201 -4.369 26.479 1.00 86.44 410 ASN A C 1
ATOM 3113 O O . ASN A 1 410 ? -8.862 -3.349 26.290 1.00 86.44 410 ASN A O 1
ATOM 3117 N N . GLU A 1 411 ? -6.882 -4.346 26.679 1.00 94.81 411 GLU A N 1
ATOM 3118 C CA . GLU A 1 411 ? -6.040 -3.157 26.551 1.00 94.81 411 GLU A CA 1
ATOM 3119 C C . GLU A 1 411 ? -5.022 -3.327 25.419 1.00 94.81 411 GLU A C 1
ATOM 3121 O O . GLU A 1 411 ? -4.561 -4.437 25.110 1.00 94.81 411 GLU A O 1
ATOM 3126 N N . GLY A 1 412 ? -4.748 -2.209 24.748 1.00 95.56 412 GLY A N 1
ATOM 3127 C CA . GLY A 1 412 ? -3.837 -2.085 23.622 1.00 95.56 412 GLY A CA 1
ATOM 3128 C C . GLY A 1 412 ? -2.407 -2.382 24.039 1.00 95.56 412 GLY A C 1
ATOM 3129 O O . GLY A 1 412 ? -1.999 -2.115 25.166 1.00 95.56 412 GLY A O 1
ATOM 3130 N N . ILE A 1 413 ? -1.650 -2.950 23.112 1.00 97.75 413 ILE A N 1
ATOM 3131 C CA . ILE A 1 413 ? -0.267 -3.383 23.312 1.00 97.75 413 ILE A CA 1
ATOM 3132 C C . ILE A 1 413 ? 0.611 -2.883 22.167 1.00 97.75 413 ILE A C 1
ATOM 3134 O O . ILE A 1 413 ? 0.108 -2.502 21.108 1.00 97.75 413 ILE A O 1
ATOM 3138 N N . ALA A 1 414 ? 1.924 -2.893 22.373 1.00 97.88 414 ALA A N 1
ATOM 3139 C CA . ALA A 1 414 ? 2.888 -2.606 21.326 1.00 97.88 414 ALA A CA 1
ATOM 3140 C C . ALA A 1 414 ? 2.988 -3.804 20.372 1.00 97.88 414 ALA A C 1
ATOM 3142 O O . ALA A 1 414 ? 3.230 -4.933 20.802 1.00 97.88 414 ALA A O 1
ATOM 3143 N N . ILE A 1 415 ? 2.774 -3.570 19.079 1.00 97.25 415 ILE A N 1
ATOM 3144 C CA . ILE A 1 415 ? 2.622 -4.633 18.076 1.00 97.25 415 ILE A CA 1
ATOM 3145 C C . ILE A 1 415 ? 3.381 -4.303 16.793 1.00 97.25 415 ILE A C 1
ATOM 3147 O O . ILE A 1 415 ? 3.480 -3.143 16.386 1.00 97.25 415 ILE A O 1
ATOM 3151 N N . GLY A 1 416 ? 3.941 -5.336 16.169 1.00 97.12 416 GLY A N 1
ATOM 3152 C CA . GLY A 1 416 ? 4.688 -5.249 14.915 1.00 97.12 416 GLY A CA 1
ATOM 3153 C C . GLY A 1 416 ? 4.016 -6.019 13.779 1.00 97.12 416 GLY A C 1
ATOM 3154 O O . GLY A 1 416 ? 2.831 -6.343 13.840 1.00 97.12 416 GLY A O 1
ATOM 3155 N N . ARG A 1 417 ? 4.782 -6.318 12.726 1.00 97.62 417 ARG A N 1
ATOM 3156 C CA . ARG A 1 417 ? 4.287 -6.921 11.474 1.00 97.62 417 ARG A CA 1
ATOM 3157 C C . ARG A 1 417 ? 3.694 -8.312 11.702 1.00 97.62 417 ARG A C 1
ATOM 3159 O O . ARG A 1 417 ? 2.485 -8.507 11.608 1.00 97.62 417 ARG A O 1
ATOM 3166 N N . TYR A 1 418 ? 4.535 -9.257 12.094 1.00 96.81 418 TYR A N 1
ATOM 3167 C CA . TYR A 1 418 ? 4.199 -10.645 12.419 1.00 96.81 418 TYR A CA 1
ATOM 3168 C C . TYR A 1 418 ? 5.188 -11.154 13.487 1.00 96.81 418 TYR A C 1
ATOM 3170 O O . TYR A 1 418 ? 6.249 -10.566 13.680 1.00 96.81 418 TYR A O 1
ATOM 3178 N N . THR A 1 419 ? 4.847 -12.209 14.228 1.00 94.00 419 THR A N 1
ATOM 3179 C CA . THR A 1 419 ? 5.627 -12.635 15.413 1.00 94.00 419 THR A CA 1
ATOM 3180 C C . THR A 1 419 ? 7.003 -13.216 15.092 1.00 94.00 419 THR A C 1
ATOM 3182 O O . THR A 1 419 ? 7.906 -13.166 15.915 1.00 94.00 419 THR A O 1
ATOM 3185 N N . GLU A 1 420 ? 7.169 -13.757 13.890 1.00 95.81 420 GLU A N 1
ATOM 3186 C CA . GLU A 1 420 ? 8.405 -14.347 13.377 1.00 95.81 420 GLU A CA 1
ATOM 3187 C C . GLU A 1 420 ? 9.357 -13.299 12.770 1.00 95.81 420 GLU A C 1
ATOM 3189 O O . GLU A 1 420 ? 10.294 -13.658 12.055 1.00 95.81 420 GLU A O 1
ATOM 3194 N N . ASP A 1 421 ? 9.080 -12.008 12.977 1.00 96.38 421 ASP A N 1
ATOM 3195 C CA . ASP A 1 421 ? 9.869 -10.904 12.438 1.00 96.38 421 ASP A CA 1
ATOM 3196 C C . ASP A 1 421 ? 11.278 -10.885 13.044 1.00 96.38 421 ASP A C 1
ATOM 3198 O O . ASP A 1 421 ? 11.468 -11.021 14.251 1.00 96.38 421 ASP A O 1
ATOM 3202 N N . ILE A 1 422 ? 12.273 -10.709 12.177 1.00 95.00 422 ILE A N 1
ATOM 3203 C CA . ILE A 1 422 ? 13.690 -10.594 12.535 1.00 95.00 422 ILE A CA 1
ATOM 3204 C C . ILE A 1 422 ? 14.316 -9.293 12.022 1.00 95.00 422 ILE A C 1
ATOM 3206 O O . ILE A 1 422 ? 15.485 -9.022 12.303 1.00 95.00 422 ILE A O 1
ATOM 3210 N N . TYR A 1 423 ? 13.570 -8.475 11.274 1.00 94.88 423 TYR A N 1
ATOM 3211 C CA . TYR A 1 423 ? 14.048 -7.191 10.780 1.00 94.88 423 TYR A CA 1
ATOM 3212 C C . TYR A 1 423 ? 14.275 -6.253 11.965 1.00 94.88 423 TYR A C 1
ATOM 3214 O O . TYR A 1 423 ? 13.362 -5.979 12.742 1.00 94.88 423 TYR A O 1
ATOM 3222 N N . TYR A 1 424 ? 15.527 -5.831 12.153 1.00 95.19 424 TYR A N 1
ATOM 3223 C CA . TYR A 1 424 ? 15.978 -5.143 13.368 1.00 95.19 424 TYR A CA 1
ATOM 3224 C C . TYR A 1 424 ? 15.630 -5.890 14.675 1.00 95.19 424 TYR A C 1
ATOM 3226 O O . TYR A 1 424 ? 15.362 -5.270 15.700 1.00 95.19 424 TYR A O 1
ATOM 3234 N N . ASN A 1 425 ? 15.680 -7.227 14.662 1.00 92.75 425 ASN A N 1
ATOM 3235 C CA . ASN A 1 425 ? 15.283 -8.136 15.751 1.00 92.75 425 ASN A CA 1
ATOM 3236 C C . ASN A 1 425 ? 13.768 -8.316 15.952 1.00 92.75 425 ASN A C 1
ATOM 3238 O O . ASN A 1 425 ? 13.389 -9.022 16.880 1.00 92.75 425 ASN A O 1
ATOM 3242 N N . GLY A 1 426 ? 12.921 -7.740 15.093 1.00 95.38 426 GLY A N 1
ATOM 3243 C CA . GLY A 1 426 ? 11.465 -7.857 15.182 1.00 95.38 426 GLY A CA 1
ATOM 3244 C C . GLY A 1 426 ? 10.901 -7.034 16.332 1.00 95.38 426 GLY A C 1
ATOM 3245 O O . GLY A 1 426 ? 10.895 -7.476 17.480 1.00 95.38 426 GLY A O 1
ATOM 3246 N N . ASN A 1 427 ? 10.424 -5.829 16.029 1.00 97.75 427 ASN A N 1
ATOM 3247 C CA . ASN A 1 427 ? 9.920 -4.889 17.030 1.00 97.75 427 ASN A CA 1
ATOM 3248 C C . ASN A 1 427 ? 8.487 -4.449 16.728 1.00 97.75 427 ASN A C 1
ATOM 3250 O O . ASN A 1 427 ? 7.976 -4.698 15.636 1.00 97.75 427 ASN A O 1
ATOM 3254 N N . PRO A 1 428 ? 7.836 -3.752 17.671 1.00 98.25 428 PRO A N 1
ATOM 3255 C CA . PRO A 1 428 ? 6.661 -2.951 17.389 1.00 98.25 428 PRO A CA 1
ATOM 3256 C C . PRO A 1 428 ? 6.902 -1.846 16.355 1.00 98.25 428 PRO A C 1
ATOM 3258 O O . PRO A 1 428 ? 7.980 -1.254 16.286 1.00 98.25 428 PRO A O 1
ATOM 3261 N N . TRP A 1 429 ? 5.859 -1.537 15.585 1.00 98.75 429 TRP A N 1
ATOM 3262 C CA . TRP A 1 429 ? 5.857 -0.468 14.584 1.00 98.75 429 TRP A CA 1
ATOM 3263 C C . TRP A 1 429 ? 4.797 0.570 14.942 1.00 98.75 429 TRP A C 1
ATOM 3265 O O . TRP A 1 429 ? 3.672 0.211 15.317 1.00 98.75 429 TRP A O 1
ATOM 3275 N N . TYR A 1 430 ? 5.110 1.860 14.780 1.00 98.81 430 TYR A N 1
ATOM 3276 C CA . TYR A 1 430 ? 4.142 2.929 15.063 1.00 98.81 430 TYR A CA 1
ATOM 3277 C C . TYR A 1 430 ? 2.908 2.804 14.175 1.00 98.81 430 TYR A C 1
ATOM 3279 O O . TYR A 1 430 ? 1.795 2.752 14.696 1.00 98.81 430 TYR A O 1
ATOM 3287 N N . LEU A 1 431 ? 3.096 2.679 12.855 1.00 98.69 431 LEU A N 1
ATOM 3288 C CA . LEU A 1 431 ? 1.987 2.584 11.899 1.00 98.69 431 LEU A CA 1
ATOM 3289 C C . LEU A 1 431 ? 1.047 1.409 12.200 1.00 98.69 431 LEU A C 1
ATOM 3291 O O . LEU A 1 431 ? -0.159 1.508 12.003 1.00 98.69 431 LEU A O 1
ATOM 3295 N N . ILE A 1 432 ? 1.586 0.306 12.723 1.00 98.88 432 ILE A N 1
ATOM 3296 C CA . ILE A 1 432 ? 0.822 -0.911 13.008 1.00 98.88 432 ILE A CA 1
ATOM 3297 C C . ILE A 1 432 ? 0.060 -0.778 14.323 1.00 98.88 432 ILE A C 1
ATOM 3299 O O . ILE A 1 432 ? -1.117 -1.127 14.391 1.00 98.88 432 ILE A O 1
ATOM 3303 N N . THR A 1 433 ? 0.710 -0.223 15.347 1.00 98.81 433 THR A N 1
ATOM 3304 C CA . THR A 1 433 ? 0.071 0.073 16.636 1.00 98.81 433 THR A CA 1
ATOM 3305 C C . THR A 1 433 ? -1.078 1.070 16.441 1.00 98.81 433 THR A C 1
ATOM 3307 O O . THR A 1 433 ? -2.192 0.831 16.898 1.00 98.81 433 THR A O 1
ATOM 3310 N N . LEU A 1 434 ? -0.844 2.146 15.684 1.00 98.88 434 LEU A N 1
ATOM 3311 C CA . LEU A 1 434 ? -1.862 3.142 15.330 1.00 98.88 434 LEU A CA 1
ATOM 3312 C C . LEU A 1 434 ? -2.972 2.534 14.461 1.00 98.88 434 LEU A C 1
ATOM 3314 O O . LEU A 1 434 ? -4.152 2.746 14.739 1.00 98.88 434 LEU A O 1
ATOM 3318 N N . GLY A 1 435 ? -2.606 1.714 13.472 1.00 98.81 435 GLY A N 1
ATOM 3319 C CA . GLY A 1 435 ? -3.549 0.998 12.614 1.00 98.81 435 GLY A CA 1
ATOM 3320 C C . GLY A 1 435 ? -4.466 0.043 13.384 1.00 98.81 435 GLY A C 1
ATOM 3321 O O . GLY A 1 435 ? -5.636 -0.103 13.033 1.00 98.81 435 GLY A O 1
ATOM 3322 N N . ALA A 1 436 ? -3.997 -0.565 14.476 1.00 98.94 436 ALA A N 1
ATOM 3323 C CA . ALA A 1 436 ? -4.858 -1.386 15.322 1.00 98.94 436 ALA A CA 1
ATOM 3324 C C . ALA A 1 436 ? -5.915 -0.565 16.074 1.00 98.94 436 ALA A C 1
ATOM 3326 O O . ALA A 1 436 ? -7.062 -1.003 16.189 1.00 98.94 436 ALA A O 1
ATOM 3327 N N . GLY A 1 437 ? -5.559 0.643 16.520 1.00 98.88 437 GLY A N 1
ATOM 3328 C CA . GLY A 1 437 ? -6.535 1.609 17.024 1.00 98.88 437 GLY A CA 1
ATOM 3329 C C . GLY A 1 437 ? -7.545 2.003 15.945 1.00 98.88 437 GLY A C 1
ATOM 3330 O O . GLY A 1 437 ? -8.755 1.921 16.159 1.00 98.88 437 GLY A O 1
ATOM 3331 N N . GLU A 1 438 ? -7.045 2.330 14.751 1.00 98.94 438 GLU A N 1
ATOM 3332 C CA . GLU A 1 438 ? -7.848 2.664 13.573 1.00 98.94 438 GLU A CA 1
ATOM 3333 C C . GLU A 1 438 ? -8.896 1.586 13.243 1.00 98.94 438 GLU A C 1
ATOM 3335 O O . GLU A 1 438 ? -10.077 1.893 13.062 1.00 98.94 438 GLU A O 1
ATOM 3340 N N . PHE A 1 439 ? -8.486 0.317 13.240 1.00 98.94 439 PHE A N 1
ATOM 3341 C CA . PHE A 1 439 ? -9.348 -0.830 12.964 1.00 98.94 439 PHE A CA 1
ATOM 3342 C C . PHE A 1 439 ? -10.537 -0.911 13.931 1.00 98.94 439 PHE A C 1
ATOM 3344 O O . PHE A 1 439 ? -11.679 -1.137 13.517 1.00 98.94 439 PHE A O 1
ATOM 3351 N N . LEU A 1 440 ? -10.288 -0.680 15.222 1.00 98.94 440 LEU A N 1
ATOM 3352 C CA . LEU A 1 440 ? -11.320 -0.704 16.259 1.00 98.94 440 LEU A CA 1
ATOM 3353 C C . LEU A 1 440 ? -12.288 0.476 16.133 1.00 98.94 440 LEU A C 1
ATOM 3355 O O . LEU A 1 440 ? -13.500 0.274 16.262 1.00 98.94 440 LEU A O 1
ATOM 3359 N N . PHE A 1 441 ? -11.789 1.679 15.828 1.00 98.88 441 PHE A N 1
ATOM 3360 C CA . PHE A 1 441 ? -12.646 2.836 15.555 1.00 98.88 441 PHE A CA 1
ATOM 3361 C C . PHE A 1 441 ? -13.530 2.586 14.332 1.00 98.88 441 PHE A C 1
ATOM 3363 O O . PHE A 1 441 ? -14.744 2.780 14.400 1.00 98.88 441 PHE A O 1
ATOM 3370 N N . ASN A 1 442 ? -12.955 2.072 13.244 1.00 98.88 442 ASN A N 1
ATOM 3371 C CA . ASN A 1 442 ? -13.683 1.725 12.027 1.00 98.88 442 ASN A CA 1
ATOM 3372 C C . ASN A 1 442 ? -14.818 0.723 12.303 1.00 98.88 442 ASN A C 1
ATOM 3374 O O . ASN A 1 442 ? -15.971 0.974 11.936 1.00 98.88 442 ASN A O 1
ATOM 3378 N N . ALA A 1 443 ? -14.534 -0.370 13.020 1.00 98.88 443 ALA A N 1
ATOM 3379 C CA . ALA A 1 443 ? -15.549 -1.357 13.387 1.00 98.88 443 ALA A CA 1
ATOM 3380 C C . ALA A 1 443 ? -16.653 -0.753 14.278 1.00 98.88 443 ALA A C 1
ATOM 3382 O O . ALA A 1 443 ? -17.847 -0.952 14.025 1.00 98.88 443 ALA A O 1
ATOM 3383 N N . ALA A 1 444 ? -16.271 0.043 15.284 1.00 98.81 444 ALA A N 1
ATOM 3384 C CA . ALA A 1 444 ? -17.211 0.732 16.164 1.00 98.81 444 ALA A CA 1
ATOM 3385 C C . ALA A 1 444 ? -18.113 1.709 15.397 1.00 98.81 444 ALA A C 1
ATOM 3387 O O . ALA A 1 444 ? -19.318 1.788 15.669 1.00 98.81 444 ALA A O 1
ATOM 3388 N N . HIS A 1 445 ? -17.559 2.426 14.421 1.00 98.69 445 HIS A N 1
ATOM 3389 C CA . HIS A 1 445 ? -18.309 3.328 13.561 1.00 98.69 445 HIS A CA 1
ATOM 3390 C C . HIS A 1 445 ? -19.262 2.584 12.626 1.00 98.69 445 HIS A C 1
ATOM 3392 O O . HIS A 1 445 ? -20.413 3.002 12.524 1.00 98.69 445 HIS A O 1
ATOM 3398 N N . GLN A 1 446 ? -18.879 1.440 12.056 1.00 98.69 446 GLN A N 1
ATOM 3399 C CA . GLN A 1 446 ? -19.794 0.606 11.264 1.00 98.69 446 GLN A CA 1
ATOM 3400 C C . GLN A 1 446 ? -20.970 0.087 12.103 1.00 98.69 446 GLN A C 1
ATOM 3402 O O . GLN A 1 446 ? -22.127 0.220 11.703 1.00 98.69 446 GLN A O 1
ATOM 3407 N N . TRP A 1 447 ? -20.740 -0.400 13.326 1.00 98.56 447 TRP A N 1
ATOM 3408 C CA . TRP A 1 447 ? -21.845 -0.778 14.222 1.00 98.56 447 TRP A CA 1
ATOM 3409 C C . TRP A 1 447 ? -22.757 0.420 14.556 1.00 98.56 447 TRP A C 1
ATOM 3411 O O . TRP A 1 447 ? -23.992 0.297 14.591 1.00 98.56 447 TRP A O 1
ATOM 3421 N N . LYS A 1 448 ? -22.170 1.611 14.767 1.00 97.75 448 LYS A N 1
ATOM 3422 C CA . LYS A 1 448 ? -22.891 2.887 14.948 1.00 97.75 448 LYS A CA 1
ATOM 3423 C C . LYS A 1 448 ? -23.570 3.405 13.668 1.00 97.75 448 LYS A C 1
ATOM 3425 O O . LYS A 1 448 ? -24.518 4.180 13.793 1.00 97.75 448 LYS A O 1
ATOM 3430 N N . ALA A 1 449 ? -23.176 2.991 12.476 1.00 97.50 449 ALA A N 1
ATOM 3431 C CA . ALA A 1 449 ? -23.901 3.305 11.249 1.00 97.50 449 ALA A CA 1
ATOM 3432 C C . ALA A 1 449 ? -25.113 2.372 11.105 1.00 97.50 449 ALA A C 1
ATOM 3434 O O . ALA A 1 449 ? -26.247 2.833 10.998 1.00 97.50 449 ALA A O 1
ATOM 3435 N N . HIS A 1 450 ? -24.898 1.064 11.268 1.00 96.88 450 HIS A N 1
ATOM 3436 C CA . HIS A 1 450 ? -25.908 0.031 11.004 1.00 96.88 450 HIS A CA 1
ATOM 3437 C C . HIS A 1 450 ? -26.956 -0.153 12.106 1.00 96.88 450 HIS A C 1
ATOM 3439 O O . HIS A 1 450 ? -28.069 -0.604 11.847 1.00 96.88 450 HIS A O 1
ATOM 3445 N N . GLY A 1 451 ? -26.646 0.186 13.362 1.00 97.44 451 GLY A N 1
ATOM 3446 C CA . GLY A 1 451 ? -27.635 0.068 14.448 1.00 97.44 451 GLY A CA 1
ATOM 3447 C C . GLY A 1 451 ? -27.727 -1.301 15.095 1.00 97.44 451 GLY A C 1
ATOM 3448 O O . GLY A 1 451 ? -28.609 -1.511 15.929 1.00 97.44 451 GLY A O 1
ATOM 3449 N N . TYR A 1 452 ? -26.820 -2.214 14.772 1.00 97.50 452 TYR A N 1
ATOM 3450 C CA . TYR A 1 452 ? -26.743 -3.523 15.401 1.00 97.50 452 TYR A CA 1
ATOM 3451 C C . TYR A 1 452 ? -25.322 -4.088 15.357 1.00 97.50 452 TYR A C 1
ATOM 3453 O O . TYR A 1 452 ? -24.487 -3.650 14.571 1.00 97.50 452 TYR A O 1
ATOM 3461 N N . ILE A 1 453 ? -25.078 -5.077 16.213 1.00 98.56 453 ILE A N 1
ATOM 3462 C CA . ILE A 1 453 ? -23.889 -5.930 16.216 1.00 98.56 453 ILE A CA 1
ATOM 3463 C C . ILE A 1 453 ? -24.375 -7.369 16.123 1.00 98.56 453 ILE A C 1
ATOM 3465 O O . ILE A 1 453 ? -25.219 -7.775 16.924 1.00 98.56 453 ILE A O 1
ATOM 3469 N N . THR A 1 454 ? -23.852 -8.140 15.177 1.00 98.19 454 THR A N 1
ATOM 3470 C CA . THR A 1 454 ? -24.073 -9.589 15.119 1.00 98.19 454 THR A CA 1
ATOM 3471 C C . THR A 1 454 ? -22.810 -10.290 15.592 1.00 98.19 454 THR A C 1
ATOM 3473 O O . THR A 1 454 ? -21.743 -10.084 15.026 1.00 98.19 454 THR A O 1
ATOM 3476 N N . ILE A 1 455 ? -22.948 -11.106 16.634 1.00 98.50 455 ILE A N 1
ATOM 3477 C CA . ILE A 1 455 ? -21.891 -11.963 17.166 1.00 98.50 455 ILE A CA 1
ATOM 3478 C C . ILE A 1 455 ? -22.184 -13.388 16.707 1.00 98.50 455 ILE A C 1
ATOM 3480 O O . ILE A 1 455 ? -23.241 -13.937 17.028 1.00 98.50 455 ILE A O 1
ATOM 3484 N N . ASP A 1 456 ? -21.250 -13.988 15.982 1.00 98.25 456 ASP A N 1
ATOM 3485 C CA . ASP A 1 456 ? -21.270 -15.400 15.598 1.00 98.25 456 ASP A CA 1
ATOM 3486 C C . ASP A 1 456 ? -20.172 -16.184 16.335 1.00 98.25 456 ASP A C 1
ATOM 3488 O O . ASP A 1 456 ? -19.425 -15.634 17.143 1.00 98.25 456 ASP A O 1
ATOM 3492 N N . SER A 1 457 ? -20.067 -17.490 16.084 1.00 98.12 457 SER A N 1
ATOM 3493 C CA . SER A 1 457 ? -19.026 -18.318 16.707 1.00 98.12 457 SER A CA 1
ATOM 3494 C C . SER A 1 457 ? -17.604 -17.916 16.309 1.00 98.12 457 SER A C 1
ATOM 3496 O O . SER A 1 457 ? -16.678 -18.179 17.070 1.00 98.12 457 SER A O 1
ATOM 3498 N N . THR A 1 458 ? -17.427 -17.303 15.135 1.00 98.31 458 THR A N 1
ATOM 3499 C CA . THR A 1 458 ? -16.119 -16.891 14.611 1.00 98.31 458 THR A CA 1
ATOM 3500 C C . THR A 1 458 ? -15.590 -15.677 15.375 1.00 98.31 458 THR A C 1
ATOM 3502 O O . THR A 1 458 ? -14.438 -15.661 15.796 1.00 98.31 458 THR A O 1
ATOM 3505 N N . SER A 1 459 ? -16.443 -14.679 15.604 1.00 98.50 459 SER A N 1
ATOM 3506 C CA . SER A 1 459 ? -16.096 -13.408 16.256 1.00 98.50 459 SER A CA 1
ATOM 3507 C C . SER A 1 459 ? -16.319 -13.392 17.771 1.00 98.50 459 SER A C 1
ATOM 3509 O O . SER A 1 459 ? -15.833 -12.485 18.445 1.00 98.50 459 SER A O 1
ATOM 3511 N N . LEU A 1 460 ? -17.017 -14.384 18.338 1.00 98.62 460 LEU A N 1
ATOM 3512 C CA . LEU A 1 460 ? -17.317 -14.447 19.773 1.00 98.62 460 LEU A CA 1
ATOM 3513 C C . LEU A 1 460 ? -16.090 -14.221 20.679 1.00 98.62 460 LEU A C 1
ATOM 3515 O O . LEU A 1 460 ? -16.216 -13.412 21.598 1.00 98.62 460 LEU A O 1
ATOM 3519 N N . PRO A 1 461 ? -14.913 -14.840 20.441 1.00 98.31 461 PRO A N 1
ATOM 3520 C CA . PRO A 1 461 ? -13.755 -14.625 21.307 1.00 98.31 461 PRO A CA 1
ATOM 3521 C C . PRO A 1 461 ? -13.274 -13.168 21.342 1.00 98.31 461 PRO A C 1
ATOM 3523 O O . PRO A 1 461 ? -12.818 -12.719 22.385 1.00 98.31 461 PRO A O 1
ATOM 3526 N N . PHE A 1 462 ? -13.397 -12.424 20.237 1.00 98.56 462 PHE A N 1
ATOM 3527 C CA . PHE A 1 462 ? -13.084 -10.989 20.195 1.00 98.56 462 PHE A CA 1
ATOM 3528 C C . PHE A 1 462 ? -14.035 -10.192 21.089 1.00 98.56 462 PHE A C 1
ATOM 3530 O O . PHE A 1 462 ? -13.609 -9.382 21.909 1.00 98.56 462 PHE A O 1
ATOM 3537 N N . PHE A 1 463 ? -15.337 -10.464 20.994 1.00 98.62 463 PHE A N 1
ATOM 3538 C CA . PHE A 1 463 ? -16.314 -9.759 21.818 1.00 98.62 463 PHE A CA 1
ATOM 3539 C C . PHE A 1 463 ? -16.226 -10.117 23.301 1.00 98.62 463 PHE A C 1
ATOM 3541 O O . PHE A 1 463 ? -16.604 -9.288 24.120 1.00 98.62 463 PHE A O 1
ATOM 3548 N N . GLN A 1 464 ? -15.729 -11.303 23.658 1.00 98.25 464 GLN A N 1
ATOM 3549 C CA . GLN A 1 464 ? -15.548 -11.705 25.056 1.00 98.25 464 GLN A CA 1
ATOM 3550 C C . GLN A 1 464 ? -14.435 -10.929 25.771 1.00 98.25 464 GLN A C 1
ATOM 3552 O O . GLN A 1 464 ? -14.539 -10.746 26.982 1.00 98.25 464 GLN A O 1
ATOM 3557 N N . ASP A 1 465 ? -13.431 -10.417 25.049 1.00 95.94 465 ASP A N 1
ATOM 3558 C CA . ASP A 1 465 ? -12.458 -9.485 25.635 1.00 95.94 465 ASP A CA 1
ATOM 3559 C C . ASP A 1 465 ? -13.107 -8.126 25.939 1.00 95.94 465 ASP A C 1
ATOM 3561 O O . ASP A 1 465 ? -12.881 -7.541 26.995 1.00 95.94 465 ASP A O 1
ATOM 3565 N N . LEU A 1 466 ? -13.961 -7.631 25.037 1.00 95.50 466 LEU A N 1
ATOM 3566 C CA . LEU A 1 466 ? -14.645 -6.343 25.203 1.00 95.50 466 LEU A CA 1
ATOM 3567 C C . LEU A 1 466 ? -15.784 -6.396 26.229 1.00 95.50 466 LEU A C 1
ATOM 3569 O O . LEU A 1 466 ? -16.034 -5.437 26.959 1.00 95.50 466 LEU A O 1
ATOM 3573 N N . TRP A 1 467 ? -16.517 -7.506 26.242 1.00 96.38 467 TRP A N 1
ATOM 3574 C CA . TRP A 1 467 ? -17.706 -7.729 27.048 1.00 96.38 467 TRP A CA 1
ATOM 3575 C C . TRP A 1 467 ? -17.787 -9.215 27.445 1.00 96.38 467 TRP A C 1
ATOM 3577 O O . TRP A 1 467 ? -18.269 -10.031 26.658 1.00 96.38 467 TRP A O 1
ATOM 3587 N N . PRO A 1 468 ? -17.353 -9.597 28.661 1.00 96.19 468 PRO A N 1
ATOM 3588 C CA . PRO A 1 468 ? -17.261 -11.002 29.074 1.00 96.19 468 PRO A CA 1
ATOM 3589 C C . PRO A 1 468 ? -18.572 -11.801 28.993 1.00 96.19 468 PRO A C 1
ATOM 3591 O O . PRO A 1 468 ? -18.541 -13.017 28.803 1.00 96.19 468 PRO A O 1
ATOM 3594 N N . GLU A 1 469 ? -19.736 -11.148 29.101 1.00 96.56 469 GLU A N 1
ATOM 3595 C CA . GLU A 1 469 ? -21.047 -11.794 28.935 1.00 96.56 469 GLU A CA 1
ATOM 3596 C C . GLU A 1 469 ? -21.506 -11.929 27.467 1.00 96.56 469 GLU A C 1
ATOM 3598 O O . GLU A 1 469 ? -22.647 -12.344 27.211 1.00 96.56 469 GLU A O 1
ATOM 3603 N N . ALA A 1 470 ? -20.646 -11.591 26.500 1.00 97.56 470 ALA A N 1
ATOM 3604 C CA . ALA A 1 470 ? -20.918 -11.750 25.079 1.00 97.56 470 ALA A CA 1
ATOM 3605 C C . ALA A 1 470 ? -21.314 -13.192 24.738 1.00 97.56 470 ALA A C 1
ATOM 3607 O O . ALA A 1 470 ? -20.744 -14.176 25.214 1.00 97.56 470 ALA A O 1
ATOM 3608 N N . LYS A 1 471 ? -22.320 -13.308 23.872 1.00 97.94 471 LYS A N 1
ATOM 3609 C CA . LYS A 1 471 ? -22.867 -14.570 23.373 1.00 97.94 471 LYS A CA 1
ATOM 3610 C C . LYS A 1 471 ? -23.316 -14.401 21.932 1.00 97.94 471 LYS A C 1
ATOM 3612 O O . LYS A 1 471 ? -23.640 -13.289 21.520 1.00 97.94 471 LYS A O 1
ATOM 3617 N N . VAL A 1 472 ? -23.389 -15.510 21.201 1.00 98.62 472 VAL A N 1
ATOM 3618 C CA . VAL A 1 472 ? -23.909 -15.528 19.828 1.00 98.62 472 VAL A CA 1
ATOM 3619 C C . VAL A 1 472 ? -25.310 -14.912 19.782 1.00 98.62 472 VAL A C 1
ATOM 3621 O O . VAL A 1 472 ? -26.176 -15.247 20.597 1.00 98.62 472 VAL A O 1
ATOM 3624 N N . GLY A 1 473 ? -25.526 -14.007 18.831 1.00 98.06 473 GLY A N 1
ATOM 3625 C CA . GLY A 1 473 ? -26.791 -13.308 18.637 1.00 98.06 473 GLY A CA 1
ATOM 3626 C C . GLY A 1 473 ? -26.622 -11.908 18.055 1.00 98.06 473 GLY A C 1
ATOM 3627 O O . GLY A 1 473 ? -25.512 -11.425 17.843 1.00 98.06 473 GLY A O 1
ATOM 3628 N N . THR A 1 474 ? -27.751 -11.243 17.814 1.00 98.12 474 THR A N 1
ATOM 3629 C CA . THR A 1 474 ? -27.785 -9.868 17.303 1.00 98.12 474 THR A CA 1
ATOM 3630 C C . THR A 1 474 ? -28.225 -8.900 18.395 1.00 98.12 474 THR A C 1
ATOM 3632 O O . THR A 1 474 ? -29.312 -9.027 18.964 1.00 98.12 474 THR A O 1
ATOM 3635 N N . PHE A 1 475 ? -27.400 -7.891 18.654 1.00 97.50 475 PHE A N 1
ATOM 3636 C CA . PHE A 1 475 ? -27.609 -6.857 19.660 1.00 97.50 475 PHE A CA 1
ATOM 3637 C C . PHE A 1 475 ? -27.910 -5.537 18.962 1.00 97.50 475 PHE A C 1
ATOM 3639 O O . PHE A 1 475 ? -27.034 -4.919 18.363 1.00 97.50 475 PHE A O 1
ATOM 3646 N N . LYS A 1 476 ? -29.171 -5.109 19.015 1.00 97.06 476 LYS A N 1
ATOM 3647 C CA . LYS A 1 476 ? -29.612 -3.848 18.410 1.00 97.06 476 LYS A CA 1
ATOM 3648 C C . LYS A 1 476 ? -29.291 -2.666 19.315 1.00 97.06 476 LYS A C 1
ATOM 3650 O O . LYS A 1 476 ? -29.313 -2.786 20.543 1.00 97.06 476 LYS A O 1
ATOM 3655 N N . ARG A 1 477 ? -29.080 -1.505 18.702 1.00 96.56 477 ARG A N 1
ATOM 3656 C CA . ARG A 1 477 ? -29.014 -0.230 19.411 1.00 96.56 477 ARG A CA 1
ATOM 3657 C C . ARG A 1 477 ? -30.310 -0.019 20.196 1.00 96.56 477 ARG A C 1
ATOM 3659 O O . ARG A 1 477 ? -31.392 -0.126 19.613 1.00 96.56 477 ARG A O 1
ATOM 3666 N N . PRO A 1 478 ? -30.236 0.252 21.508 1.00 92.81 478 PRO A N 1
ATOM 3667 C CA . PRO A 1 478 ? -31.435 0.483 22.301 1.00 92.81 478 PRO A CA 1
ATOM 3668 C C . PRO A 1 478 ? -32.135 1.777 21.866 1.00 92.81 478 PRO A C 1
ATOM 3670 O O . PRO A 1 478 ? -31.485 2.761 21.522 1.00 92.81 478 PRO A O 1
ATOM 3673 N N . CYS A 1 479 ? -33.468 1.809 21.952 1.00 87.50 479 CYS A N 1
ATOM 3674 C CA . CYS A 1 479 ? -34.238 3.042 21.743 1.00 87.50 479 CYS A CA 1
ATOM 3675 C C . CYS A 1 479 ? -34.008 4.077 22.862 1.00 87.50 479 CYS A C 1
ATOM 3677 O O . CYS A 1 479 ? -34.253 5.264 22.668 1.00 87.50 479 CYS A O 1
ATOM 3679 N N . SER A 1 480 ? -33.557 3.637 24.042 1.00 84.81 480 SER A N 1
ATOM 3680 C CA . SER A 1 480 ? -33.184 4.499 25.165 1.00 84.81 480 SER A CA 1
ATOM 3681 C C . SER A 1 480 ? -31.667 4.677 25.240 1.00 84.81 480 SER A C 1
ATOM 3683 O O . SER A 1 480 ? -30.911 3.782 24.869 1.00 84.81 480 SER A O 1
ATOM 3685 N N . LYS A 1 481 ? -31.196 5.802 25.795 1.00 83.38 481 LYS A N 1
ATOM 3686 C CA . LYS A 1 481 ? -29.764 6.073 26.041 1.00 83.38 481 LYS A CA 1
ATOM 3687 C C . LYS A 1 481 ? -29.181 5.230 27.192 1.00 83.38 481 LYS A C 1
ATOM 3689 O O . LYS A 1 481 ? -28.404 5.736 27.989 1.00 83.38 481 LYS A O 1
ATOM 3694 N N . ASN A 1 482 ? -29.591 3.968 27.337 1.00 89.75 482 ASN A N 1
ATOM 3695 C CA . ASN A 1 482 ? -29.115 3.087 28.399 1.00 89.75 482 ASN A CA 1
ATOM 3696 C C . ASN A 1 482 ? -27.642 2.709 28.146 1.00 89.75 482 ASN A C 1
ATOM 3698 O O . ASN A 1 482 ? -27.386 1.913 27.238 1.00 89.75 482 ASN A O 1
ATOM 3702 N N . PRO A 1 483 ? -26.679 3.201 28.946 1.00 88.38 483 PRO A N 1
ATOM 3703 C CA . PRO A 1 483 ? -25.267 2.886 28.736 1.00 88.38 483 PRO A CA 1
ATOM 3704 C C . PRO A 1 483 ? -24.952 1.403 28.978 1.00 88.38 483 PRO A C 1
ATOM 3706 O O . PRO A 1 483 ? -23.974 0.895 28.452 1.00 88.38 483 PRO A O 1
ATOM 3709 N N . LYS A 1 484 ? -25.802 0.682 29.724 1.00 91.75 484 LYS A N 1
ATOM 3710 C CA . LYS A 1 484 ? -25.629 -0.746 30.039 1.00 91.75 484 LYS A CA 1
ATOM 3711 C C . LYS A 1 484 ? -26.225 -1.689 28.992 1.00 91.75 484 LYS A C 1
ATOM 3713 O O . LYS A 1 484 ? -26.223 -2.900 29.189 1.00 91.75 484 LYS A O 1
ATOM 3718 N N . ALA A 1 485 ? -26.814 -1.166 27.917 1.00 94.62 485 ALA A N 1
ATOM 3719 C CA . ALA A 1 485 ? -27.292 -2.018 26.835 1.00 94.62 485 ALA A CA 1
ATOM 3720 C C . ALA A 1 485 ? -26.091 -2.672 26.126 1.00 94.62 485 ALA A C 1
ATOM 3722 O O . ALA A 1 485 ? -25.151 -1.943 25.813 1.00 94.62 485 ALA A O 1
ATOM 3723 N N . PRO A 1 486 ? -26.128 -3.981 25.800 1.00 95.88 486 PRO A N 1
ATOM 3724 C CA . PRO A 1 486 ? -25.000 -4.687 25.184 1.00 95.88 486 PRO A CA 1
ATOM 3725 C C . PRO A 1 486 ? -24.371 -3.966 23.991 1.00 95.88 486 PRO A C 1
ATOM 3727 O O . PRO A 1 486 ? -23.158 -3.825 23.930 1.00 95.88 486 PRO A O 1
ATOM 3730 N N . PHE A 1 487 ? -25.197 -3.426 23.087 1.00 97.69 487 PHE A N 1
ATOM 3731 C CA . PHE A 1 487 ? -24.718 -2.653 21.941 1.00 97.69 487 PHE A CA 1
ATOM 3732 C C . PHE A 1 487 ? -23.849 -1.456 22.365 1.00 97.69 487 PHE A C 1
ATOM 3734 O O . PHE A 1 487 ? -22.760 -1.269 21.836 1.00 97.69 487 PHE A O 1
ATOM 3741 N N . ASN A 1 488 ? -24.306 -0.665 23.342 1.00 95.94 488 ASN A N 1
ATOM 3742 C CA . ASN A 1 488 ? -23.569 0.508 23.815 1.00 95.94 488 ASN A CA 1
ATOM 3743 C C . ASN A 1 488 ? -22.302 0.105 24.583 1.00 95.94 488 ASN A C 1
ATOM 3745 O O . ASN A 1 488 ? -21.277 0.752 24.412 1.00 95.94 488 ASN A O 1
ATOM 3749 N N . VAL A 1 489 ? -22.363 -0.972 25.378 1.00 96.62 489 VAL A N 1
ATOM 3750 C CA . VAL A 1 489 ? -21.205 -1.512 26.113 1.00 96.62 489 VAL A CA 1
ATOM 3751 C C . VAL A 1 489 ? -20.100 -1.932 25.149 1.00 96.62 489 VAL A C 1
ATOM 3753 O O . VAL A 1 489 ? -18.965 -1.506 25.317 1.00 96.62 489 VAL A O 1
ATOM 3756 N N . ILE A 1 490 ? -20.432 -2.713 24.117 1.00 97.62 490 ILE A N 1
ATOM 3757 C CA . ILE A 1 490 ? -19.454 -3.197 23.133 1.00 97.62 490 ILE A CA 1
ATOM 3758 C C . ILE A 1 490 ? -18.831 -2.031 22.363 1.00 97.62 490 ILE A C 1
ATOM 3760 O O . ILE A 1 490 ? -17.616 -1.971 22.213 1.00 97.62 490 ILE A O 1
ATOM 3764 N N . VAL A 1 491 ? -19.654 -1.094 21.886 1.00 98.12 491 VAL A N 1
ATOM 3765 C CA . VAL A 1 491 ? -19.179 0.067 21.124 1.00 98.12 491 VAL A CA 1
ATOM 3766 C C . VAL A 1 491 ? -18.242 0.941 21.959 1.00 98.12 491 VAL A C 1
ATOM 3768 O O . VAL A 1 491 ? -17.219 1.395 21.452 1.00 98.12 491 VAL A O 1
ATOM 3771 N N . GLU A 1 492 ? -18.585 1.190 23.221 1.00 96.50 492 GLU A N 1
ATOM 3772 C CA . GLU A 1 492 ? -17.747 1.963 24.141 1.00 96.50 492 GLU A CA 1
ATOM 3773 C C . GLU A 1 492 ? -16.442 1.229 24.467 1.00 96.50 492 GLU A C 1
ATOM 3775 O O . GLU A 1 492 ? -15.370 1.829 24.422 1.00 96.50 492 GLU A O 1
ATOM 3780 N N . ALA A 1 493 ? -16.515 -0.078 24.736 1.00 97.44 493 ALA A N 1
ATOM 3781 C CA . ALA A 1 493 ? -15.344 -0.907 24.994 1.00 97.44 493 ALA A CA 1
ATOM 3782 C C . ALA A 1 493 ? -14.397 -0.952 23.786 1.00 97.44 493 ALA A C 1
ATOM 3784 O O . ALA A 1 493 ? -13.190 -0.844 23.966 1.00 97.44 493 ALA A O 1
ATOM 3785 N N . ALA A 1 494 ? -14.926 -1.039 22.563 1.00 98.25 494 ALA A N 1
ATOM 3786 C CA . ALA A 1 494 ? -14.122 -1.001 21.345 1.00 98.25 494 ALA A CA 1
ATOM 3787 C C . ALA A 1 494 ? -13.425 0.354 21.140 1.00 98.25 494 ALA A C 1
ATOM 3789 O O . ALA A 1 494 ? -12.240 0.364 20.824 1.00 98.25 494 ALA A O 1
ATOM 3790 N N . ASN A 1 495 ? -14.108 1.488 21.374 1.00 98.00 495 ASN A N 1
ATOM 3791 C CA . ASN A 1 495 ? -13.459 2.808 21.294 1.00 98.00 495 ASN A CA 1
ATOM 3792 C C . ASN A 1 495 ? -12.354 2.939 22.349 1.00 98.00 495 ASN A C 1
ATOM 3794 O O . ASN A 1 495 ? -11.261 3.386 22.030 1.00 98.00 495 ASN A O 1
ATOM 3798 N N . ARG A 1 496 ? -12.603 2.492 23.586 1.00 97.44 496 ARG A N 1
ATOM 3799 C CA . ARG A 1 496 ? -11.588 2.496 24.649 1.00 97.44 496 ARG A CA 1
ATOM 3800 C C . ARG A 1 496 ? -10.394 1.610 24.311 1.00 97.44 496 ARG A C 1
ATOM 3802 O O . ARG A 1 496 ? -9.257 1.983 24.583 1.00 97.44 496 ARG A O 1
ATOM 3809 N N . TYR A 1 497 ? -10.650 0.446 23.721 1.00 98.06 497 TYR A N 1
ATOM 3810 C CA . TYR A 1 497 ? -9.589 -0.440 23.272 1.00 98.06 497 TYR A CA 1
ATOM 3811 C C . TYR A 1 497 ? -8.776 0.221 22.146 1.00 98.06 497 TYR A C 1
ATOM 3813 O O . TYR A 1 497 ? -7.548 0.203 22.189 1.00 98.06 497 TYR A O 1
ATOM 3821 N N . GLY A 1 498 ? -9.436 0.917 21.214 1.00 98.31 498 GLY A N 1
ATOM 3822 C CA . GLY A 1 498 ? -8.769 1.733 20.197 1.00 98.31 498 GLY A CA 1
ATOM 3823 C C . GLY A 1 498 ? -7.894 2.837 20.799 1.00 98.31 498 GLY A C 1
ATOM 3824 O O . GLY A 1 498 ? -6.713 2.932 20.470 1.00 98.31 498 GLY A O 1
ATOM 3825 N N . ASP A 1 499 ? -8.432 3.604 21.750 1.00 98.38 499 ASP A N 1
ATOM 3826 C CA . ASP A 1 499 ? -7.704 4.661 22.468 1.00 98.38 499 ASP A CA 1
ATOM 3827 C C . ASP A 1 499 ? -6.457 4.123 23.168 1.00 98.38 499 ASP A C 1
ATOM 3829 O O . ASP A 1 499 ? -5.401 4.750 23.119 1.00 98.38 499 ASP A O 1
ATOM 3833 N N . SER A 1 500 ? -6.538 2.929 23.757 1.00 98.31 500 SER A N 1
ATOM 3834 C CA . SER A 1 500 ? -5.389 2.335 24.438 1.00 98.31 500 SER A CA 1
ATOM 3835 C C . SER A 1 500 ? -4.224 1.993 23.496 1.00 98.31 500 SER A C 1
ATOM 3837 O O . SER A 1 500 ? -3.075 2.093 23.916 1.00 98.31 500 SER A O 1
ATOM 3839 N N . PHE A 1 501 ? -4.465 1.695 22.211 1.00 98.69 501 PHE A N 1
ATOM 3840 C CA . PHE A 1 501 ? -3.382 1.573 21.223 1.00 98.69 501 PHE A CA 1
ATOM 3841 C C . PHE A 1 501 ? -2.739 2.928 20.895 1.00 98.69 501 PHE A C 1
ATOM 3843 O O . PHE A 1 501 ? -1.517 3.018 20.765 1.00 98.69 501 PHE A O 1
ATOM 3850 N N . LEU A 1 502 ? -3.529 4.004 20.819 1.00 98.44 502 LEU A N 1
ATOM 3851 C CA . LEU A 1 502 ? -2.987 5.356 20.651 1.00 98.44 502 LEU A CA 1
ATOM 3852 C C . LEU A 1 502 ? -2.189 5.792 21.890 1.00 98.44 502 LEU A C 1
ATOM 3854 O O . LEU A 1 502 ? -1.153 6.432 21.736 1.00 98.44 502 LEU A O 1
ATOM 3858 N N . SER A 1 503 ? -2.602 5.397 23.100 1.00 97.88 503 SER A N 1
ATOM 3859 C CA . SER A 1 503 ? -1.819 5.606 24.327 1.00 97.88 503 SER A CA 1
ATOM 3860 C C . SER A 1 503 ? -0.499 4.832 24.335 1.00 97.88 503 SER A C 1
ATOM 3862 O O . SER A 1 503 ? 0.501 5.343 24.837 1.00 97.88 503 SER A O 1
ATOM 3864 N N . VAL A 1 504 ? -0.455 3.623 23.763 1.00 97.31 504 VAL A N 1
ATOM 3865 C CA . VAL A 1 504 ? 0.813 2.902 23.563 1.00 97.31 504 VAL A CA 1
ATOM 3866 C C . VAL A 1 504 ? 1.727 3.708 22.643 1.00 97.31 504 VAL A C 1
ATOM 3868 O O . VAL A 1 504 ? 2.867 3.971 23.016 1.00 97.31 504 VAL A O 1
ATOM 3871 N N . ALA A 1 505 ? 1.229 4.166 21.491 1.00 97.00 505 ALA A N 1
ATOM 3872 C CA . ALA A 1 505 ? 2.014 5.012 20.594 1.00 97.00 505 ALA A CA 1
ATOM 3873 C C . ALA A 1 505 ? 2.502 6.289 21.306 1.00 97.00 505 ALA A C 1
ATOM 3875 O O . ALA A 1 505 ? 3.698 6.558 21.297 1.00 97.00 505 ALA A O 1
ATOM 3876 N N . GLN A 1 506 ? 1.614 6.999 22.015 1.00 97.38 506 GLN A N 1
ATOM 3877 C CA . GLN A 1 506 ? 1.935 8.186 22.819 1.00 97.38 506 GLN A CA 1
ATOM 3878 C C . GLN A 1 506 ? 3.094 7.942 23.788 1.00 97.38 506 GLN A C 1
ATOM 3880 O O . GLN A 1 506 ? 4.007 8.759 23.875 1.00 97.38 506 GLN A O 1
ATOM 3885 N N . LYS A 1 507 ? 3.061 6.824 24.521 1.00 95.31 507 LYS A N 1
ATOM 3886 C CA . LYS A 1 507 ? 4.070 6.481 25.530 1.00 95.31 507 LYS A CA 1
ATOM 3887 C C . LYS A 1 507 ? 5.471 6.345 24.934 1.00 95.31 507 LYS A C 1
ATOM 3889 O O . LYS A 1 507 ? 6.442 6.683 25.608 1.00 95.31 507 LYS A O 1
ATOM 3894 N N . TYR A 1 508 ? 5.569 5.825 23.712 1.00 95.31 508 TYR A N 1
ATOM 3895 C CA . TYR A 1 508 ? 6.844 5.557 23.048 1.00 95.31 508 TYR A CA 1
ATOM 3896 C C . TYR A 1 508 ? 7.221 6.624 22.016 1.00 95.31 508 TYR A C 1
ATOM 3898 O O . TYR A 1 508 ? 8.329 6.590 21.493 1.00 95.31 508 TYR A O 1
ATOM 3906 N N . THR A 1 509 ? 6.355 7.594 21.718 1.00 93.94 509 THR A N 1
ATOM 3907 C CA . THR A 1 509 ? 6.700 8.764 20.901 1.00 93.94 509 THR A CA 1
ATOM 3908 C C . THR A 1 509 ? 7.621 9.710 21.692 1.00 93.94 509 THR A C 1
ATOM 3910 O O . THR A 1 509 ? 7.279 10.108 22.808 1.00 93.94 509 THR A O 1
ATOM 3913 N N . PRO A 1 510 ? 8.785 10.112 21.146 1.00 88.81 510 PRO A N 1
ATOM 3914 C CA . PRO A 1 510 ? 9.653 11.103 21.775 1.00 88.81 510 PRO A CA 1
ATOM 3915 C C . PRO A 1 510 ? 8.977 12.465 21.962 1.00 88.81 510 PRO A C 1
ATOM 3917 O O . PRO A 1 510 ? 8.010 12.811 21.287 1.00 88.81 510 PRO A O 1
ATOM 3920 N N . ALA A 1 511 ? 9.532 13.293 22.849 1.00 84.50 511 ALA A N 1
ATOM 3921 C CA . ALA A 1 511 ? 8.959 14.598 23.193 1.00 84.50 511 ALA A CA 1
ATOM 3922 C C . ALA A 1 511 ? 8.890 15.599 22.020 1.00 84.50 511 ALA A C 1
ATOM 3924 O O . ALA A 1 511 ? 8.136 16.568 22.096 1.00 84.50 511 ALA A O 1
ATOM 3925 N N . ASP A 1 512 ? 9.680 15.392 20.963 1.00 81.25 512 ASP A N 1
ATOM 3926 C CA . ASP A 1 512 ? 9.630 16.195 19.736 1.00 81.25 512 ASP A CA 1
ATOM 3927 C C . ASP A 1 512 ? 8.530 15.747 18.758 1.00 81.25 512 ASP A C 1
ATOM 3929 O O . ASP A 1 512 ? 8.314 16.412 17.747 1.00 81.25 512 ASP A O 1
ATOM 3933 N N . GLY A 1 513 ? 7.825 14.654 19.068 1.00 89.81 513 GLY A N 1
ATOM 3934 C CA . GLY A 1 513 ? 6.753 14.088 18.257 1.00 89.81 513 GLY A CA 1
ATOM 3935 C C . GLY A 1 513 ? 7.230 13.351 17.005 1.00 89.81 513 GLY A C 1
ATOM 3936 O O . GLY A 1 513 ? 6.414 13.059 16.127 1.00 89.81 513 GLY A O 1
ATOM 3937 N N . SER A 1 514 ? 8.529 13.055 16.894 1.00 89.81 514 SER A N 1
ATOM 3938 C CA . SER A 1 514 ? 9.057 12.275 15.776 1.00 89.81 514 SER A CA 1
ATOM 3939 C C . SER A 1 514 ? 8.523 10.840 15.798 1.00 89.81 514 SER A C 1
ATOM 3941 O O . SER A 1 514 ? 8.481 10.187 16.839 1.00 89.81 514 SER A O 1
ATOM 3943 N N . LEU A 1 515 ? 8.095 10.328 14.643 1.00 96.94 515 LEU A N 1
ATOM 3944 C CA . LEU A 1 515 ? 7.638 8.945 14.499 1.00 96.94 515 LEU A CA 1
ATOM 3945 C C . LEU A 1 515 ? 8.599 8.197 13.578 1.00 96.94 515 LEU A C 1
ATOM 3947 O O . LEU A 1 515 ? 8.663 8.453 12.375 1.00 96.94 515 LEU A O 1
ATOM 3951 N N . ALA A 1 516 ? 9.367 7.279 14.156 1.00 97.81 516 ALA A N 1
ATOM 3952 C CA . ALA A 1 516 ? 10.193 6.352 13.396 1.00 97.81 516 ALA A CA 1
ATOM 3953 C C . ALA A 1 516 ? 9.335 5.230 12.786 1.00 97.81 516 ALA A C 1
ATOM 3955 O O . ALA A 1 516 ? 8.107 5.196 12.907 1.00 97.81 516 ALA A O 1
ATOM 3956 N N . GLU A 1 517 ? 9.987 4.289 12.124 1.00 98.31 517 GLU A N 1
ATOM 3957 C CA . GLU A 1 517 ? 9.365 3.045 11.694 1.00 98.31 517 GLU A CA 1
ATOM 3958 C C . GLU A 1 517 ? 9.024 2.154 12.898 1.00 98.31 517 GLU A C 1
ATOM 3960 O O . GLU A 1 517 ? 7.876 1.729 13.061 1.00 98.31 517 GLU A O 1
ATOM 3965 N N . GLN A 1 518 ? 10.006 1.932 13.776 1.00 98.38 518 GLN A N 1
ATOM 3966 C CA . GLN A 1 518 ? 9.929 0.986 14.888 1.00 98.38 518 GLN A CA 1
ATOM 3967 C C . GLN A 1 518 ? 10.258 1.652 16.225 1.00 98.38 518 GLN A C 1
ATOM 3969 O O . GLN A 1 518 ? 10.884 2.711 16.283 1.00 98.38 518 GLN A O 1
ATOM 3974 N N . TYR A 1 519 ? 9.891 0.981 17.310 1.00 97.19 519 TYR A N 1
ATOM 3975 C CA . TYR A 1 519 ? 10.409 1.238 18.653 1.00 97.19 519 TYR A CA 1
ATOM 3976 C C . TYR A 1 519 ? 10.731 -0.094 19.324 1.00 97.19 519 TYR A C 1
ATOM 3978 O O . TYR A 1 519 ? 10.014 -1.066 19.122 1.00 97.19 519 TYR A O 1
ATOM 3986 N N . ASN A 1 520 ? 11.844 -0.164 20.055 1.00 96.19 520 ASN A N 1
ATOM 3987 C CA . ASN A 1 520 ? 12.410 -1.422 20.544 1.00 96.19 520 ASN A CA 1
ATOM 3988 C C . ASN A 1 520 ? 11.418 -2.213 21.405 1.00 96.19 520 ASN A C 1
ATOM 3990 O O . ASN A 1 520 ? 10.764 -1.652 22.283 1.00 96.19 520 ASN A O 1
ATOM 3994 N N . ARG A 1 521 ? 11.353 -3.536 21.202 1.00 94.56 521 ARG A N 1
ATOM 3995 C CA . ARG A 1 521 ? 10.564 -4.435 22.069 1.00 94.56 521 ARG A CA 1
ATOM 3996 C C . ARG A 1 521 ? 11.187 -4.674 23.443 1.00 94.56 521 ARG A C 1
ATOM 3998 O O . ARG A 1 521 ? 10.490 -5.104 24.360 1.00 94.56 521 ARG A O 1
ATOM 4005 N N . ASP A 1 522 ? 12.488 -4.416 23.557 1.00 93.75 522 ASP A N 1
ATOM 4006 C CA . ASP A 1 522 ? 13.294 -4.597 24.760 1.00 93.75 522 ASP A CA 1
ATOM 4007 C C . ASP A 1 522 ? 13.615 -3.236 25.405 1.00 93.75 522 ASP A C 1
ATOM 4009 O O . ASP A 1 522 ? 13.735 -2.227 24.696 1.00 93.75 522 ASP A O 1
ATOM 4013 N N . PRO A 1 523 ? 13.779 -3.163 26.742 1.00 90.06 523 PRO A N 1
ATOM 4014 C CA . PRO A 1 523 ? 14.174 -1.928 27.413 1.00 90.06 523 PRO A CA 1
ATOM 4015 C C . PRO A 1 523 ? 15.479 -1.352 26.823 1.00 90.06 523 PRO A C 1
ATOM 4017 O O . PRO A 1 523 ? 16.420 -2.115 26.597 1.00 90.06 523 PRO A O 1
ATOM 4020 N N . PRO A 1 524 ? 15.590 -0.024 26.621 1.00 92.62 524 PRO A N 1
ATOM 4021 C CA . PRO A 1 524 ? 14.708 1.038 27.123 1.00 92.62 524 PRO A CA 1
ATOM 4022 C C . PRO A 1 524 ? 13.498 1.389 26.231 1.00 92.62 524 PRO A C 1
ATOM 4024 O O . PRO A 1 524 ? 12.850 2.399 26.495 1.00 92.62 524 PRO A O 1
ATOM 4027 N N . PHE A 1 525 ? 13.154 0.565 25.232 1.00 92.75 525 PHE A N 1
ATOM 4028 C CA . PHE A 1 525 ? 12.003 0.759 24.330 1.00 92.75 525 PHE A CA 1
ATOM 4029 C C . PHE A 1 525 ? 12.081 2.013 23.439 1.00 92.75 525 PHE A C 1
ATOM 4031 O O . PHE A 1 525 ? 11.071 2.635 23.115 1.00 92.75 525 PHE A O 1
ATOM 4038 N N . GLU A 1 526 ? 13.295 2.411 23.059 1.00 92.81 526 GLU A N 1
ATOM 4039 C CA . GLU A 1 526 ? 13.539 3.611 22.252 1.00 92.81 526 GLU A CA 1
ATOM 4040 C C . GLU A 1 526 ? 13.187 3.410 20.765 1.00 92.81 526 GLU A C 1
ATOM 4042 O O . GLU A 1 526 ? 13.297 2.282 20.268 1.00 92.81 526 GLU A O 1
ATOM 4047 N N . PRO A 1 527 ? 12.811 4.480 20.034 1.00 95.50 527 PRO A N 1
ATOM 4048 C CA . PRO A 1 527 ? 12.631 4.433 18.583 1.00 95.50 527 PRO A CA 1
ATOM 4049 C C . PRO A 1 527 ? 13.886 3.930 17.857 1.00 95.50 527 PRO A C 1
ATOM 4051 O O . PRO A 1 527 ? 15.004 4.283 18.234 1.00 95.50 527 PRO A O 1
ATOM 4054 N N . GLN A 1 528 ? 13.713 3.157 16.784 1.00 95.06 528 GLN A N 1
ATOM 4055 C CA . GLN A 1 528 ? 14.816 2.741 15.913 1.00 95.06 528 GLN A CA 1
ATOM 4056 C C . GLN A 1 528 ? 14.385 2.549 14.454 1.00 95.06 528 GLN A C 1
ATOM 4058 O O . GLN A 1 528 ? 13.235 2.805 14.088 1.00 95.06 528 GLN A O 1
ATOM 4063 N N . SER A 1 529 ? 15.319 2.055 13.634 1.00 97.38 529 SER A N 1
ATOM 4064 C CA . SER A 1 529 ? 15.165 1.912 12.187 1.00 97.38 529 SER A CA 1
ATOM 4065 C C . SER A 1 529 ? 14.958 3.282 11.519 1.00 97.38 529 SER A C 1
ATOM 4067 O O . SER A 1 529 ? 15.485 4.295 11.991 1.00 97.38 529 SER A O 1
ATOM 4069 N N . ALA A 1 530 ? 14.252 3.340 10.390 1.00 97.25 530 ALA A N 1
ATOM 4070 C CA . ALA A 1 530 ? 14.050 4.557 9.624 1.00 97.25 530 ALA A CA 1
ATOM 4071 C C . ALA A 1 530 ? 13.352 5.633 10.475 1.00 97.25 530 ALA A C 1
ATOM 4073 O O . ALA A 1 530 ? 12.186 5.506 10.846 1.00 97.25 530 ALA A O 1
ATOM 4074 N N . ARG A 1 531 ? 14.068 6.719 10.781 1.00 97.19 531 ARG A N 1
ATOM 4075 C CA . ARG A 1 531 ? 13.493 7.898 11.448 1.00 97.19 531 ARG A CA 1
ATOM 4076 C C . ARG A 1 531 ? 12.484 8.605 10.547 1.00 97.19 531 ARG A C 1
ATOM 4078 O O . ARG A 1 531 ? 12.636 8.559 9.329 1.00 97.19 531 ARG A O 1
ATOM 4085 N N . ASP A 1 532 ? 11.540 9.332 11.134 1.00 96.50 532 ASP A N 1
ATOM 4086 C CA . ASP A 1 532 ? 10.602 10.188 10.397 1.00 96.50 532 ASP A CA 1
ATOM 4087 C C . ASP A 1 532 ? 9.907 9.453 9.238 1.00 96.50 532 ASP A C 1
ATOM 4089 O O . ASP A 1 532 ? 9.883 9.944 8.107 1.00 96.50 532 ASP A O 1
ATOM 4093 N N . LEU A 1 533 ? 9.397 8.247 9.500 1.00 98.62 533 LEU A N 1
ATOM 4094 C CA . LEU A 1 533 ? 8.756 7.433 8.472 1.00 98.62 533 LEU A CA 1
ATOM 4095 C C . LEU A 1 533 ? 7.427 8.080 8.064 1.00 98.62 533 LEU A C 1
ATOM 4097 O O . LEU A 1 533 ? 6.513 8.219 8.881 1.00 98.62 533 LEU A O 1
ATOM 4101 N N . THR A 1 534 ? 7.289 8.417 6.782 1.00 98.75 534 THR A N 1
ATOM 4102 C CA . THR A 1 534 ? 6.082 9.042 6.217 1.00 98.75 534 THR A CA 1
ATOM 4103 C C . THR A 1 534 ? 4.828 8.233 6.532 1.00 98.75 534 THR A C 1
ATOM 4105 O O . THR A 1 534 ? 3.818 8.804 6.942 1.00 98.75 534 THR A O 1
ATOM 4108 N N . TRP A 1 535 ? 4.891 6.904 6.408 1.00 98.69 535 TRP A N 1
ATOM 4109 C CA . TRP A 1 535 ? 3.743 6.042 6.679 1.00 98.69 535 TRP A CA 1
ATOM 4110 C C . TRP A 1 535 ? 3.359 6.028 8.169 1.00 98.69 535 TRP A C 1
ATOM 4112 O O . TRP A 1 535 ? 2.172 6.037 8.483 1.00 98.69 535 TRP A O 1
ATOM 4122 N N . SER A 1 536 ? 4.312 6.121 9.105 1.00 98.81 536 SER A N 1
ATOM 4123 C CA . SER A 1 536 ? 3.990 6.272 10.535 1.00 98.81 536 SER A CA 1
ATOM 4124 C C . SER A 1 536 ? 3.224 7.566 10.815 1.00 98.81 536 SER A C 1
ATOM 4126 O O . SER A 1 536 ? 2.235 7.546 11.550 1.00 98.81 536 SER A O 1
ATOM 4128 N N . TYR A 1 537 ? 3.620 8.679 10.190 1.00 98.88 537 TYR A N 1
ATOM 4129 C CA . TYR A 1 537 ? 2.880 9.937 10.298 1.00 98.88 537 TYR A CA 1
ATOM 4130 C C . TYR A 1 537 ? 1.498 9.863 9.638 1.00 98.88 537 TYR A C 1
ATOM 4132 O O . TYR A 1 537 ? 0.516 10.303 10.235 1.00 98.88 537 TYR A O 1
ATOM 4140 N N . ALA A 1 538 ? 1.393 9.275 8.443 1.00 98.81 538 ALA A N 1
ATOM 4141 C CA . ALA A 1 538 ? 0.112 9.104 7.763 1.00 98.81 538 ALA A CA 1
ATOM 4142 C C . ALA A 1 538 ? -0.854 8.223 8.573 1.00 98.81 538 ALA A C 1
ATOM 4144 O O . ALA A 1 538 ? -2.008 8.604 8.747 1.00 98.81 538 ALA A O 1
ATOM 4145 N N . ALA A 1 539 ? -0.369 7.117 9.144 1.00 98.88 539 ALA A N 1
ATOM 4146 C CA . ALA A 1 539 ? -1.149 6.231 10.008 1.00 98.88 539 ALA A CA 1
ATOM 4147 C C . ALA A 1 539 ? -1.642 6.933 11.285 1.00 98.88 539 ALA A C 1
ATOM 4149 O O . ALA A 1 539 ? -2.733 6.643 11.773 1.00 98.88 539 ALA A O 1
ATOM 4150 N N . PHE A 1 540 ? -0.871 7.885 11.825 1.00 98.88 540 PHE A N 1
ATOM 4151 C CA . PHE A 1 540 ? -1.340 8.710 12.938 1.00 98.88 540 PHE A CA 1
ATOM 4152 C C . PHE A 1 540 ? -2.523 9.586 12.522 1.00 98.88 540 PHE A C 1
ATOM 4154 O O . PHE A 1 540 ? -3.536 9.636 13.221 1.00 98.88 540 PHE A O 1
ATOM 4161 N N . VAL A 1 541 ? -2.400 10.273 11.382 1.00 98.81 541 VAL A N 1
ATOM 4162 C CA . VAL A 1 541 ? -3.450 11.162 10.867 1.00 98.81 541 VAL A CA 1
ATOM 4163 C C . VAL A 1 541 ? -4.723 10.370 10.564 1.00 98.81 541 VAL A C 1
ATOM 4165 O O . VAL A 1 541 ? -5.796 10.771 11.015 1.00 98.81 541 VAL A O 1
ATOM 4168 N N . THR A 1 542 ? -4.621 9.216 9.894 1.00 98.81 542 THR A N 1
ATOM 4169 C CA . THR A 1 542 ? -5.790 8.381 9.577 1.00 98.81 542 THR A CA 1
ATOM 4170 C C . THR A 1 542 ? -6.467 7.848 10.834 1.00 98.81 542 THR A C 1
ATOM 4172 O O . THR A 1 542 ? -7.688 7.985 10.947 1.00 98.81 542 THR A O 1
ATOM 4175 N N . ALA A 1 543 ? -5.709 7.331 11.809 1.00 98.81 543 ALA A N 1
ATOM 4176 C CA . ALA A 1 543 ? -6.246 6.850 13.081 1.00 98.81 543 ALA A CA 1
ATOM 4177 C C . ALA A 1 543 ? -6.946 7.964 13.878 1.00 98.81 543 ALA A C 1
ATOM 4179 O O . ALA A 1 543 ? -8.052 7.759 14.384 1.00 98.81 543 ALA A O 1
ATOM 4180 N N . ALA A 1 544 ? -6.345 9.157 13.947 1.00 98.62 544 ALA A N 1
ATOM 4181 C CA . ALA A 1 544 ? -6.941 10.318 14.605 1.00 98.62 544 ALA A CA 1
ATOM 4182 C C . ALA A 1 544 ? -8.234 10.780 13.908 1.00 98.62 544 ALA A C 1
ATOM 4184 O O . ALA A 1 544 ? -9.218 11.075 14.588 1.00 98.62 544 ALA A O 1
ATOM 4185 N N . ALA A 1 545 ? -8.267 10.781 12.571 1.00 98.06 545 ALA A N 1
ATOM 4186 C CA . ALA A 1 545 ? -9.466 11.088 11.792 1.00 98.06 545 ALA A CA 1
ATOM 4187 C C . ALA A 1 545 ? -10.587 10.061 12.049 1.00 98.06 545 ALA A C 1
ATOM 4189 O O . ALA A 1 545 ? -11.723 10.446 12.339 1.00 98.06 545 ALA A O 1
ATOM 4190 N N . ARG A 1 546 ? -10.272 8.751 12.054 1.00 98.56 546 ARG A N 1
ATOM 4191 C CA . ARG A 1 546 ? -11.263 7.703 12.376 1.00 98.56 546 ARG A CA 1
ATOM 4192 C C . ARG A 1 546 ? -11.839 7.900 13.766 1.00 98.56 546 ARG A C 1
ATOM 4194 O O . ARG A 1 546 ? -13.051 7.831 13.932 1.00 98.56 546 ARG A O 1
ATOM 4201 N N . ARG A 1 547 ? -10.977 8.169 14.749 1.00 98.00 547 ARG A N 1
ATOM 4202 C CA . ARG A 1 547 ? -11.373 8.424 16.136 1.00 98.00 547 ARG A CA 1
ATOM 4203 C C . ARG A 1 547 ? -12.319 9.621 16.255 1.00 98.00 547 ARG A C 1
ATOM 4205 O O . ARG A 1 547 ? -13.268 9.576 17.036 1.00 98.00 547 ARG A O 1
ATOM 4212 N N . ALA A 1 548 ? -12.081 10.673 15.471 1.00 96.44 548 ALA A N 1
ATOM 4213 C CA . ALA A 1 548 ? -12.925 11.865 15.408 1.00 96.44 548 ALA A CA 1
ATOM 4214 C C . ALA A 1 548 ? -14.250 11.649 14.645 1.00 96.44 548 ALA A C 1
ATOM 4216 O O . ALA A 1 548 ? -15.126 12.513 14.677 1.00 96.44 548 ALA A O 1
ATOM 4217 N N . GLY A 1 549 ? -14.439 10.491 14.002 1.00 96.81 549 GLY A N 1
ATOM 4218 C CA . GLY A 1 549 ? -15.611 10.201 13.177 1.00 96.81 549 GLY A CA 1
ATOM 4219 C C . GLY A 1 549 ? -15.578 10.878 11.805 1.00 96.81 549 GLY A C 1
ATOM 4220 O O . GLY A 1 549 ? -16.634 11.128 11.225 1.00 96.81 549 GLY A O 1
ATOM 4221 N N . GLU A 1 550 ? -14.387 11.189 11.302 1.00 96.81 550 GLU A N 1
ATOM 4222 C CA . GLU A 1 550 ? -14.164 11.746 9.970 1.00 96.81 550 GLU A CA 1
ATOM 4223 C C . GLU A 1 550 ? -13.935 10.584 8.996 1.00 96.81 550 GLU A C 1
ATOM 4225 O O . GLU A 1 550 ? -13.037 9.772 9.216 1.00 96.81 550 GLU A O 1
ATOM 4230 N N . PHE A 1 551 ? -14.748 10.460 7.937 1.00 96.62 551 PHE A N 1
ATOM 4231 C CA . PHE A 1 551 ? -14.739 9.296 7.036 1.00 96.62 551 PHE A CA 1
ATOM 4232 C C . PHE A 1 551 ? -14.323 9.631 5.597 1.00 96.62 551 PHE A C 1
ATOM 4234 O O . PHE A 1 551 ? -14.700 10.705 5.133 1.00 96.62 551 PHE A O 1
ATOM 4241 N N . PRO A 1 552 ? -13.582 8.758 4.868 1.00 95.69 552 PRO A N 1
ATOM 4242 C CA . PRO A 1 552 ? -13.441 8.929 3.430 1.00 95.69 552 PRO A CA 1
ATOM 4243 C C . PRO A 1 552 ? -14.807 8.729 2.754 1.00 95.69 552 PRO A C 1
ATOM 4245 O O . PRO A 1 552 ? -15.729 8.175 3.371 1.00 95.69 552 PRO A O 1
ATOM 4248 N N . PRO A 1 553 ? -14.928 9.112 1.474 1.00 96.12 553 PRO A N 1
ATOM 4249 C CA . PRO A 1 553 ? -16.082 8.762 0.657 1.00 96.12 553 PRO A CA 1
ATOM 4250 C C . PRO A 1 553 ? -16.367 7.251 0.651 1.00 96.12 553 PRO A C 1
ATOM 4252 O O . PRO A 1 553 ? -15.453 6.426 0.728 1.00 96.12 553 PRO A O 1
ATOM 4255 N N . THR A 1 554 ? -17.650 6.901 0.555 1.00 96.94 554 THR A N 1
ATOM 4256 C CA . THR A 1 554 ? -18.115 5.515 0.397 1.00 96.94 554 THR A CA 1
ATOM 4257 C C . THR A 1 554 ? -17.777 5.002 -0.998 1.00 96.94 554 THR A C 1
ATOM 4259 O O . THR A 1 554 ? -17.843 5.771 -1.955 1.00 96.94 554 THR A O 1
ATOM 4262 N N . TRP A 1 555 ? -17.480 3.712 -1.116 1.00 96.31 555 TRP A N 1
ATOM 4263 C CA . TRP A 1 555 ? -17.033 3.087 -2.363 1.00 96.31 555 TRP A CA 1
ATOM 4264 C C . TRP A 1 555 ? -17.682 1.730 -2.650 1.00 96.31 555 TRP A C 1
ATOM 4266 O O . TRP A 1 555 ? -17.560 1.201 -3.750 1.00 96.31 555 TRP A O 1
ATOM 4276 N N . VAL A 1 556 ? -18.337 1.120 -1.661 1.00 95.19 556 VAL A N 1
ATOM 4277 C CA . VAL A 1 556 ? -18.967 -0.188 -1.816 1.00 95.19 556 VAL A CA 1
ATOM 4278 C C . VAL A 1 556 ? -20.332 -0.027 -2.499 1.00 95.19 556 VAL A C 1
ATOM 4280 O O . VAL A 1 556 ? -21.236 0.566 -1.899 1.00 95.19 556 VAL A O 1
ATOM 4283 N N . PRO A 1 557 ? -20.540 -0.592 -3.705 1.00 90.62 557 PRO A N 1
ATOM 4284 C CA . PRO A 1 557 ? -21.832 -0.547 -4.377 1.00 90.62 557 PRO A CA 1
ATOM 4285 C C . PRO A 1 557 ? -22.905 -1.294 -3.593 1.00 90.62 557 PRO A C 1
ATOM 4287 O O . PRO A 1 557 ? -22.642 -2.226 -2.830 1.00 90.62 557 PRO A O 1
ATOM 4290 N N . ALA A 1 558 ? -24.163 -0.970 -3.895 1.00 82.50 558 ALA A N 1
ATOM 4291 C CA . ALA A 1 558 ? -25.319 -1.663 -3.333 1.00 82.50 558 ALA A CA 1
ATOM 4292 C C . ALA A 1 558 ? -25.348 -3.172 -3.654 1.00 82.50 558 ALA A C 1
ATOM 4294 O O . ALA A 1 558 ? -25.891 -3.950 -2.872 1.00 82.50 558 ALA A O 1
ATOM 4295 N N . ASN A 1 559 ? -24.785 -3.586 -4.796 1.00 79.88 559 ASN A N 1
ATOM 4296 C CA . ASN A 1 559 ? -24.717 -4.982 -5.223 1.00 79.88 559 ASN A CA 1
ATOM 4297 C C . ASN A 1 559 ? -23.273 -5.365 -5.561 1.00 79.88 559 ASN A C 1
ATOM 4299 O O . ASN A 1 559 ? -22.691 -4.821 -6.494 1.00 79.88 559 ASN A O 1
ATOM 4303 N N . LEU A 1 560 ? -22.742 -6.364 -4.856 1.00 85.12 560 LEU A N 1
ATOM 4304 C CA . LEU A 1 560 ? -21.442 -6.974 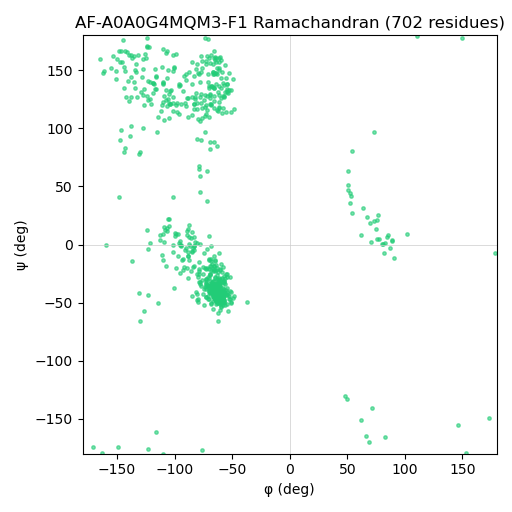-5.132 1.00 85.12 560 LEU A CA 1
ATOM 4305 C C . LEU A 1 560 ? -21.631 -8.441 -5.541 1.00 85.12 560 LEU A C 1
ATOM 4307 O O . LEU A 1 560 ? -21.796 -9.299 -4.668 1.00 85.12 560 LEU A O 1
ATOM 4311 N N . PRO A 1 561 ? -21.653 -8.765 -6.846 1.00 82.38 561 PRO A N 1
ATOM 4312 C CA . PRO A 1 561 ? -21.789 -10.146 -7.277 1.00 82.38 561 PRO A CA 1
ATOM 4313 C C . PRO A 1 561 ? -20.486 -10.911 -7.013 1.00 82.38 561 PRO A C 1
ATOM 4315 O O . PRO A 1 561 ? -19.477 -10.685 -7.676 1.00 82.38 561 PRO A O 1
ATOM 4318 N N . ILE A 1 562 ? -20.523 -11.858 -6.074 1.00 88.69 562 ILE A N 1
ATOM 4319 C CA . ILE A 1 562 ? -19.455 -12.842 -5.869 1.00 88.69 562 ILE A CA 1
ATOM 4320 C C . ILE A 1 562 ? -19.923 -14.199 -6.411 1.00 88.69 562 ILE A C 1
ATOM 4322 O O . ILE A 1 562 ? -20.988 -14.679 -6.005 1.00 88.69 562 ILE A O 1
ATOM 4326 N N . PRO A 1 563 ? -19.172 -14.844 -7.320 1.00 91.94 563 PRO A N 1
ATOM 4327 C CA . PRO A 1 563 ? -19.526 -16.164 -7.819 1.00 91.94 563 PRO A CA 1
ATOM 4328 C C . PRO A 1 563 ? -19.423 -17.217 -6.709 1.00 91.94 563 PRO A C 1
ATOM 4330 O O . PRO A 1 563 ? -18.565 -17.150 -5.833 1.00 91.94 563 PRO A O 1
ATOM 4333 N N . SER A 1 564 ? -20.266 -18.251 -6.774 1.00 88.00 564 SER A N 1
ATOM 4334 C CA . SER A 1 564 ? -20.257 -19.359 -5.803 1.00 88.00 564 SER A CA 1
ATOM 4335 C C . SER A 1 564 ? -19.033 -20.274 -5.917 1.00 88.00 564 SER A C 1
ATOM 4337 O O . SER A 1 564 ? -18.822 -21.149 -5.081 1.00 88.00 564 SER A O 1
ATOM 4339 N N . THR A 1 565 ? -18.266 -20.153 -6.997 1.00 90.50 565 THR A N 1
ATOM 4340 C CA . THR A 1 565 ? -17.062 -20.942 -7.253 1.00 90.50 565 THR A CA 1
ATOM 4341 C C . THR A 1 565 ? -16.038 -20.038 -7.907 1.00 90.50 565 THR A C 1
ATOM 4343 O O . THR A 1 565 ? -16.339 -19.387 -8.906 1.00 90.50 565 THR A O 1
ATOM 4346 N N . CYS A 1 566 ? -14.837 -20.000 -7.339 1.00 93.50 566 CYS A N 1
ATOM 4347 C CA . CYS A 1 566 ? -13.770 -19.164 -7.862 1.00 93.50 566 CYS A CA 1
ATOM 4348 C C . CYS A 1 566 ? -13.141 -19.828 -9.086 1.00 93.50 566 CYS A C 1
ATOM 4350 O O . CYS A 1 566 ? -12.933 -21.043 -9.107 1.00 93.50 566 CYS A O 1
ATOM 4352 N N . ALA A 1 567 ? -12.825 -19.023 -10.094 1.00 91.31 567 ALA A N 1
ATOM 4353 C CA . ALA A 1 567 ? -12.086 -19.447 -11.270 1.00 91.31 567 ALA A CA 1
ATOM 4354 C C . ALA A 1 567 ? -10.837 -18.577 -11.405 1.00 91.31 567 ALA A C 1
ATOM 4356 O O . ALA A 1 567 ? -10.883 -17.375 -11.160 1.00 91.31 567 ALA A O 1
ATOM 4357 N N . ALA A 1 568 ? -9.728 -19.203 -11.789 1.00 91.56 568 ALA A N 1
ATOM 4358 C CA . ALA A 1 568 ? -8.531 -18.484 -12.188 1.00 91.56 568 ALA A CA 1
ATOM 4359 C C . ALA A 1 568 ? -8.804 -17.768 -13.519 1.00 91.56 568 ALA A C 1
ATOM 4361 O O . ALA A 1 568 ? -9.115 -18.422 -14.517 1.00 91.56 568 ALA A O 1
ATOM 4362 N N . SER A 1 569 ? -8.667 -16.447 -13.530 1.00 95.56 569 SER A N 1
ATOM 4363 C CA . SER A 1 569 ? -8.826 -15.604 -14.715 1.00 95.56 569 SER A CA 1
ATOM 4364 C C . SER A 1 569 ? -7.818 -14.458 -14.696 1.00 95.56 569 SER A C 1
ATOM 4366 O O . SER A 1 569 ? -7.118 -14.242 -13.704 1.00 95.56 569 SER A O 1
ATOM 4368 N N . SER A 1 570 ? -7.682 -13.802 -15.841 1.00 95.56 570 SER A N 1
ATOM 4369 C CA . SER A 1 570 ? -6.989 -12.530 -15.991 1.00 95.56 570 SER A CA 1
ATOM 4370 C C . SER A 1 570 ? -7.414 -11.880 -17.303 1.00 95.56 570 SER A C 1
ATOM 4372 O O . SER A 1 570 ? -7.656 -12.559 -18.309 1.00 95.56 570 SER A O 1
ATOM 4374 N N . ALA A 1 571 ? -7.442 -10.552 -17.312 1.00 95.69 571 ALA A N 1
ATOM 4375 C CA . ALA A 1 571 ? -7.798 -9.761 -18.475 1.00 95.69 571 ALA A CA 1
ATOM 4376 C C . ALA A 1 571 ? -6.569 -9.028 -19.001 1.00 95.69 571 ALA A C 1
ATOM 4378 O O . ALA A 1 571 ? -5.966 -8.221 -18.301 1.00 95.69 571 ALA A O 1
ATOM 4379 N N . ARG A 1 572 ? -6.183 -9.283 -20.255 1.00 92.75 572 ARG A N 1
ATOM 4380 C CA . ARG A 1 572 ? -5.038 -8.592 -20.860 1.00 92.75 572 ARG A CA 1
ATOM 4381 C C . ARG A 1 572 ? -5.299 -7.081 -20.909 1.00 92.75 572 ARG A C 1
ATOM 4383 O O . ARG A 1 572 ? -6.212 -6.633 -21.599 1.00 92.75 572 ARG A O 1
ATOM 4390 N N . GLY A 1 573 ? -4.459 -6.322 -20.216 1.00 92.19 573 GLY A N 1
ATOM 4391 C CA . GLY A 1 573 ? -4.483 -4.871 -20.184 1.00 92.19 573 GLY A CA 1
ATOM 4392 C C . GLY A 1 573 ? -3.985 -4.245 -21.484 1.00 92.19 573 GLY A C 1
ATOM 4393 O O . GLY A 1 573 ? -3.215 -4.841 -22.242 1.00 92.19 573 GLY A O 1
ATOM 4394 N N . THR A 1 574 ? -4.437 -3.019 -21.733 1.00 92.38 574 THR A N 1
ATOM 4395 C CA . THR A 1 574 ? -3.881 -2.119 -22.749 1.00 92.38 574 THR A CA 1
ATOM 4396 C C . THR A 1 574 ? -3.339 -0.901 -22.023 1.00 92.38 574 THR A C 1
ATOM 4398 O O . THR A 1 574 ? -4.019 -0.368 -21.151 1.00 92.38 574 THR A O 1
ATOM 4401 N N . TYR A 1 575 ? -2.126 -0.484 -22.373 1.00 95.00 575 TYR A N 1
ATOM 4402 C CA . TYR A 1 575 ? -1.404 0.566 -21.663 1.00 95.00 575 TYR A CA 1
ATOM 4403 C C . TYR A 1 575 ? -1.069 1.701 -22.619 1.00 95.00 575 TYR A C 1
ATOM 4405 O O . TYR A 1 575 ? -0.663 1.450 -23.755 1.00 95.00 575 TYR A O 1
ATOM 4413 N N . THR A 1 576 ? -1.203 2.935 -22.140 1.00 95.31 576 THR A N 1
ATOM 4414 C CA . THR A 1 576 ? -0.906 4.147 -22.911 1.00 95.31 576 THR A CA 1
ATOM 4415 C C . THR A 1 576 ? -0.297 5.196 -21.982 1.00 95.31 576 THR A C 1
ATOM 4417 O O . THR A 1 576 ? -0.838 5.413 -20.896 1.00 95.31 576 THR A O 1
ATOM 4420 N N . PRO A 1 577 ? 0.795 5.884 -22.363 1.00 97.69 577 PRO A N 1
ATOM 4421 C CA . PRO A 1 577 ? 1.319 6.988 -21.564 1.00 97.69 577 PRO A CA 1
ATOM 4422 C C . PRO A 1 577 ? 0.255 8.070 -21.317 1.00 97.69 577 PRO A C 1
ATOM 4424 O O . PRO A 1 577 ? -0.393 8.542 -22.251 1.00 97.69 577 PRO A O 1
ATOM 4427 N N . ALA A 1 578 ? 0.092 8.494 -20.063 1.00 98.12 578 ALA A N 1
ATOM 4428 C CA . ALA A 1 578 ? -0.852 9.542 -19.671 1.00 98.12 578 ALA A CA 1
ATOM 4429 C C . ALA A 1 578 ? -0.298 10.945 -19.994 1.00 98.12 578 ALA A C 1
ATOM 4431 O O . ALA A 1 578 ? 0.057 11.725 -19.107 1.00 98.12 578 ALA A O 1
ATOM 4432 N N . THR A 1 579 ? -0.167 11.263 -21.284 1.00 98.31 579 THR A N 1
ATOM 4433 C CA . THR A 1 579 ? 0.502 12.487 -21.766 1.00 98.31 579 THR A CA 1
ATOM 4434 C C . THR A 1 579 ? -0.191 13.769 -21.308 1.00 98.31 579 THR A C 1
ATOM 4436 O O . THR A 1 579 ? 0.486 14.732 -20.952 1.00 98.31 579 THR A O 1
ATOM 4439 N N . ALA A 1 580 ? -1.525 13.769 -21.218 1.00 97.94 580 ALA A N 1
ATOM 4440 C CA . ALA A 1 580 ? -2.301 14.888 -20.677 1.00 97.94 580 ALA A CA 1
ATOM 4441 C C . ALA A 1 580 ? -1.978 15.181 -19.198 1.00 97.94 580 ALA A C 1
ATOM 4443 O O . ALA A 1 580 ? -1.970 16.340 -18.788 1.00 97.94 580 ALA A O 1
ATOM 4444 N N . ALA A 1 581 ? -1.625 14.152 -18.418 1.00 98.06 581 ALA A N 1
ATOM 4445 C CA . ALA A 1 581 ? -1.145 14.286 -17.041 1.00 98.06 581 ALA A CA 1
ATOM 4446 C C . ALA A 1 581 ? 0.358 14.610 -16.945 1.00 98.06 581 ALA A C 1
ATOM 4448 O O . ALA A 1 581 ? 0.880 14.808 -15.851 1.00 98.06 581 ALA A O 1
ATOM 4449 N N . GLY A 1 582 ? 1.067 14.705 -18.073 1.00 97.94 582 GLY A N 1
ATOM 4450 C CA . GLY A 1 582 ? 2.477 15.089 -18.137 1.00 97.94 582 GLY A CA 1
ATOM 4451 C C . GLY A 1 582 ? 3.463 13.938 -18.332 1.00 97.94 582 GLY A C 1
ATOM 4452 O O . GLY A 1 582 ? 4.667 14.181 -18.239 1.00 97.94 582 GLY A O 1
ATOM 4453 N N . ALA A 1 583 ? 2.989 12.719 -18.613 1.00 98.12 583 ALA A N 1
ATOM 4454 C CA . ALA A 1 583 ? 3.856 11.618 -19.029 1.00 98.12 583 ALA A CA 1
ATOM 4455 C C . ALA A 1 583 ? 4.550 11.929 -20.373 1.00 98.12 583 ALA A C 1
ATOM 4457 O O . ALA A 1 583 ? 3.947 12.579 -21.234 1.00 98.12 583 ALA A O 1
ATOM 4458 N N . PRO A 1 584 ? 5.789 11.456 -20.600 1.00 97.06 584 PRO A N 1
ATOM 4459 C CA . PRO A 1 584 ? 6.397 11.522 -21.923 1.00 97.06 584 PRO A CA 1
ATOM 4460 C C . PRO A 1 584 ? 5.637 10.637 -22.920 1.00 97.06 584 PRO A C 1
ATOM 4462 O O . PRO A 1 584 ? 5.139 9.567 -22.570 1.00 97.06 584 PRO A O 1
ATOM 4465 N N . ASP A 1 585 ? 5.584 11.071 -24.179 1.00 93.81 585 ASP A N 1
ATOM 4466 C CA . ASP A 1 585 ? 5.148 10.210 -25.276 1.00 93.81 585 ASP A CA 1
ATOM 4467 C C . ASP A 1 585 ? 6.247 9.178 -25.565 1.00 93.81 585 ASP A C 1
ATOM 4469 O O . ASP A 1 585 ? 7.387 9.541 -25.868 1.00 93.81 585 ASP A O 1
ATOM 4473 N N . LEU A 1 586 ? 5.911 7.895 -25.429 1.00 88.75 586 LEU A N 1
ATOM 4474 C CA . LEU A 1 586 ? 6.831 6.787 -25.689 1.00 88.75 586 LEU A CA 1
ATOM 4475 C C . LEU A 1 586 ? 6.893 6.409 -27.177 1.00 88.75 586 LEU A C 1
ATOM 4477 O O . LEU A 1 586 ? 7.696 5.555 -27.550 1.00 88.75 586 LEU A O 1
ATOM 4481 N N . GLY A 1 587 ? 6.089 7.052 -28.028 1.00 86.00 587 GLY A N 1
ATOM 4482 C CA . GLY A 1 587 ? 6.030 6.773 -29.454 1.00 86.00 587 GLY A CA 1
ATOM 4483 C C . GLY A 1 587 ? 5.370 5.429 -29.753 1.00 86.00 587 GLY A C 1
ATOM 4484 O O . GLY A 1 587 ? 4.366 5.052 -29.147 1.00 86.00 587 GLY A O 1
ATOM 4485 N N . GLU A 1 588 ? 5.909 4.711 -30.737 1.00 81.19 588 GLU A N 1
ATOM 4486 C CA . GLU A 1 588 ? 5.359 3.422 -31.150 1.00 81.19 588 GLU A CA 1
ATOM 4487 C C . GLU A 1 588 ? 5.609 2.339 -30.094 1.00 81.19 588 GLU A C 1
ATOM 4489 O O . GLU A 1 588 ? 6.688 2.246 -29.509 1.00 81.19 588 GLU A O 1
ATOM 4494 N N . VAL A 1 589 ? 4.601 1.487 -29.872 1.00 78.94 589 VAL A N 1
ATOM 4495 C CA . VAL A 1 589 ? 4.706 0.340 -28.964 1.00 78.94 589 VAL A CA 1
ATOM 4496 C C . VAL A 1 589 ? 5.865 -0.553 -29.428 1.00 78.94 589 VAL A C 1
ATOM 4498 O O . VAL A 1 589 ? 5.791 -1.091 -30.538 1.00 78.94 589 VAL A O 1
ATOM 4501 N N . PRO A 1 590 ? 6.922 -0.744 -28.613 1.00 76.62 590 PRO A N 1
ATOM 4502 C CA . PRO A 1 590 ? 8.068 -1.535 -29.022 1.00 76.62 590 PRO A CA 1
ATOM 4503 C C . PRO A 1 590 ? 7.644 -2.984 -29.247 1.00 76.62 590 PRO A C 1
ATOM 4505 O O . PRO A 1 590 ? 6.889 -3.573 -28.466 1.00 76.62 590 PRO A O 1
ATOM 4508 N N . CYS A 1 591 ? 8.158 -3.572 -30.322 1.00 80.25 591 CYS A N 1
ATOM 4509 C CA . CYS A 1 591 ? 7.960 -4.981 -30.595 1.00 80.25 591 CYS A CA 1
ATOM 4510 C C . CYS A 1 591 ? 8.893 -5.807 -29.701 1.00 80.25 591 CYS A C 1
ATOM 4512 O O . CYS A 1 591 ? 10.042 -6.075 -30.052 1.00 80.25 591 CYS A O 1
ATOM 4514 N N . ALA A 1 592 ? 8.391 -6.167 -28.520 1.00 86.06 592 ALA A N 1
ATOM 4515 C CA . ALA A 1 592 ? 9.109 -6.955 -27.528 1.00 86.06 592 ALA A CA 1
ATOM 4516 C C . ALA A 1 592 ? 8.512 -8.361 -27.373 1.00 86.06 592 ALA A C 1
ATOM 4518 O O . ALA A 1 592 ? 7.315 -8.574 -27.595 1.00 86.06 592 ALA A O 1
ATOM 4519 N N . ALA A 1 593 ? 9.349 -9.317 -26.969 1.00 88.06 593 ALA A N 1
ATOM 4520 C CA . ALA A 1 593 ? 8.929 -10.670 -26.616 1.00 88.06 593 ALA A CA 1
ATOM 4521 C C . ALA A 1 593 ? 9.476 -11.061 -25.242 1.00 88.06 593 ALA A C 1
ATOM 4523 O O . ALA A 1 593 ? 10.595 -10.703 -24.877 1.00 88.06 593 ALA A O 1
ATOM 4524 N N . LEU A 1 594 ? 8.683 -11.818 -24.487 1.00 89.50 594 LEU A N 1
ATOM 4525 C CA . LEU A 1 594 ? 9.037 -12.209 -23.131 1.00 89.50 594 LEU A CA 1
ATOM 4526 C C . LEU A 1 594 ? 10.078 -13.341 -23.136 1.00 89.50 594 LEU A C 1
ATOM 4528 O O . LEU A 1 594 ? 9.834 -14.426 -23.674 1.00 89.50 594 LEU A O 1
ATOM 4532 N N . VAL A 1 595 ? 11.228 -13.096 -22.507 1.00 93.56 595 VAL A N 1
ATOM 4533 C CA . VAL A 1 595 ? 12.320 -14.063 -22.342 1.00 93.56 595 VAL A CA 1
ATOM 4534 C C . VAL A 1 595 ? 12.603 -14.265 -20.856 1.00 93.56 595 VAL A C 1
ATOM 4536 O O . VAL A 1 595 ? 12.882 -13.311 -20.132 1.00 93.56 595 VAL A O 1
ATOM 4539 N N . THR A 1 596 ? 12.566 -15.516 -20.406 1.00 95.19 596 THR A N 1
ATOM 4540 C CA . THR A 1 596 ? 12.931 -15.913 -19.043 1.00 95.19 596 THR A CA 1
ATOM 4541 C C . THR A 1 596 ? 14.381 -16.387 -19.029 1.00 95.19 596 THR A C 1
ATOM 4543 O O . THR A 1 596 ? 14.703 -17.449 -19.566 1.00 95.19 596 THR A O 1
ATOM 4546 N N . PHE A 1 597 ? 15.260 -15.633 -18.381 1.00 96.94 597 PHE A N 1
ATOM 4547 C CA . PHE A 1 597 ? 16.648 -16.011 -18.136 1.00 96.94 597 PHE A CA 1
ATOM 4548 C C . PHE A 1 597 ? 16.740 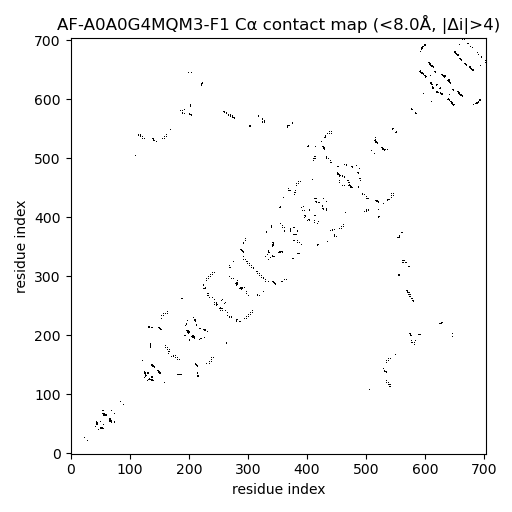-16.786 -16.825 1.00 96.94 597 PHE A C 1
ATOM 4550 O O . PHE A 1 597 ? 16.310 -16.288 -15.789 1.00 96.94 597 PHE A O 1
ATOM 4557 N N . ARG A 1 598 ? 17.325 -17.986 -16.853 1.00 97.81 598 ARG A N 1
ATOM 4558 C CA . ARG A 1 598 ? 17.622 -18.801 -15.669 1.00 97.81 598 ARG A CA 1
ATOM 4559 C C . ARG A 1 598 ? 19.084 -19.194 -15.651 1.00 97.81 598 ARG A C 1
ATOM 4561 O O . ARG A 1 598 ? 19.619 -19.647 -16.663 1.00 97.81 598 ARG A O 1
ATOM 4568 N N . VAL A 1 599 ? 19.725 -19.048 -14.497 1.00 97.81 599 VAL A N 1
ATOM 4569 C CA . VAL A 1 599 ? 21.111 -19.464 -14.298 1.00 97.81 599 VAL A CA 1
ATOM 4570 C C . VAL A 1 599 ? 21.291 -20.146 -12.951 1.00 97.81 599 VAL A C 1
ATOM 4572 O O . VAL A 1 599 ? 20.956 -19.597 -11.906 1.00 97.81 599 VAL A O 1
ATOM 4575 N N . ASP A 1 600 ? 21.868 -21.343 -12.975 1.00 97.88 600 ASP A N 1
ATOM 4576 C CA . ASP A 1 600 ? 22.372 -21.995 -11.774 1.00 97.88 600 ASP A CA 1
ATOM 4577 C C . ASP A 1 600 ? 23.715 -21.352 -11.399 1.00 97.88 600 ASP A C 1
ATOM 4579 O O . ASP A 1 600 ? 24.748 -21.565 -12.051 1.00 97.88 600 ASP A O 1
ATOM 4583 N N . ALA A 1 601 ? 23.690 -20.537 -10.347 1.00 96.62 601 ALA A N 1
ATOM 4584 C CA . ALA A 1 601 ? 24.825 -19.777 -9.847 1.00 96.62 601 ALA A CA 1
ATOM 4585 C C . ALA A 1 601 ? 24.850 -19.852 -8.318 1.00 96.62 601 ALA A C 1
ATOM 4587 O O . ALA A 1 601 ? 24.109 -19.155 -7.633 1.00 96.62 601 ALA A O 1
ATOM 4588 N N . ARG A 1 602 ? 25.734 -20.691 -7.762 1.00 95.19 602 ARG A N 1
ATOM 4589 C CA . ARG A 1 602 ? 25.964 -20.712 -6.311 1.00 95.19 602 ARG A CA 1
ATOM 4590 C C . ARG A 1 602 ? 26.586 -19.382 -5.888 1.00 95.19 602 ARG A C 1
ATOM 4592 O O . ARG A 1 602 ? 27.581 -18.966 -6.489 1.00 95.19 602 ARG A O 1
ATOM 4599 N N . THR A 1 603 ? 25.994 -18.744 -4.892 1.00 94.19 603 THR A N 1
ATOM 4600 C CA . THR A 1 603 ? 26.415 -17.448 -4.351 1.00 94.19 603 THR A CA 1
ATOM 4601 C C . THR A 1 603 ? 26.681 -17.556 -2.853 1.00 94.19 603 THR A C 1
ATOM 4603 O O . THR A 1 603 ? 26.404 -18.584 -2.224 1.00 94.19 603 THR A O 1
ATOM 4606 N N . TYR A 1 604 ? 27.254 -16.503 -2.284 1.00 90.62 604 TYR A N 1
ATOM 4607 C CA . TYR A 1 604 ? 27.326 -16.285 -0.841 1.00 90.62 604 TYR A CA 1
ATOM 4608 C C . TYR A 1 604 ? 26.412 -15.117 -0.435 1.00 90.62 604 TYR A C 1
ATOM 4610 O O . TYR A 1 604 ? 25.898 -14.391 -1.284 1.00 90.62 604 TYR A O 1
ATOM 4618 N N . TYR A 1 605 ? 26.180 -14.942 0.868 1.00 85.94 605 TYR A N 1
ATOM 4619 C CA . TYR A 1 605 ? 25.285 -13.892 1.358 1.00 85.94 605 TYR A CA 1
ATOM 4620 C C . TYR A 1 605 ? 25.792 -12.490 0.976 1.00 85.94 605 TYR A C 1
ATOM 4622 O O . TYR A 1 605 ? 26.947 -12.155 1.237 1.00 85.94 605 TYR A O 1
ATOM 4630 N N . GLY A 1 606 ? 24.923 -11.680 0.366 1.00 85.56 606 GLY A N 1
ATOM 4631 C CA . GLY A 1 606 ? 25.246 -10.330 -0.112 1.00 85.56 606 GLY A CA 1
ATOM 4632 C C . GLY A 1 606 ? 25.796 -10.253 -1.543 1.00 85.56 606 GLY A C 1
ATOM 4633 O O . GLY A 1 606 ? 26.161 -9.164 -1.980 1.00 85.56 606 GLY A O 1
ATOM 4634 N N . GLU A 1 607 ? 25.879 -11.372 -2.267 1.00 91.25 607 GLU A N 1
ATOM 4635 C CA . GLU A 1 607 ? 26.183 -11.397 -3.702 1.00 91.25 607 GLU A CA 1
ATOM 4636 C C . GLU A 1 607 ? 24.895 -11.452 -4.541 1.00 91.25 607 GLU A C 1
ATOM 4638 O O . GLU A 1 607 ? 24.001 -12.249 -4.254 1.00 91.25 607 GLU A O 1
ATOM 4643 N N . ASP A 1 608 ? 24.847 -10.664 -5.619 1.00 93.06 608 ASP A N 1
ATOM 4644 C CA . ASP A 1 608 ? 23.718 -10.591 -6.556 1.00 93.06 608 ASP A CA 1
ATOM 4645 C C . ASP A 1 608 ? 24.122 -11.047 -7.970 1.00 93.06 608 ASP A C 1
ATOM 4647 O O . ASP A 1 608 ? 25.264 -10.847 -8.403 1.00 93.06 608 ASP A O 1
ATOM 4651 N N . ILE A 1 609 ? 23.165 -11.584 -8.734 1.00 95.94 609 ILE A N 1
ATOM 4652 C CA . ILE A 1 609 ? 23.342 -11.951 -10.147 1.00 95.94 609 ILE A CA 1
ATOM 4653 C C . ILE A 1 609 ? 22.543 -11.009 -11.052 1.00 95.94 609 ILE A C 1
ATOM 4655 O O . ILE A 1 609 ? 21.388 -10.703 -10.778 1.00 95.94 609 ILE A O 1
ATOM 4659 N N . TYR A 1 610 ? 23.143 -10.599 -12.166 1.00 96.81 610 TYR A N 1
ATOM 4660 C CA . TYR A 1 610 ? 22.546 -9.747 -13.194 1.00 96.81 610 TYR A CA 1
ATOM 4661 C C . TYR A 1 610 ? 22.690 -10.390 -14.578 1.00 96.81 610 TYR A C 1
ATOM 4663 O O . TYR A 1 610 ? 23.576 -11.220 -14.803 1.00 96.81 610 TYR A O 1
ATOM 4671 N N . VAL A 1 611 ? 21.852 -9.968 -15.526 1.00 97.06 611 VAL A N 1
ATOM 4672 C CA . VAL A 1 611 ? 22.017 -10.235 -16.960 1.00 97.06 611 VAL A CA 1
ATOM 4673 C C . VAL A 1 611 ? 22.165 -8.922 -17.726 1.00 97.06 611 VAL A C 1
ATOM 4675 O O . VAL A 1 611 ? 21.382 -7.988 -17.552 1.00 97.06 611 VAL A O 1
ATOM 4678 N N . VAL A 1 612 ? 23.191 -8.851 -18.572 1.00 97.00 612 VAL A N 1
ATOM 4679 C CA . VAL A 1 612 ? 23.523 -7.694 -19.414 1.00 97.00 612 VAL A CA 1
ATOM 4680 C C . VAL A 1 612 ? 23.672 -8.147 -20.865 1.00 97.00 612 VAL A C 1
ATOM 4682 O O . VAL A 1 612 ? 24.040 -9.291 -21.125 1.00 97.00 612 VAL A O 1
ATOM 4685 N N . GLY A 1 613 ? 23.396 -7.282 -21.836 1.00 96.44 613 GLY A N 1
ATOM 4686 C CA . GLY A 1 613 ? 23.489 -7.663 -23.243 1.00 96.44 613 GLY A CA 1
ATOM 4687 C C . GLY A 1 613 ? 23.358 -6.501 -24.211 1.00 96.44 613 GLY A C 1
ATOM 4688 O O . GLY A 1 613 ? 23.313 -5.341 -23.811 1.00 96.44 613 GLY A O 1
ATOM 4689 N N . GLY A 1 614 ? 23.320 -6.830 -25.502 1.00 94.50 614 GLY A N 1
ATOM 4690 C CA . GLY A 1 614 ? 23.321 -5.843 -26.586 1.00 94.50 614 GLY A CA 1
ATOM 4691 C C . GLY A 1 614 ? 21.995 -5.106 -26.799 1.00 94.50 614 GLY A C 1
ATOM 4692 O O . GLY A 1 614 ? 22.003 -4.042 -27.409 1.00 94.50 614 GLY A O 1
ATOM 4693 N N . ALA A 1 615 ? 20.880 -5.645 -26.301 1.00 92.12 615 ALA A N 1
ATOM 4694 C CA . ALA A 1 615 ? 19.566 -5.010 -26.400 1.00 92.12 615 ALA A CA 1
ATOM 4695 C C . ALA A 1 615 ? 19.416 -3.859 -25.379 1.00 92.12 615 ALA A C 1
ATOM 4697 O O . ALA A 1 615 ? 19.980 -3.959 -24.280 1.00 92.12 615 ALA A O 1
ATOM 4698 N N . PRO A 1 616 ? 18.648 -2.790 -25.678 1.00 89.31 616 PRO A N 1
ATOM 4699 C CA . PRO A 1 616 ? 18.368 -1.728 -24.708 1.00 89.31 616 PRO A CA 1
ATOM 4700 C C . PRO A 1 616 ? 17.690 -2.238 -23.433 1.00 89.31 616 PRO A C 1
ATOM 4702 O O . PRO A 1 616 ? 18.095 -1.851 -22.334 1.00 89.31 616 PRO A O 1
ATOM 4705 N N . SER A 1 617 ? 16.769 -3.198 -23.550 1.00 89.81 617 SER A N 1
ATOM 4706 C CA . SER A 1 617 ? 16.192 -3.932 -22.409 1.00 89.81 617 SER A CA 1
ATOM 4707 C C . SER A 1 617 ? 17.219 -4.674 -21.535 1.00 89.81 617 SER A C 1
ATOM 4709 O O . SER A 1 617 ? 16.923 -4.956 -20.376 1.00 89.81 617 SER A O 1
ATOM 4711 N N . LEU A 1 618 ? 18.436 -4.948 -22.026 1.00 94.00 618 LEU A N 1
ATOM 4712 C CA . LEU A 1 618 ? 19.545 -5.554 -21.267 1.00 94.00 618 LEU A CA 1
ATOM 4713 C C . LEU A 1 618 ? 20.695 -4.574 -20.979 1.00 94.00 618 LEU A C 1
ATOM 4715 O O . LEU A 1 618 ? 21.796 -4.995 -20.619 1.00 94.00 618 LEU A O 1
ATOM 4719 N N . GLY A 1 619 ? 20.462 -3.274 -21.154 1.00 91.56 619 GLY A N 1
ATOM 4720 C CA . GLY A 1 619 ? 21.394 -2.226 -20.749 1.00 91.56 619 GLY A CA 1
ATOM 4721 C C . GLY A 1 619 ? 22.503 -1.892 -21.750 1.00 91.56 619 GLY A C 1
ATOM 4722 O O . GLY A 1 619 ? 23.366 -1.088 -21.407 1.00 91.56 619 GLY A O 1
ATOM 4723 N N . ILE A 1 620 ? 22.503 -2.448 -22.970 1.00 94.31 620 ILE A N 1
ATOM 4724 C CA . ILE A 1 620 ? 23.504 -2.158 -24.027 1.00 94.31 620 ILE A CA 1
ATOM 4725 C C . ILE A 1 620 ? 24.941 -2.303 -23.493 1.00 94.31 620 ILE A C 1
ATOM 4727 O O . ILE A 1 620 ? 25.768 -1.396 -23.591 1.00 94.31 620 ILE A O 1
ATOM 4731 N N . TRP A 1 621 ? 25.228 -3.442 -22.863 1.00 95.25 621 TRP A N 1
ATOM 4732 C CA . TRP A 1 621 ? 26.519 -3.755 -22.234 1.00 95.25 621 TRP A CA 1
ATOM 4733 C C . TRP A 1 621 ? 26.945 -2.833 -21.078 1.00 95.25 621 TRP A C 1
ATOM 4735 O O . TRP A 1 621 ? 28.056 -2.974 -20.568 1.00 95.25 621 TRP A O 1
ATOM 4745 N N . ASN A 1 622 ? 26.075 -1.934 -20.610 1.00 94.50 622 ASN A N 1
ATOM 4746 C CA . ASN A 1 622 ? 26.291 -1.185 -19.379 1.00 94.50 622 ASN A CA 1
ATOM 4747 C C . ASN A 1 622 ? 25.731 -1.965 -18.183 1.00 94.50 622 ASN A C 1
ATOM 4749 O O . ASN A 1 622 ? 24.516 -2.061 -18.013 1.00 94.50 622 ASN A O 1
ATOM 4753 N N . VAL A 1 623 ? 26.620 -2.480 -17.331 1.00 92.06 623 VAL A N 1
ATOM 4754 C CA . VAL A 1 623 ? 26.241 -3.252 -16.137 1.00 92.06 623 VAL A CA 1
ATOM 4755 C C . VAL A 1 623 ? 25.401 -2.456 -15.142 1.00 92.06 623 VAL A C 1
ATOM 4757 O O . VAL A 1 623 ? 24.543 -3.029 -14.483 1.00 92.06 623 VAL A O 1
ATOM 4760 N N . GLU A 1 624 ? 25.563 -1.133 -15.091 1.00 90.31 624 GLU A N 1
ATOM 4761 C CA . GLU A 1 624 ? 24.747 -0.278 -14.221 1.00 90.31 624 GLU A CA 1
ATOM 4762 C C . GLU A 1 624 ? 23.276 -0.233 -14.662 1.00 90.31 624 GLU A C 1
ATOM 4764 O O . GLU A 1 624 ? 22.414 0.133 -13.871 1.00 90.31 624 GLU A O 1
ATOM 4769 N N . ASN A 1 625 ? 22.980 -0.644 -15.901 1.00 90.81 625 ASN A N 1
ATOM 4770 C CA . ASN A 1 625 ? 21.634 -0.782 -16.460 1.00 90.81 625 ASN A CA 1
ATOM 4771 C C . ASN A 1 625 ? 21.227 -2.253 -16.674 1.00 90.81 625 ASN A C 1
ATOM 4773 O O . ASN A 1 625 ? 20.219 -2.516 -17.335 1.00 90.81 625 ASN A O 1
ATOM 4777 N N . ALA A 1 626 ? 22.017 -3.208 -16.170 1.00 93.44 626 ALA A N 1
ATOM 4778 C CA . ALA A 1 626 ? 21.724 -4.630 -16.286 1.00 93.44 626 ALA A CA 1
ATOM 4779 C C . ALA A 1 626 ? 20.462 -5.011 -15.500 1.00 93.44 626 ALA A C 1
ATOM 4781 O O . ALA A 1 626 ? 20.030 -4.308 -14.584 1.00 93.44 626 ALA A O 1
ATOM 4782 N N . GLN A 1 627 ? 19.875 -6.153 -15.851 1.00 95.06 627 GLN A N 1
ATOM 4783 C CA . GLN A 1 627 ? 18.668 -6.647 -15.197 1.00 95.06 627 GLN A CA 1
ATOM 4784 C C . GLN A 1 627 ? 19.041 -7.533 -13.995 1.00 95.06 627 GLN A C 1
ATOM 4786 O O . GLN A 1 627 ? 19.731 -8.535 -14.203 1.00 95.06 627 GLN A O 1
ATOM 4791 N N . PRO A 1 628 ? 18.638 -7.188 -12.755 1.00 95.06 628 PRO A N 1
ATOM 4792 C CA . PRO A 1 628 ? 18.918 -7.991 -11.565 1.00 95.06 628 PRO A CA 1
ATOM 4793 C C . PRO A 1 628 ? 18.042 -9.246 -11.534 1.00 95.06 628 PRO A C 1
ATOM 4795 O O . PRO A 1 628 ? 16.822 -9.154 -11.631 1.00 95.06 628 PRO A O 1
ATOM 4798 N N . LEU A 1 629 ? 18.643 -10.419 -11.356 1.00 94.81 629 LEU A N 1
ATOM 4799 C CA . LEU A 1 629 ? 17.907 -11.670 -11.188 1.00 94.81 629 LEU A CA 1
ATOM 4800 C C . LEU A 1 629 ? 17.401 -11.817 -9.749 1.00 94.81 629 LEU A C 1
ATOM 4802 O O . LEU A 1 629 ? 17.992 -11.282 -8.812 1.00 94.81 629 LEU A O 1
ATOM 4806 N N . THR A 1 630 ? 16.335 -12.596 -9.570 1.00 90.81 630 THR A N 1
ATOM 4807 C CA . THR A 1 630 ? 15.808 -12.973 -8.254 1.00 90.81 630 THR A CA 1
ATOM 4808 C C . THR A 1 630 ? 16.238 -14.385 -7.868 1.00 90.81 630 THR A C 1
ATOM 4810 O O . THR A 1 630 ? 16.465 -15.247 -8.723 1.00 90.81 630 THR A O 1
ATOM 4813 N N . ALA A 1 631 ? 16.341 -14.617 -6.560 1.00 90.38 631 ALA A N 1
ATOM 4814 C CA . ALA A 1 631 ? 16.715 -15.893 -5.957 1.00 90.38 631 ALA A CA 1
ATOM 4815 C C . ALA A 1 631 ? 15.510 -16.617 -5.317 1.00 90.38 631 ALA A C 1
ATOM 4817 O O . ALA A 1 631 ? 15.690 -17.476 -4.459 1.00 90.38 631 ALA A O 1
ATOM 4818 N N . ASP A 1 632 ? 14.275 -16.301 -5.727 1.00 84.56 632 ASP A N 1
ATOM 4819 C CA . ASP A 1 632 ? 13.029 -16.807 -5.113 1.00 84.56 632 ASP A CA 1
ATOM 4820 C C . ASP A 1 632 ? 12.935 -18.341 -5.083 1.00 84.56 632 ASP A C 1
ATOM 4822 O O . ASP A 1 632 ? 12.336 -18.931 -4.185 1.00 84.56 632 ASP A O 1
ATOM 4826 N N . ALA A 1 633 ? 13.526 -18.993 -6.086 1.00 87.56 633 ALA A N 1
ATOM 4827 C CA . ALA A 1 633 ? 13.572 -20.446 -6.228 1.00 87.56 633 ALA A CA 1
ATOM 4828 C C . ALA A 1 633 ? 14.964 -21.034 -5.921 1.00 87.56 633 ALA A C 1
ATOM 4830 O O . ALA A 1 633 ? 15.233 -22.194 -6.256 1.00 87.56 633 ALA A O 1
ATOM 4831 N N . TYR A 1 634 ? 15.852 -20.249 -5.303 1.00 91.44 634 TYR A N 1
ATOM 4832 C CA . TYR A 1 634 ? 17.184 -20.689 -4.911 1.00 91.44 634 TYR A CA 1
ATOM 4833 C C . TYR A 1 634 ? 17.092 -21.704 -3.770 1.00 91.44 634 TYR A C 1
ATOM 4835 O O . TYR A 1 634 ? 16.487 -21.472 -2.726 1.00 91.44 634 TYR A O 1
ATOM 4843 N N . THR A 1 635 ? 17.754 -22.840 -3.949 1.00 91.75 635 THR A N 1
ATOM 4844 C CA . THR A 1 635 ? 17.944 -23.861 -2.916 1.00 91.75 635 THR A CA 1
ATOM 4845 C C . THR A 1 635 ? 19.375 -24.379 -2.969 1.00 91.75 635 THR A C 1
ATOM 4847 O O . THR A 1 635 ? 20.053 -24.265 -3.991 1.00 91.75 635 THR A O 1
ATOM 4850 N N . ASP A 1 636 ? 19.837 -25.041 -1.908 1.00 90.00 636 ASP A N 1
ATOM 4851 C CA . ASP A 1 636 ? 21.164 -25.670 -1.925 1.00 90.00 636 ASP A CA 1
ATOM 4852 C C . ASP A 1 636 ? 21.320 -26.720 -3.032 1.00 90.00 636 ASP A C 1
ATOM 4854 O O . ASP A 1 636 ? 22.419 -26.889 -3.572 1.00 90.00 636 ASP A O 1
ATOM 4858 N N . ALA A 1 637 ? 20.226 -27.407 -3.378 1.00 94.00 637 ALA A N 1
ATOM 4859 C CA . ALA A 1 637 ? 20.180 -28.405 -4.442 1.00 94.00 637 ALA A CA 1
ATOM 4860 C C . ALA A 1 637 ? 20.104 -27.777 -5.843 1.00 94.00 637 ALA A C 1
ATOM 4862 O O . ALA A 1 637 ? 20.634 -28.346 -6.796 1.00 94.00 637 ALA A O 1
ATOM 4863 N N . ARG A 1 638 ? 19.460 -26.613 -5.967 1.00 94.38 638 ARG A N 1
ATOM 4864 C CA . ARG A 1 638 ? 19.316 -25.857 -7.213 1.00 94.38 638 ARG A CA 1
ATOM 4865 C C . ARG A 1 638 ? 19.517 -24.363 -6.923 1.00 94.38 638 ARG A C 1
ATOM 4867 O O . ARG A 1 638 ? 18.542 -23.706 -6.549 1.00 94.38 638 ARG A O 1
ATOM 4874 N N . PRO A 1 639 ? 20.745 -23.824 -7.064 1.00 95.69 639 PRO A N 1
ATOM 4875 C CA . PRO A 1 639 ? 21.058 -22.423 -6.784 1.00 95.69 639 PRO A CA 1
ATOM 4876 C C . PRO A 1 639 ? 20.581 -21.517 -7.933 1.00 95.69 639 PRO A C 1
ATOM 4878 O O . PRO A 1 639 ? 21.379 -20.864 -8.609 1.00 95.69 639 PRO A O 1
ATOM 4881 N N . LEU A 1 640 ? 19.278 -21.567 -8.206 1.00 96.50 640 LEU A N 1
ATOM 4882 C CA . LEU A 1 640 ? 18.641 -20.930 -9.346 1.00 96.50 640 L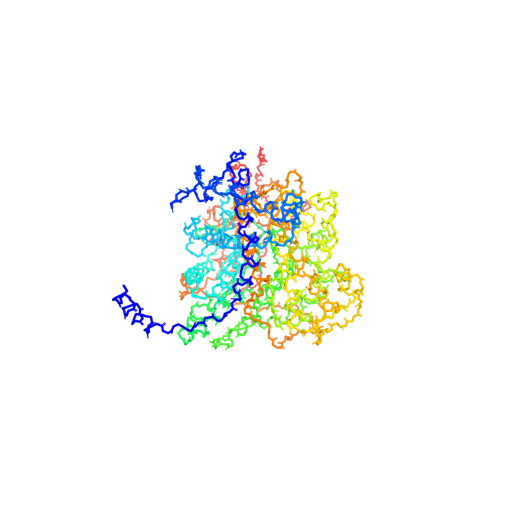EU A CA 1
ATOM 4883 C C . LEU A 1 640 ? 18.461 -19.435 -9.097 1.00 96.50 640 LEU A C 1
ATOM 4885 O O . LEU A 1 640 ? 17.802 -19.035 -8.139 1.00 96.50 640 LEU A O 1
ATOM 4889 N N . TRP A 1 641 ? 18.953 -18.649 -10.046 1.00 96.31 641 TRP A N 1
ATOM 4890 C CA . TRP A 1 641 ? 18.612 -17.247 -10.230 1.00 96.31 641 TRP A CA 1
ATOM 4891 C C . TRP A 1 641 ? 17.788 -17.091 -11.503 1.00 96.31 641 TRP A C 1
ATOM 4893 O O . TRP A 1 641 ? 18.098 -17.735 -12.513 1.00 96.31 641 TRP A O 1
ATOM 4903 N N . ALA A 1 642 ? 16.759 -16.244 -11.485 1.00 95.19 642 ALA A N 1
ATOM 4904 C CA . ALA A 1 642 ? 15.900 -16.049 -12.648 1.00 95.19 642 ALA A CA 1
ATOM 4905 C C . ALA A 1 642 ? 15.409 -14.608 -12.825 1.00 95.19 642 ALA A C 1
ATOM 4907 O O . ALA A 1 642 ? 15.260 -13.870 -11.858 1.00 95.19 642 ALA A O 1
ATOM 4908 N N . ILE A 1 643 ? 15.122 -14.222 -14.067 1.00 93.88 643 ILE A N 1
ATOM 4909 C CA . ILE A 1 643 ? 14.361 -13.011 -14.386 1.00 93.88 643 ILE A CA 1
ATOM 4910 C C . ILE A 1 643 ? 13.597 -13.188 -15.692 1.00 93.88 643 ILE A C 1
ATOM 4912 O O . ILE A 1 643 ? 14.045 -13.865 -16.613 1.00 93.88 643 ILE A O 1
ATOM 4916 N N . ASP A 1 644 ? 12.457 -12.526 -15.766 1.00 92.19 644 ASP A N 1
ATOM 4917 C CA . ASP A 1 644 ? 11.664 -12.349 -16.968 1.00 92.19 644 ASP A CA 1
ATOM 4918 C C . ASP A 1 644 ? 11.901 -10.946 -17.541 1.00 92.19 644 ASP A C 1
ATOM 4920 O O . ASP A 1 644 ? 11.707 -9.958 -16.832 1.00 92.19 644 ASP A O 1
ATOM 4924 N N . VAL A 1 645 ? 12.258 -10.848 -18.821 1.00 91.94 645 VAL A N 1
ATOM 4925 C CA . VAL A 1 645 ? 12.517 -9.572 -19.505 1.00 91.94 645 VAL A CA 1
ATOM 4926 C C . VAL A 1 645 ? 11.684 -9.492 -20.781 1.00 91.94 645 VAL A C 1
ATOM 4928 O O . VAL A 1 645 ? 11.733 -10.398 -21.613 1.00 91.94 645 VAL A O 1
ATOM 4931 N N . ASP A 1 646 ? 10.947 -8.394 -20.954 1.00 90.19 646 ASP A N 1
ATOM 4932 C CA . ASP A 1 646 ? 10.373 -8.031 -22.252 1.00 90.19 646 ASP A CA 1
ATOM 4933 C C . ASP A 1 646 ? 11.506 -7.518 -23.146 1.00 90.19 646 ASP A C 1
ATOM 4935 O O . ASP A 1 646 ? 11.931 -6.365 -23.039 1.00 90.19 646 ASP A O 1
ATOM 4939 N N . LEU A 1 647 ? 12.045 -8.401 -23.986 1.00 90.94 647 LEU A N 1
ATOM 4940 C CA . LEU A 1 647 ? 13.216 -8.100 -24.793 1.00 90.94 647 LEU A CA 1
ATOM 4941 C C . LEU A 1 647 ? 12.812 -7.345 -26.061 1.00 90.94 647 LEU A C 1
ATOM 4943 O O . LEU A 1 647 ? 12.112 -7.886 -26.918 1.00 90.94 647 LEU A O 1
ATOM 4947 N N . ASP A 1 648 ? 13.283 -6.109 -26.190 1.00 87.19 648 ASP A N 1
ATOM 4948 C CA . ASP A 1 648 ? 12.999 -5.158 -27.276 1.00 87.19 648 ASP A CA 1
ATOM 4949 C C . ASP A 1 648 ? 13.790 -5.432 -28.570 1.00 87.19 648 ASP A C 1
ATOM 4951 O O . ASP A 1 648 ? 14.349 -4.531 -29.189 1.00 87.19 648 ASP A O 1
ATOM 4955 N N . ALA A 1 649 ? 13.835 -6.702 -28.975 1.00 87.81 649 ALA A N 1
ATOM 4956 C CA . ALA A 1 649 ? 14.522 -7.182 -30.175 1.00 87.81 649 ALA A CA 1
ATOM 4957 C C . ALA A 1 649 ? 13.795 -8.398 -30.782 1.00 87.81 649 ALA A C 1
ATOM 4959 O O . ALA A 1 649 ? 14.412 -9.398 -31.149 1.00 87.81 649 ALA A O 1
ATOM 4960 N N . ALA A 1 650 ? 12.459 -8.368 -30.803 1.00 86.38 650 ALA A N 1
ATOM 4961 C CA . ALA A 1 650 ? 11.647 -9.498 -31.245 1.00 86.38 650 ALA A CA 1
ATOM 4962 C C . ALA A 1 650 ? 11.969 -9.927 -32.689 1.00 86.38 650 ALA A C 1
ATOM 4964 O O . ALA A 1 650 ? 11.921 -9.123 -33.618 1.00 86.38 650 ALA A O 1
ATOM 4965 N N . GLY A 1 651 ? 12.245 -11.219 -32.889 1.00 88.75 651 GLY A N 1
ATOM 4966 C CA . GLY A 1 651 ? 12.654 -11.789 -34.176 1.00 88.75 651 GLY A CA 1
ATOM 4967 C C . GLY A 1 651 ? 14.147 -11.657 -34.499 1.00 88.75 651 GLY A C 1
ATOM 4968 O O . GLY A 1 651 ? 14.560 -12.096 -35.573 1.00 88.75 651 GLY A O 1
ATOM 4969 N N . GLU A 1 652 ? 14.952 -11.084 -33.603 1.00 92.62 652 GLU A N 1
ATOM 4970 C CA . GLU A 1 652 ? 16.401 -10.935 -33.763 1.00 92.62 652 GLU A CA 1
ATOM 4971 C C . GLU A 1 652 ? 17.181 -11.899 -32.854 1.00 92.62 652 GLU A C 1
ATOM 4973 O O . GLU A 1 652 ? 16.636 -12.494 -31.924 1.00 92.62 652 GLU A O 1
ATOM 4978 N N . THR A 1 653 ? 18.484 -12.047 -33.107 1.00 95.25 653 THR A N 1
ATOM 4979 C CA . THR A 1 653 ? 19.405 -12.753 -32.204 1.00 95.25 653 THR A CA 1
ATOM 4980 C C . THR A 1 653 ? 20.154 -11.734 -31.350 1.00 95.25 653 THR A C 1
ATOM 4982 O O . THR A 1 653 ? 20.904 -10.910 -31.875 1.00 95.25 653 THR A O 1
ATOM 4985 N N . VAL A 1 654 ? 20.013 -11.817 -30.027 1.00 96.25 654 VAL A N 1
ATOM 4986 C CA . VAL A 1 654 ? 20.670 -10.912 -29.072 1.00 96.25 654 VAL A CA 1
ATOM 4987 C C . VAL A 1 654 ? 21.793 -11.631 -28.335 1.00 96.25 654 VAL A C 1
ATOM 4989 O O . VAL A 1 654 ? 21.616 -12.733 -27.819 1.00 96.25 654 VAL A O 1
ATOM 4992 N N . THR A 1 655 ? 22.957 -10.990 -28.240 1.00 97.44 655 THR A N 1
ATOM 4993 C CA . THR A 1 655 ? 24.070 -11.444 -27.393 1.00 97.44 655 THR A CA 1
ATOM 4994 C C . THR A 1 655 ? 23.920 -10.943 -25.958 1.00 97.44 655 THR A C 1
ATOM 4996 O O . THR A 1 655 ? 23.610 -9.764 -25.758 1.00 97.44 655 THR A O 1
ATOM 4999 N N . TYR A 1 656 ? 24.207 -11.797 -24.974 1.00 97.81 656 TYR A N 1
ATOM 5000 C CA . TYR A 1 656 ? 24.110 -11.471 -23.548 1.00 97.81 656 TYR A CA 1
ATOM 5001 C C . TYR A 1 656 ? 25.173 -12.188 -22.700 1.00 97.81 656 TYR A C 1
ATOM 5003 O O . TYR A 1 656 ? 25.819 -13.134 -23.165 1.00 97.81 656 TYR A O 1
ATOM 5011 N N . GLN A 1 657 ? 25.336 -11.732 -21.456 1.00 97.69 657 GLN A N 1
ATOM 5012 C CA . GLN A 1 657 ? 26.163 -12.346 -20.422 1.00 97.69 657 GLN A CA 1
ATOM 5013 C C . GLN A 1 657 ? 25.530 -12.238 -19.029 1.00 97.69 657 GLN A C 1
ATOM 5015 O O . GLN A 1 657 ? 24.865 -11.250 -18.712 1.00 97.69 657 GLN A O 1
ATOM 5020 N N . PHE A 1 658 ? 25.792 -13.225 -18.171 1.00 98.00 658 PHE A N 1
ATOM 5021 C CA . PHE A 1 658 ? 25.553 -13.105 -16.729 1.00 98.00 658 PHE A CA 1
ATOM 5022 C C . PHE A 1 658 ? 26.716 -12.406 -16.015 1.00 98.00 658 PHE A C 1
ATOM 5024 O O . PHE A 1 658 ? 27.888 -12.599 -16.354 1.00 98.00 658 PHE A O 1
ATOM 5031 N N . VAL A 1 659 ? 26.392 -11.630 -14.982 1.00 96.88 659 VAL A N 1
ATOM 5032 C CA . VAL A 1 659 ? 27.352 -10.858 -14.187 1.00 96.88 659 VAL A CA 1
ATOM 5033 C C . VAL A 1 659 ? 27.055 -11.032 -12.701 1.00 96.88 659 VAL A C 1
ATOM 5035 O O . VAL A 1 659 ? 25.909 -10.945 -12.276 1.00 96.88 659 VAL A O 1
ATOM 5038 N N . ARG A 1 660 ? 28.095 -11.262 -11.902 1.00 96.12 660 ARG A N 1
ATOM 5039 C CA . ARG A 1 660 ? 28.043 -11.268 -10.437 1.00 96.12 660 ARG A CA 1
ATOM 5040 C C . ARG A 1 660 ? 28.398 -9.891 -9.908 1.00 96.12 660 ARG A C 1
ATOM 5042 O O . ARG A 1 660 ? 29.428 -9.342 -10.301 1.00 96.12 660 ARG A O 1
ATOM 5049 N N . ARG A 1 661 ? 27.606 -9.357 -8.985 1.00 93.81 661 ARG A N 1
ATOM 5050 C CA . ARG A 1 661 ? 27.981 -8.205 -8.162 1.00 93.81 661 ARG A CA 1
ATOM 5051 C C . ARG A 1 661 ? 28.402 -8.716 -6.793 1.00 93.81 661 ARG A C 1
ATOM 5053 O O . ARG A 1 661 ? 27.588 -9.263 -6.057 1.00 93.81 661 ARG A O 1
ATOM 5060 N N . GLN A 1 662 ? 29.672 -8.526 -6.465 1.00 92.69 662 GLN A N 1
ATOM 5061 C CA . GLN A 1 662 ? 30.213 -8.924 -5.169 1.00 92.69 662 GLN A CA 1
ATOM 5062 C C . GLN A 1 662 ? 29.782 -7.943 -4.067 1.00 92.69 662 GLN A C 1
ATOM 5064 O O . GLN A 1 662 ? 29.490 -6.772 -4.336 1.00 92.69 662 GLN A O 1
ATOM 5069 N N . ASN A 1 663 ? 29.801 -8.404 -2.815 1.00 88.25 663 ASN A N 1
ATOM 5070 C CA . ASN A 1 663 ? 29.571 -7.562 -1.642 1.00 88.25 663 ASN A CA 1
ATOM 5071 C C . ASN A 1 663 ? 30.754 -6.600 -1.376 1.00 88.25 663 ASN A C 1
ATOM 5073 O O . ASN A 1 663 ? 31.755 -6.570 -2.096 1.00 88.25 663 ASN A O 1
ATOM 5077 N N . CYS A 1 664 ? 30.619 -5.745 -0.357 1.00 85.81 664 CYS A N 1
ATOM 5078 C CA . CYS A 1 664 ? 31.684 -4.862 0.146 1.00 85.81 664 CYS A CA 1
ATOM 5079 C C . CYS A 1 664 ? 32.366 -3.956 -0.897 1.00 85.81 664 CYS A C 1
ATOM 5081 O O . CYS A 1 664 ? 33.527 -3.581 -0.735 1.00 85.81 664 CYS A O 1
ATOM 5083 N N . GLY A 1 665 ? 31.666 -3.604 -1.980 1.00 82.88 665 GLY A N 1
ATOM 5084 C CA . GLY A 1 665 ? 32.198 -2.726 -3.026 1.00 82.88 665 GLY A CA 1
ATOM 5085 C C . GLY A 1 665 ? 33.305 -3.350 -3.886 1.00 82.88 665 GLY A C 1
ATOM 5086 O O . GLY A 1 665 ? 34.024 -2.618 -4.560 1.00 82.88 665 GLY A O 1
ATOM 5087 N N . GLN A 1 666 ? 33.449 -4.682 -3.899 1.00 89.38 666 GLN A N 1
ATOM 5088 C CA . GLN A 1 666 ? 34.504 -5.390 -4.645 1.00 89.38 666 GLN A CA 1
ATOM 5089 C C . GLN A 1 666 ? 34.312 -5.381 -6.179 1.00 89.38 666 GLN A C 1
ATOM 5091 O O . GLN A 1 666 ? 35.178 -5.858 -6.912 1.00 89.38 666 GLN A O 1
ATOM 5096 N N . GLY A 1 667 ? 33.205 -4.826 -6.678 1.00 91.00 667 GLY A N 1
ATOM 5097 C CA . GLY A 1 667 ? 32.906 -4.701 -8.106 1.00 91.00 667 GLY A CA 1
ATOM 5098 C C . GLY A 1 667 ? 32.294 -5.962 -8.724 1.00 91.00 667 GLY A C 1
ATOM 5099 O O . GLY A 1 667 ? 31.839 -6.869 -8.022 1.00 91.00 667 GLY A O 1
ATOM 5100 N N . TYR A 1 668 ? 32.276 -6.005 -10.057 1.00 94.62 668 TYR A N 1
ATOM 5101 C CA . TYR A 1 668 ? 31.577 -7.031 -10.834 1.00 94.62 668 TYR A CA 1
ATOM 5102 C C . TYR A 1 668 ? 32.507 -8.120 -11.381 1.00 94.62 668 TYR A C 1
ATOM 5104 O O . TYR A 1 668 ? 33.653 -7.847 -11.742 1.00 94.62 668 TYR A O 1
ATOM 5112 N N . ILE A 1 669 ? 31.985 -9.339 -11.521 1.00 96.38 669 ILE A N 1
ATOM 5113 C CA . ILE A 1 669 ? 32.637 -10.458 -12.210 1.00 96.38 669 ILE A CA 1
ATOM 5114 C C . ILE A 1 669 ? 31.744 -10.913 -13.360 1.00 96.38 669 ILE A C 1
ATOM 5116 O O . ILE A 1 669 ? 30.611 -11.332 -13.145 1.00 96.38 669 ILE A O 1
ATOM 5120 N N . TYR A 1 670 ? 32.270 -10.861 -14.579 1.00 96.50 670 TYR A N 1
ATOM 5121 C CA . TYR A 1 670 ? 31.576 -11.318 -15.780 1.00 96.50 670 TYR A CA 1
ATOM 5122 C C . TYR A 1 670 ? 31.829 -12.806 -16.004 1.00 96.50 670 TYR A C 1
ATOM 5124 O O . TYR A 1 670 ? 32.907 -13.324 -15.688 1.00 96.50 670 TYR A O 1
ATOM 5132 N N . GLU A 1 671 ? 30.850 -13.494 -16.582 1.00 95.00 671 GLU A N 1
ATOM 5133 C CA . GLU A 1 671 ? 31.084 -14.841 -17.089 1.00 95.00 671 GLU A CA 1
ATOM 5134 C C . GLU A 1 671 ? 32.103 -14.836 -18.246 1.00 95.00 671 GLU A C 1
ATOM 5136 O O . GLU A 1 671 ? 32.322 -13.831 -18.925 1.00 95.00 671 GLU A O 1
ATOM 5141 N N . THR A 1 672 ? 32.758 -15.972 -18.487 1.00 95.56 672 THR A N 1
ATOM 5142 C CA . THR A 1 672 ? 33.815 -16.083 -19.509 1.00 95.56 672 THR A CA 1
ATOM 5143 C C . THR A 1 672 ? 33.288 -16.404 -20.908 1.00 95.56 672 THR A C 1
ATOM 5145 O O . THR A 1 672 ? 34.074 -16.502 -21.850 1.00 95.56 672 THR A O 1
ATOM 5148 N N . VAL A 1 673 ? 31.974 -16.582 -21.061 1.00 95.00 673 VAL A N 1
ATOM 5149 C CA . VAL A 1 673 ? 31.313 -16.956 -22.319 1.00 95.00 673 VAL A CA 1
ATOM 5150 C C . VAL A 1 673 ? 30.343 -15.868 -22.759 1.00 95.00 673 VAL A C 1
ATOM 5152 O O . VAL A 1 673 ? 29.611 -15.334 -21.939 1.00 95.00 673 VAL A O 1
ATOM 5155 N N . ASN A 1 674 ? 30.309 -15.552 -24.053 1.00 93.00 674 ASN A N 1
ATOM 5156 C CA . ASN A 1 674 ? 29.234 -14.744 -24.631 1.00 93.00 674 ASN A CA 1
ATOM 5157 C C . ASN A 1 674 ? 28.112 -15.677 -25.078 1.00 93.00 674 ASN A C 1
ATOM 5159 O O . ASN A 1 674 ? 28.357 -16.619 -25.838 1.00 93.00 674 ASN A O 1
ATOM 5163 N N . ARG A 1 675 ? 26.893 -15.419 -24.612 1.00 97.25 675 ARG A N 1
ATOM 5164 C CA . ARG A 1 675 ? 25.705 -16.211 -24.942 1.00 97.25 675 ARG A CA 1
ATOM 5165 C C . ARG A 1 675 ? 24.867 -15.496 -25.992 1.00 97.25 675 ARG A C 1
ATOM 5167 O O . ARG A 1 675 ? 25.043 -14.303 -26.234 1.00 97.25 675 ARG A O 1
ATOM 5174 N N . THR A 1 676 ? 23.963 -16.236 -26.623 1.00 96.75 676 THR A N 1
ATOM 5175 C CA . THR A 1 676 ? 23.004 -15.705 -27.602 1.00 96.75 676 THR A CA 1
ATOM 5176 C C . THR A 1 676 ? 21.609 -16.233 -27.306 1.00 96.75 676 THR A C 1
ATOM 5178 O O . THR A 1 676 ? 21.467 -17.343 -26.793 1.00 96.75 676 THR A O 1
ATOM 5181 N N . VAL A 1 677 ? 20.595 -15.427 -27.606 1.00 95.00 677 VAL A N 1
ATOM 5182 C CA . VAL A 1 677 ? 19.184 -15.813 -27.589 1.00 95.00 677 VAL A CA 1
ATOM 5183 C C . VAL A 1 677 ? 18.541 -15.403 -28.904 1.00 95.00 677 VAL A C 1
ATOM 5185 O O . VAL A 1 677 ? 18.677 -14.255 -29.321 1.00 95.00 677 VAL A O 1
ATOM 5188 N N . ASP A 1 678 ? 17.824 -16.335 -29.526 1.00 93.75 678 ASP A N 1
ATOM 5189 C CA . ASP A 1 678 ? 16.914 -16.036 -30.627 1.00 93.75 678 ASP A CA 1
ATOM 5190 C C . ASP A 1 678 ? 15.570 -15.610 -30.037 1.00 93.75 678 ASP A C 1
ATOM 5192 O O . ASP A 1 678 ? 14.863 -16.393 -29.392 1.00 93.75 678 ASP A O 1
ATOM 5196 N N . VAL A 1 679 ? 15.247 -14.335 -30.204 1.00 92.00 679 VAL A N 1
ATOM 5197 C CA . VAL A 1 679 ? 14.081 -13.711 -29.591 1.00 92.00 679 VAL A CA 1
ATOM 5198 C C . VAL A 1 679 ? 12.855 -14.042 -30.439 1.00 92.00 679 VAL A C 1
ATOM 5200 O O . VAL A 1 679 ? 12.889 -13.847 -31.657 1.00 92.00 679 VAL A O 1
ATOM 5203 N N . PRO A 1 680 ? 11.746 -14.520 -29.847 1.00 88.50 680 PRO A N 1
ATOM 5204 C CA . PRO A 1 680 ? 10.529 -14.781 -30.603 1.00 88.50 680 PRO A CA 1
ATOM 5205 C C . PRO A 1 680 ? 10.036 -13.549 -31.359 1.00 88.50 680 PRO A C 1
ATOM 5207 O O . PRO A 1 680 ? 10.271 -12.414 -30.948 1.00 88.50 680 PRO A O 1
ATOM 5210 N N . ALA A 1 681 ? 9.301 -13.779 -32.445 1.00 86.44 681 ALA A N 1
ATOM 5211 C CA . ALA A 1 681 ? 8.601 -12.708 -33.139 1.00 86.44 681 ALA A CA 1
ATOM 5212 C C . ALA A 1 681 ? 7.551 -12.035 -32.232 1.00 86.44 681 ALA A C 1
ATOM 5214 O O . ALA A 1 681 ? 7.075 -12.618 -31.254 1.00 86.44 681 ALA A O 1
ATOM 5215 N N . CYS A 1 682 ? 7.147 -10.819 -32.604 1.00 80.38 682 CYS A N 1
ATOM 5216 C CA . CYS A 1 682 ? 6.096 -10.074 -31.912 1.00 80.38 682 CYS A CA 1
ATOM 5217 C C . CYS A 1 682 ? 4.830 -10.902 -31.675 1.00 80.38 682 CYS A C 1
ATOM 5219 O O . CYS A 1 682 ? 4.370 -11.626 -32.558 1.00 80.38 682 CYS A O 1
ATOM 5221 N N . GLY A 1 683 ? 4.201 -10.704 -30.516 1.00 74.19 683 GLY A N 1
ATOM 5222 C CA . GLY A 1 683 ? 2.899 -11.297 -30.210 1.00 74.19 683 GLY A CA 1
ATOM 5223 C C . GLY A 1 683 ? 2.953 -12.760 -29.770 1.00 74.19 683 GLY A C 1
ATOM 5224 O O . GLY A 1 683 ? 1.907 -13.327 -29.455 1.00 74.19 683 GLY A O 1
ATOM 5225 N N . VAL A 1 684 ? 4.143 -13.361 -29.687 1.00 77.50 684 VAL A N 1
ATOM 5226 C CA . VAL A 1 684 ? 4.334 -14.644 -29.007 1.00 77.50 684 VAL A CA 1
ATOM 5227 C C . VAL A 1 684 ? 4.201 -14.420 -27.500 1.00 77.50 684 VAL A C 1
ATOM 5229 O O . VAL A 1 684 ? 4.987 -13.701 -26.893 1.00 77.50 684 VAL A O 1
ATOM 5232 N N . THR A 1 685 ? 3.176 -15.022 -26.898 1.00 69.69 685 THR A N 1
ATOM 5233 C CA . THR A 1 685 ? 2.855 -14.860 -25.469 1.00 69.69 685 THR A CA 1
ATOM 5234 C C . THR A 1 685 ? 3.470 -15.938 -24.584 1.00 69.69 685 THR A C 1
ATOM 5236 O O . THR A 1 685 ? 3.450 -15.814 -23.364 1.00 69.69 685 THR A O 1
ATOM 5239 N N . THR A 1 686 ? 3.980 -17.020 -25.174 1.00 79.62 686 THR A N 1
ATOM 5240 C CA . THR A 1 686 ? 4.705 -18.054 -24.435 1.00 79.62 686 THR A CA 1
ATOM 5241 C C . THR A 1 686 ? 6.142 -17.585 -24.218 1.00 79.62 686 THR A C 1
ATOM 5243 O O . THR A 1 686 ? 6.824 -17.330 -25.211 1.00 79.62 686 THR A O 1
ATOM 5246 N N . PRO A 1 687 ? 6.619 -17.486 -22.964 1.00 83.50 687 PRO A N 1
ATOM 5247 C CA . PRO A 1 687 ? 7.989 -17.072 -22.696 1.00 83.50 687 PRO A CA 1
ATOM 5248 C C . PRO A 1 687 ? 8.999 -18.042 -23.314 1.00 83.50 687 PRO A C 1
ATOM 5250 O O . PRO A 1 687 ? 8.866 -19.261 -23.163 1.00 83.50 687 PRO A O 1
ATOM 5253 N N . THR A 1 688 ? 10.048 -17.514 -23.943 1.00 92.19 688 THR A N 1
ATOM 5254 C CA . THR A 1 688 ? 11.244 -18.315 -24.238 1.00 92.19 688 THR A CA 1
ATOM 5255 C C . THR A 1 688 ? 12.038 -18.480 -22.954 1.00 92.19 688 THR A C 1
ATOM 5257 O O . THR A 1 688 ? 12.521 -17.497 -22.401 1.00 92.19 688 THR A O 1
ATOM 5260 N N . VAL A 1 689 ? 12.193 -19.717 -22.481 1.00 95.56 689 VAL A N 1
ATOM 5261 C CA . VAL A 1 689 ? 12.956 -20.014 -21.262 1.00 95.56 689 VAL A CA 1
ATOM 5262 C C . VAL A 1 689 ? 14.369 -20.453 -21.626 1.00 95.56 689 VAL A C 1
ATOM 5264 O O . VAL A 1 689 ? 14.558 -21.444 -22.330 1.00 95.56 689 VAL A O 1
ATOM 5267 N N . LEU A 1 690 ? 15.360 -19.727 -21.116 1.00 96.69 690 LEU A N 1
ATOM 5268 C CA . LEU A 1 690 ? 16.778 -20.035 -21.254 1.00 96.69 690 LEU A CA 1
ATOM 5269 C C . LEU A 1 690 ? 17.291 -20.612 -19.940 1.00 96.69 690 LEU A C 1
ATOM 5271 O O . LEU A 1 690 ? 17.241 -19.936 -18.919 1.00 96.69 690 LEU A O 1
ATOM 5275 N N . GLU A 1 691 ? 17.816 -21.832 -19.971 1.00 97.06 691 GLU A N 1
ATOM 5276 C CA . GLU A 1 691 ? 18.454 -22.469 -18.816 1.00 97.06 691 GLU A CA 1
ATOM 5277 C C . GLU A 1 691 ? 19.978 -22.449 -19.004 1.00 97.06 691 GLU A C 1
ATOM 5279 O O . GLU A 1 691 ? 20.501 -22.850 -20.048 1.00 97.06 691 GLU A O 1
ATOM 5284 N N . ALA A 1 692 ? 20.700 -21.974 -17.993 1.00 97.25 692 ALA A N 1
ATOM 5285 C CA . ALA A 1 692 ? 22.149 -21.844 -18.010 1.00 97.25 692 ALA A CA 1
ATOM 5286 C C . ALA A 1 692 ? 22.784 -22.305 -16.694 1.00 97.25 692 ALA A C 1
ATOM 5288 O O . ALA A 1 692 ? 22.160 -22.323 -15.640 1.00 97.25 692 ALA A O 1
ATOM 5289 N N . THR A 1 693 ? 24.081 -22.599 -16.746 1.00 97.25 693 THR A N 1
ATOM 5290 C CA . THR A 1 693 ? 24.934 -22.744 -15.561 1.00 97.25 693 THR A CA 1
ATOM 5291 C C . THR A 1 693 ? 26.041 -21.699 -15.629 1.00 97.25 693 THR A C 1
ATOM 5293 O O . THR A 1 693 ? 26.596 -21.450 -16.710 1.00 97.25 693 THR A O 1
ATOM 5296 N N . TRP A 1 694 ? 26.355 -21.077 -14.490 1.00 97.25 694 TRP A N 1
ATOM 5297 C CA . TRP A 1 694 ? 27.425 -20.085 -14.389 1.00 97.25 694 TRP A CA 1
ATOM 5298 C C . TRP A 1 694 ? 28.751 -20.640 -14.929 1.00 97.25 694 TRP A C 1
ATOM 5300 O O . TRP A 1 694 ? 29.177 -21.731 -14.550 1.00 97.25 694 TRP A O 1
ATOM 5310 N N . THR A 1 695 ? 29.417 -19.883 -15.805 1.00 96.69 695 THR A N 1
ATOM 5311 C CA . THR A 1 695 ? 30.705 -20.267 -16.401 1.00 96.69 695 THR A CA 1
ATOM 5312 C C . THR A 1 695 ? 31.716 -19.145 -16.206 1.00 96.69 695 THR A C 1
ATOM 5314 O O . THR A 1 695 ? 31.712 -18.157 -16.929 1.00 96.69 695 THR A O 1
ATOM 5317 N N . GLY A 1 696 ? 32.591 -19.285 -15.216 1.00 94.94 696 GLY A N 1
ATOM 5318 C CA . GLY A 1 696 ? 33.601 -18.276 -14.909 1.00 94.94 696 GLY A CA 1
ATOM 5319 C C . GLY A 1 696 ? 34.023 -18.300 -13.441 1.00 94.94 696 GLY A C 1
ATOM 5320 O O . GLY A 1 696 ? 33.531 -19.129 -12.669 1.00 94.94 696 GLY A O 1
ATOM 5321 N N . PRO A 1 697 ? 34.932 -17.403 -13.033 1.00 93.62 697 PRO A N 1
ATOM 5322 C CA . PRO A 1 697 ? 35.288 -17.234 -11.626 1.00 93.62 697 PRO A CA 1
ATOM 5323 C C . PRO A 1 697 ? 34.070 -16.794 -10.793 1.00 93.62 697 PRO A C 1
ATOM 5325 O O . PRO A 1 697 ? 33.169 -16.147 -11.312 1.00 93.62 697 PRO A O 1
ATOM 5328 N N . VAL A 1 698 ? 34.029 -17.159 -9.507 1.00 91.00 698 VAL A N 1
ATOM 5329 C CA . VAL A 1 698 ? 32.886 -16.886 -8.601 1.00 91.00 698 VAL A CA 1
ATOM 5330 C C . VAL A 1 698 ? 33.178 -15.825 -7.532 1.00 91.00 698 VAL A C 1
ATOM 5332 O O . VAL A 1 698 ? 32.322 -15.541 -6.709 1.00 91.00 698 VAL A O 1
ATOM 5335 N N . GLY A 1 699 ? 34.375 -15.233 -7.537 1.00 87.75 699 GLY A N 1
ATOM 5336 C CA . GLY A 1 699 ? 34.777 -14.249 -6.526 1.00 87.75 699 GLY A CA 1
ATOM 5337 C C . GLY A 1 699 ? 34.980 -14.850 -5.133 1.00 87.75 699 GLY A C 1
ATOM 5338 O O . GLY A 1 699 ? 35.041 -16.071 -4.964 1.00 87.75 699 GLY A O 1
ATOM 5339 N N . THR A 1 700 ? 35.134 -13.978 -4.138 1.00 88.50 700 THR A N 1
ATOM 5340 C CA . THR A 1 700 ? 35.275 -14.352 -2.721 1.00 88.50 700 THR A CA 1
ATOM 5341 C C . THR A 1 700 ? 34.503 -13.373 -1.840 1.00 88.50 700 THR A C 1
ATOM 5343 O O . THR A 1 700 ? 34.621 -12.172 -2.096 1.00 88.50 700 THR A O 1
ATOM 5346 N N . PRO A 1 701 ? 33.822 -13.843 -0.776 1.00 88.94 701 PRO A N 1
ATOM 5347 C CA . PRO A 1 701 ? 33.127 -12.963 0.158 1.00 88.94 701 PRO A CA 1
ATOM 5348 C C . PRO A 1 701 ? 34.045 -11.883 0.735 1.0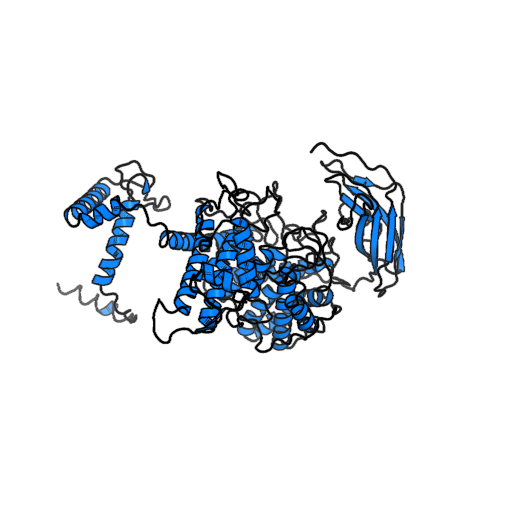0 88.94 701 PRO A C 1
ATOM 5350 O O . PRO A 1 701 ? 35.165 -12.177 1.164 1.00 88.94 701 PRO A O 1
ATOM 5353 N N . GLY A 1 702 ? 33.568 -10.641 0.752 1.00 83.88 702 GLY A N 1
ATOM 5354 C CA . GLY A 1 702 ? 34.164 -9.556 1.522 1.00 83.88 702 GLY A CA 1
ATOM 5355 C C . GLY A 1 702 ? 33.924 -9.719 3.028 1.00 83.88 702 GLY A C 1
ATOM 5356 O O . GLY A 1 702 ? 33.039 -10.459 3.444 1.00 83.88 702 GLY A O 1
ATOM 5357 N N . ASN A 1 703 ? 34.720 -9.014 3.841 1.00 81.94 703 ASN A N 1
ATOM 5358 C CA . ASN A 1 703 ? 34.656 -9.039 5.314 1.00 81.94 703 ASN A CA 1
ATOM 5359 C C . ASN A 1 703 ? 33.930 -7.809 5.893 1.00 81.94 703 ASN A C 1
ATOM 5361 O O . ASN A 1 703 ? 34.380 -7.215 6.876 1.00 81.94 703 ASN A O 1
ATOM 5365 N N . CYS A 1 704 ? 32.844 -7.418 5.239 1.00 74.88 704 CYS A N 1
ATOM 5366 C CA . CYS A 1 704 ? 31.815 -6.522 5.738 1.00 74.88 704 CYS A CA 1
ATOM 5367 C C . CYS A 1 704 ? 30.482 -7.300 5.665 1.00 74.88 704 CYS A C 1
ATOM 5369 O O . CYS A 1 704 ? 29.579 -6.931 6.430 1.00 74.88 704 CYS A O 1
#

Sequence (704 aa):
MVSLRSQLVALAAALAIPAVSGQDLEDFIAKQRPLSLTNVLNNLGAAAGAAPGLVIASPSRTDPPYYYTWTRDSALTFKMLIDEFIHDPLVALAAALAIPAVSGQDLEDFIAKQRPLSLTNVLNNLGAAAGAAPGLVIASPSKTDPPYYYTWTRDSALTFKMLIDEFIHDPVANANLEKHIRDYLRAQAILQTVANPSGALLPSGRGLGEAKYEVDGSRFNGAWGRPQRDGPPLRAVALITWANWLADSGDAGEEEARDIVWPVIANDLAYTGQYWNSTGFDLWEEVSGSSFFTTQAQYRALIEGAELAERLNTTCGAACDEAPAVGCFLNSDSYWNGRHHIANINTNTQRSGKDANTMLGANAAFDIAASCDSATIQPCHPRALASFKQWVDAWRDPAEYPINEGIPSNEGIAIGRYTEDIYYNGNPWYLITLGAGEFLFNAAHQWKAHGYITIDSTSLPFFQDLWPEAKVGTFKRPCSKNPKAPFNVIVEAANRYGDSFLSVAQKYTPADGSLAEQYNRDPPFEPQSARDLTWSYAAFVTAAARRAGEFPPTWVPANLPIPSTCAASSARGTYTPATAAGAPDLGEVPCAALVTFRVDARTYYGEDIYVVGGAPSLGIWNVENAQPLTADAYTDARPLWAIDVDLDAAGETVTYQFVRRQNCGQGYIYETVNRTVDVPACGVTTPTVLEATWTGPVGTPGNC

Nearest PDB structures (foldseek):
  6fhw-assembly2_B  TM=7.952E-01  e=6.506E-63  Amorphotheca resinae
  6fhv-assembly1_A  TM=7.838E-01  e=2.768E-54  Penicillium oxalicum 114-2
  2vn7-assembly1_A  TM=7.690E-01  e=4.955E-53  Trichoderma reesei
  3eqa-assembly1_A  TM=9.603E-01  e=1.711E-43  Aspergillus niger
  3gly-assembly1_A  TM=9.482E-01  e=3.133E-43  Aspergillus awamori

Foldseek 3Di:
DPPPVVVVVVVVPPDPDPDPDDPDVVNVCVVVVVVVLVVQVCQADVSLVHHHLFGFPDNACDVVGRRDGDPVVSVVSVVVVVVVCVPCVPSVVCVVPPPDPPDPPVLVVCLVVQQVVLVVLLVCQADVSLPFHQLFGFQFNDCVFVHRQWGFLQLSLLLLLLLLLVCVLPVPVSVVSVRSNLSNLLLLLALQQAAELQGGLFPASSSQQPGIDHRHSHYDFDDFQDRHLQSLLSNLVSLLLCLVVLVVVDDVSLCCSQQFSLQSNLSSLLSLQFDLLPWGADPVRPWTAHFLLSLLSSLLSLLSNCVSCVVSVHDSPCSSVCNLQSLQCNQDCQQPPPQAGQGGGRTPDPAPSLWLSLLVSQLSQFFLPDALCDSSNHLLPLRNLRSLLVNQVLQCPCVQQVQNPPPASLFQGFHPTGSPDCVVYTFGFLLSLLSSLLSLLSNLSSCVSPQKHADDPNNQVSQCSQPVPDDGDMFGHDPDPPCPRSSNSSSVSSNSNSSRSSVNSVVAQDPVSKHAGGFHSDPPRHDDGRTSRSSSSSSSNSSSCSSVVSDRDGRDDPDDDHDPDRDDHGDNGGHASSVSSPHDHPPDRFQWFKAKEKEQADADPQKWKWKAWCFVQQVNRDPSNTNTWDQSVADPVGRMTMGIYRTRQAQDKIKMWMKMQAPPRPGIDTAPDIDIDRHHGGPPHDYHYDYYYGHHDHDDHDPD

Radius of gyration: 29.45 Å; Cα contacts (8 Å, |Δi|>4): 1390; chains: 1; bounding box: 70×92×87 Å

Organism: Verticillium longisporum (NCBI:txid100787)

Secondary structure (DSSP, 8-state):
--TTHHHHTTTTTS----------HHHHHHHHHHHHHHHHHHTBGGGGTS-TT-B-S-S--SSSP-----HHHHHHHHHHHHHHHHH-HHHHHHHHH-----SSHHHHHHHHHHHHHHHHHHHHTBHHHHTSPTT-B-S-S--SSS---SEEHHHHHHHHHHHHHHHHH-TTTTHHHHHHHHHHHHHHHHHTT--BTTB-STTT-GGGG--EE-TTSPBP-S--S--BSSHHHHHHHHHHHHHHHHHHT-HHHHHHIIIIIHHHHHHHHHHHHHHTTS-EE-TTS--EEEEHHHHHHHHHHHHHHHHHHHHTT---GGGGGGHHHHHHHHHSTTTB-SSSB-SEESS-------BHHHHHHHHHT--TTS-TT-TT--TTSHHHHHHHHHHHGGG--TTT-GGGTT--TTS-----SBTT--GGGS--BHHHHHHHHHHHHHHHHHHHHHSEEEE-TTTHHHHHHH-TT--SEEEEPPSS--TTSHHHHHHHHHHHHHHHHHHHHHHHS-TT----SEE-SSTT--EESSSS-HHHHHHHHHHHHHHHT--PPP---S-----SS-------------GGGTPPP--SPP--EEEEEEEE----TT-EEEEEESSGGGTTT-GGGPEEPB-TT--SS--EEEEEEEES-TTSEEEEEEEEE-STT--EEE-SS-EEEEPPPTT--SPEEEEEE--S--------

InterPro domains:
  IPR000165 Glucoamylase [PR00736] (131-148)
  IPR000165 Glucoamylase [PR00736] (208-225)
  IPR000165 Glucoamylase [PR00736] (226-245)
  IPR000165 Glucoamylase [PR00736] (276-294)
  IPR000165 Glucoamylase [PR00736] (404-423)
  IPR000165 Glucoamylase [PR00736] (498-519)
  IPR000165 Glucoamylase [PR00736] (532-547)
  IPR002044 Carbohydrate binding module family 20 [PF00686] (595-686)
  IPR002044 Carbohydrate binding module family 20 [PS51166] (587-696)
  IPR002044 Carbohydrate binding module family 20 [SM01065] (592-689)
  IPR008291 Glucoamylase, starch-binding [PIRSF001031] (9-694)
  IPR008928 Six-hairpin glycosidase superfamily [SSF48208] (23-89)
  IPR008928 Six-hairpin glycosidase superfamily [SSF48208] (105-551)
  IPR011613 GH15-like domain [PF00723] (35-86)
  IPR011613 GH15-like domain [PF00723] (117-544)
  IPR012341 Six-hairpin glycosidase-like superfamily [G3DSA:1.50.10.10] (15-98)
  IPR012341 Six-hairpin glycosidase-like superfamily [G3DSA:1.50.10.10] (106-592)
  IPR013783 Immunoglobulin-like fold [G3DSA:2.60.40.10] (593-695)
  IPR013784 Carbohydrate-binding-like fold [SSF49452] (590-694)
  IPR046966 Glucoamylase, active site [PS00820] (279-289)

pLDDT: mean 90.47, std 14.16, range [30.81, 98.94]

Solvent-accessible surface area (backbone atoms only — not comparable to full-atom values): 37006 Å² total; per-residue (Å²): 140,76,83,68,65,69,64,59,59,66,68,65,72,78,63,89,68,82,79,82,76,75,74,54,71,65,59,49,48,66,58,46,50,61,55,51,51,52,55,54,54,43,28,31,10,67,73,50,78,41,62,81,91,39,33,42,76,34,91,42,78,51,94,74,63,34,65,41,70,45,73,68,60,36,52,53,51,52,49,50,52,50,52,48,41,73,75,41,54,66,62,49,46,49,69,74,63,54,72,74,81,80,82,57,72,66,56,51,56,45,49,70,52,44,38,64,49,23,54,50,51,38,53,43,32,28,9,71,71,53,74,23,34,67,37,37,35,36,43,13,87,26,72,72,78,44,64,36,60,26,23,32,40,47,59,39,18,56,42,48,33,51,50,50,43,54,23,70,76,36,52,78,87,32,51,77,47,55,60,50,54,54,31,25,52,28,35,50,20,35,44,46,60,46,60,39,72,47,24,26,28,63,72,75,34,41,18,49,22,43,46,55,27,36,37,78,60,46,66,48,60,70,78,72,54,62,33,20,69,34,24,32,19,37,37,25,45,29,50,49,58,50,30,52,55,30,37,72,69,35,73,71,27,32,48,43,22,48,66,32,49,37,44,46,36,47,38,21,42,14,41,37,18,41,44,66,81,48,72,25,20,33,99,82,45,71,51,59,14,46,32,45,30,35,46,49,35,37,28,51,25,22,49,45,42,41,54,51,17,60,72,59,75,53,77,55,59,63,18,32,70,39,28,35,41,44,33,19,50,66,65,32,68,79,34,39,76,87,65,33,51,35,26,63,37,85,50,88,75,87,71,90,28,47,35,43,48,51,53,54,27,16,54,77,54,56,42,66,83,50,54,49,83,38,77,74,51,26,42,56,8,44,64,44,37,16,24,50,44,62,34,59,61,62,45,55,47,42,91,83,23,53,74,27,56,92,64,54,90,54,48,42,55,70,33,40,60,39,86,87,42,60,70,94,67,39,38,22,23,46,32,49,20,26,42,53,16,26,34,30,25,50,19,34,48,28,35,68,62,71,42,42,46,76,34,43,87,67,21,38,70,45,42,32,51,53,34,74,86,59,64,75,46,74,35,55,56,66,96,58,95,54,66,83,40,68,37,48,40,42,40,51,34,32,42,52,26,14,50,32,11,45,48,44,47,56,72,56,40,50,96,88,65,58,38,24,41,28,29,41,35,52,88,91,34,52,66,39,64,33,44,57,16,31,57,25,24,41,27,45,41,52,24,53,34,35,68,74,70,53,76,71,81,74,67,73,66,99,74,80,75,59,56,97,66,71,60,95,64,64,24,89,52,72,63,63,68,18,45,74,31,60,11,66,82,78,75,72,75,57,56,36,18,46,35,31,48,35,34,40,50,86,74,58,95,70,48,47,49,31,38,27,15,66,42,75,67,21,25,54,67,35,69,88,50,24,36,48,36,43,56,90,72,46,41,98,92,46,31,33,31,36,40,67,41,63,36,68,47,35,62,37,76,43,47,34,37,51,32,38,38,50,35,79,81,72,47,76,44,61,44,78,57,85,43,75,46,79,36,53,46,63,84,50,82,72,62,50,76,44,85,46,67,70,51,59,81,85,82,75,88,56,101,115